Protein 6Z0W (pdb70)

Solvent-accessible surface area: 25646 Å² total; per-residue (Å²): 85,116,113,84,9,26,18,41,0,28,69,9,18,0,0,0,0,68,142,76,11,0,0,0,0,51,15,29,8,131,121,6,13,4,0,8,0,10,0,40,4,47,58,113,40,0,90,90,0,44,108,22,0,104,65,16,81,20,18,25,0,20,2,52,49,0,0,92,3,0,50,49,42,2,154,69,89,85,82,6,34,139,38,0,12,71,12,0,14,88,5,0,19,65,19,15,111,71,167,224,200,180,28,58,106,34,108,53,110,95,110,8,49,98,126,27,74,109,112,132,94,142,131,214,90,70,85,84,86,18,16,21,72,0,33,70,8,7,0,0,0,0,38,115,100,33,0,0,0,0,45,9,30,7,131,121,4,13,4,0,6,0,10,0,30,5,53,61,114,58,2,92,114,0,33,102,39,0,95,56,31,35,6,0,15,0,15,1,54,60,0,0,112,4,0,47,107,34,0,132,75,81,88,73,4,36,135,38,2,15,60,21,0,14,80,6,0,27,71,5,21,126,48,220,101,78,24,159,178,32,46,106,31,109,53,112,94,112,15,42,131,125,33,174,93,97,195,175,20,16,51,70,0,20,66,7,54,0,0,2,1,56,120,101,34,0,0,0,0,43,92,50,125,186,192,16,92,8,13,30,0,7,0,30,4,59,70,126,41,0,100,90,0,28,77,12,0,135,86,25,62,23,12,17,1,4,6,38,32,0,0,34,0,0,52,103,43,2,126,54,108,91,84,7,38,138,33,0,79,73,0,3,54,53,1,35,62,19,12,128,57,40,43,23,89,93,28,44,90,28,131,74,10,75,8,11,52,41,114,13,69,11,58,109,116,21,50,46,61,144,85,157,238,157,137,147,220,17,7,55,66,0,20,47,9,62,0,0,0,0,54,145,88,24,0,0,0,0,26,62,141,189,148,30,100,13,34,14,0,4,0,32,5,43,57,107,31,0,121,104,0,56,68,22,0,132,73,42,76,23,28,20,1,1,7,31,57,0,0,105,9,0,46,111,46,0,126,79,97,88,77,5,53,141,37,4,80,76,0,1,53,55,0,48,46,16,16,125,81,38,104,34,98,102,12,65,100,28,52,56,7,102,9,9,55,40,126,25,68,28,62,130,140,133

B-factor: mean 48.29, std 16.1, range [24.78, 178.38]

Foldseek 3Di:
DDPQLLVCLLQAQEWEWDCTWTWGWHDDVVVPPAIATSHIDHDPSRVSSVVVCVVNVHAYAYDHQLRQLQVQQHDHPGGGDPLCRVQVVVVSVVSVPDPPPDHHYDYGPDDRDPVSDCPPPDDD/DVLVVLLVCLLQAQEWEDDVWWTWGWHDDVVVPRAIATSHIGTDPSRVSSVVSCQVNLRAYEYDHVLRVLQRQQHDHPGGGDPQCRVQVVVVSVVCVPDPRSAPDHHYDYGPDDRDPVRD/DLVVLLVCLLQAQEWEDPVFKTWGWHDDVVPDVAIATSHIGTDPSRVSSVVVCVVNVRYYHYQLQLRQLQVVQHDHPGGGDPLCRQVVVLVSVQSVQCVCVVVVNHPHDDDRDNDTSRPPVSGDSVDDD/DDDPLLVCLLQFQEWEWDCTKTWGWHDVPPDPAIATSAIDHDPRRVSSVVSCVVNVHHYHYQPVLRVQQRVQHDHRGGGDPLCRQLVVLVSVQSVQVVCVVVVRHDNDDDRDNDTNRPVVD

InterPro domains:
  IPR006135 Type III secretion system substrate exporter [PF01312] (8-347)
  IPR006135 Type III secretion system substrate exporter [PR00950] (10-32)
  IPR006135 Type III secretion system substrate exporter [PR00950] (208-226)
  IPR006135 Type III secretion system substrate exporter [PR00950] (228-245)
  IPR006135 Type III secretion system substrate exporter [PR00950] (272-287)
  IPR006135 Type III secretion system substrate exporter [PR00950] (302-323)
  IPR006135 Type III secretion system substrate exporter [PTHR30531] (1-354)
  IPR006136 Flagellar biosynthetic protein FlhB [TIGR00328] (8-353)
  IPR029025 Type III secretion system substrate exporter, C-terminal [G3DSA:3.40.1690.10] (270-359)
  IPR029025 Type III secretion system substrate exporter, C-terminal [SSF160544] (245-351)

CATH classification: 3.40.1690.10

Secondary structure (DSSP, 8-state):
--HHHHTTGGG-SEEEE---EEEEEE--TTT-SS-EEEEEEEHHHHHHHHHHHHHTT--EEE-HHHHHHHHHH--TT-BPPGGGHHHHHHHHHHHHT----PPEE---SSPPPGGG--TT----/-HHHHHHTTGGG-SEEEE---EEEEEE--TTT-SS-EEEEEEEHHHHHHHHHHHHHTT--EEE-HHHHHHHHHH--TT-BPPGGGHHHHHHHHHHHHT-SS---PPEE---SSPPPGGG-/-HHHHHHHGGG-SEEEE---EEEEEE--TTT-SS-EEEEEEEHHHHHHHHHHHHHTT--EEE-HHHHHHHHHH--TTPBPPGGGHHHHHHHHHHHHHHHHHHTTSSPPPPPPPSS-S--GGG--TT---/---GGGGGGGG-SEEEE---EEEEE--TTT-SS-BEEEEEETHHHHHHHHHHHHTT--EEE-HHHHHHHHHH--TTPBPPGGGHHHHHHHHHHHHHHHHHHTTSSPPPPPPPSS----TT-

Structure (mmCIF, N/CA/C/O backbone):
data_6Z0W
#
_entry.id   6Z0W
#
_cell.length_a   152.436
_cell.length_b   152.436
_cell.length_c   126.886
_cell.angle_alpha   90.000
_cell.angle_beta   90.000
_cell.angle_gamma   120.000
#
_symmetry.space_group_name_H-M   'H 3 2'
#
loop_
_entity.id
_entity.type
_entity.pdbx_description
1 polymer 'Flagellar biosynthetic protein FlhB'
2 water water
#
loop_
_atom_site.group_PDB
_atom_site.id
_atom_site.type_symbol
_atom_site.label_atom_id
_atom_site.label_alt_id
_atom_site.label_comp_id
_atom_site.label_asym_id
_atom_site.label_entity_id
_atom_site.label_seq_id
_atom_site.pdbx_PDB_ins_code
_atom_site.Cartn_x
_atom_site.Cartn_y
_atom_site.Cartn_z
_atom_site.occupancy
_atom_site.B_iso_or_equiv
_atom_site.auth_seq_id
_atom_site.auth_comp_id
_atom_site.auth_asym_id
_atom_site.auth_atom_id
_atom_site.pdbx_PDB_model_num
ATOM 1 N N . ALA A 1 4 ? -16.80753 -24.28233 8.86173 1.000 65.00835 252 ALA A N 1
ATOM 2 C CA . ALA A 1 4 ? -16.92164 -22.90309 8.40184 1.000 64.77898 252 ALA A CA 1
ATOM 3 C C . ALA A 1 4 ? -18.35765 -22.40088 8.56458 1.000 65.75019 252 ALA A C 1
ATOM 4 O O . ALA A 1 4 ? -19.06575 -22.16150 7.59579 1.000 69.62634 252 ALA A O 1
ATOM 6 N N . GLN A 1 5 ? -18.76108 -22.22993 9.81377 1.000 62.22313 253 GLN A N 1
ATOM 7 C CA . GLN A 1 5 ? -20.12785 -21.93773 10.20421 1.000 59.30546 253 GLN A CA 1
ATOM 8 C C . GLN A 1 5 ? -20.16829 -20.67133 11.05104 1.000 51.07435 253 GLN A C 1
ATOM 9 O O . GLN A 1 5 ? -19.17053 -20.27950 11.67203 1.000 46.57391 253 GLN A O 1
ATOM 15 N N . ARG A 1 6 ? -21.34133 -20.03241 11.07636 1.000 47.90241 254 ARG A N 1
ATOM 16 C CA . ARG A 1 6 ? -21.55093 -18.96344 12.04099 1.000 48.18189 254 ARG A CA 1
ATOM 17 C C . ARG A 1 6 ? -21.36164 -19.49002 13.45375 1.000 46.66806 254 ARG A C 1
ATOM 18 O O . ARG A 1 6 ? -20.81945 -18.79288 14.31666 1.000 47.63628 254 ARG A O 1
ATOM 26 N N . ARG A 1 7 ? -21.78313 -20.73548 13.69365 1.000 47.26624 255 ARG A N 1
ATOM 27 C CA . ARG A 1 7 ? -21.64467 -21.34611 15.01422 1.000 45.57329 255 ARG A CA 1
ATOM 28 C C . ARG A 1 7 ? -20.17780 -21.53068 15.38413 1.000 40.97103 255 ARG A C 1
ATOM 29 O O . ARG A 1 7 ? -19.77347 -21.26658 16.52259 1.000 38.96857 255 ARG A O 1
ATOM 37 N N . MET A 1 8 ? -19.35839 -21.95886 14.42825 1.000 42.72286 256 MET A N 1
ATOM 38 C CA . MET A 1 8 ? -17.92194 -21.97826 14.65826 1.000 40.96000 256 MET A CA 1
ATOM 39 C C . MET A 1 8 ? -17.36863 -20.56495 14.85827 1.000 40.52815 256 MET A C 1
ATOM 40 O O . MET A 1 8 ? -16.55225 -20.33573 15.75024 1.000 40.84468 256 MET A O 1
ATOM 45 N N . MET A 1 9 ? -17.81076 -19.59828 14.05566 1.000 43.97023 257 MET A N 1
ATOM 46 C CA . MET A 1 9 ? -17.25494 -18.24883 14.14806 1.000 42.91596 257 MET A CA 1
ATOM 47 C C . MET A 1 9 ? -17.56201 -17.59869 15.48414 1.000 37.61643 257 MET A C 1
ATOM 48 O O . MET A 1 9 ? -16.75549 -16.81058 15.98702 1.000 34.36750 257 MET A O 1
ATOM 53 N N . ALA A 1 10 ? -18.71889 -17.90936 16.06399 1.000 40.83197 258 ALA A N 1
ATOM 54 C CA . ALA A 1 10 ? -19.08736 -17.42865 17.39523 1.000 39.80073 258 ALA A CA 1
ATOM 55 C C . ALA A 1 10 ? -18.15552 -17.91115 18.49562 1.000 39.78993 258 ALA A C 1
ATOM 56 O O . ALA A 1 10 ? -18.24018 -17.38943 19.61266 1.000 37.92904 258 ALA A O 1
ATOM 58 N N . GLU A 1 11 ? -17.28559 -18.89681 18.22831 1.000 42.06287 259 GLU A N 1
ATOM 59 C CA . GLU A 1 11 ? -16.41066 -19.45860 19.26008 1.000 39.17392 259 GLU A CA 1
ATOM 60 C C . GLU A 1 11 ? -15.03284 -18.81847 19.30746 1.000 34.11721 259 GLU A C 1
ATOM 61 O O . GLU A 1 11 ? -14.35099 -18.93120 20.33510 1.000 34.05363 259 GLU A O 1
ATOM 67 N N . VAL A 1 12 ? -14.60698 -18.17508 18.22434 1.000 33.54509 260 VAL A N 1
ATOM 68 C CA . VAL A 1 12 ? -13.28288 -17.56591 18.08328 1.000 36.87608 260 VAL A CA 1
ATOM 69 C C . VAL A 1 12 ? -12.94982 -16.62197 19.24292 1.000 37.40174 260 VAL A C 1
ATOM 70 O O . VAL A 1 12 ? -11.78256 -16.60172 19.67399 1.000 35.67499 260 VAL A O 1
ATOM 74 N N . PRO A 1 13 ? -13.90099 -15.83693 19.78756 1.000 36.42352 261 PRO A N 1
ATOM 75 C CA . PRO A 1 13 ? -13.58095 -15.03558 20.98450 1.000 37.19912 261 PRO A CA 1
ATOM 76 C C . PRO A 1 13 ? -13.04969 -15.84284 22.16796 1.000 37.99387 261 PRO A C 1
ATOM 77 O O . PRO A 1 13 ? -12.41447 -15.25578 23.05746 1.000 39.23789 261 PRO A O 1
ATOM 81 N N . ASN A 1 14 ? -13.29223 -17.15142 22.23385 1.000 33.88651 262 ASN A N 1
ATOM 82 C CA . ASN A 1 14 ? -12.81197 -17.92350 23.37690 1.000 34.03686 262 ASN A CA 1
ATOM 83 C C . ASN A 1 14 ? -11.42765 -18.53155 23.13774 1.000 32.28973 262 ASN A C 1
ATOM 84 O O . ASN A 1 14 ? -10.90183 -19.19592 24.02246 1.000 36.52578 262 ASN A O 1
ATOM 89 N N . ALA A 1 15 ? -10.81769 -18.28185 21.98816 1.000 30.42094 263 ALA A N 1
ATOM 90 C CA . ALA A 1 15 ? -9.54163 -18.88421 21.65039 1.000 31.88616 263 ALA A CA 1
ATOM 91 C C . ALA A 1 15 ? -8.42654 -18.29861 22.51383 1.000 34.80383 263 ALA A C 1
ATOM 92 O O . ALA A 1 15 ? -8.45261 -17.12623 22.88069 1.000 33.72949 263 ALA A O 1
ATOM 94 N N . ASP A 1 16 ? -7.39237 -19.10055 22.76055 1.000 33.79355 264 ASP A N 1
ATOM 95 C CA . ASP A 1 16 ? -6.17922 -18.54117 23.34607 1.000 34.58987 264 ASP A CA 1
ATOM 96 C C . ASP A 1 16 ? -5.20005 -18.02612 22.29785 1.000 37.74221 264 ASP A C 1
ATOM 97 O O . ASP A 1 16 ? -4.41949 -17.11447 22.58959 1.000 39.67749 264 ASP A O 1
ATOM 102 N N . VAL A 1 17 ? -5.22617 -18.58020 21.08526 1.000 35.62477 265 VAL A N 1
ATOM 103 C CA . VAL A 1 17 ? -4.27807 -18.20598 20.04083 1.000 32.42628 265 VAL A CA 1
ATOM 104 C C . VAL A 1 17 ? -4.87470 -18.64484 18.71667 1.000 31.96498 265 VAL A C 1
ATOM 105 O O . VAL A 1 17 ? -5.68337 -19.57715 18.66893 1.000 30.77689 265 VAL A O 1
ATOM 109 N N . ILE A 1 18 ? -4.51738 -17.93359 17.64488 1.000 32.99595 266 ILE A N 1
ATOM 110 C CA . ILE A 1 18 ? -4.72647 -18.37625 16.26356 1.000 33.40203 266 ILE A CA 1
ATOM 111 C C . ILE A 1 18 ? -3.35830 -18.65440 15.66869 1.000 33.56929 266 ILE A C 1
ATOM 112 O O . ILE A 1 18 ? -2.51128 -17.75577 15.60875 1.000 34.37032 266 ILE A O 1
ATOM 117 N N . VAL A 1 19 ? -3.13425 -19.88890 15.24056 1.000 32.35550 267 VAL A N 1
ATOM 118 C CA . VAL A 1 19 ? -1.93994 -20.26394 14.49592 1.000 31.14341 267 VAL A CA 1
ATOM 119 C C . VAL A 1 19 ? -2.27943 -20.18667 13.02529 1.000 35.60669 267 VAL A C 1
ATOM 120 O O . VAL A 1 19 ? -3.27469 -20.78128 12.57321 1.000 37.26095 267 VAL A O 1
ATOM 124 N N . VAL A 1 20 ? -1.47700 -19.44467 12.27387 1.000 35.95477 268 VAL A N 1
ATOM 125 C CA . VAL A 1 20 ? -1.80532 -19.20897 10.87704 1.000 36.12631 268 VAL A CA 1
ATOM 126 C C . VAL A 1 20 ? -0.64020 -19.56774 9.98222 1.000 41.14180 268 VAL A C 1
ATOM 127 O O . VAL A 1 20 ? 0.50772 -19.67959 10.42662 1.000 39.45880 268 VAL A O 1
ATOM 131 N N . ASN A 1 21 ? -1.02573 -19.87184 8.73449 1.000 46.89373 269 ASN A N 1
ATOM 132 C CA . ASN A 1 21 ? -0.36979 -19.68826 7.43088 1.000 57.53691 269 ASN A CA 1
ATOM 133 C C . ASN A 1 21 ? -0.60820 -20.82858 6.44440 1.000 59.98379 269 ASN A C 1
ATOM 134 O O . ASN A 1 21 ? -1.20277 -20.56109 5.38466 1.000 61.48746 269 ASN A O 1
ATOM 139 N N . GLU A 1 23 ? -3.40341 -19.51875 -0.64218 1.000 51.06264 271 GLU A N 1
ATOM 140 C CA . GLU A 1 23 ? -3.83734 -20.63873 0.17592 1.000 50.74538 271 GLU A CA 1
ATOM 141 C C . GLU A 1 23 ? -3.44328 -20.27847 1.61317 1.000 49.99256 271 GLU A C 1
ATOM 142 O O . GLU A 1 23 ? -2.25985 -20.14616 1.94061 1.000 51.53546 271 GLU A O 1
ATOM 148 N N . HIS A 1 24 ? -4.47034 -20.05121 2.43074 1.000 46.26057 272 HIS A N 1
ATOM 149 C CA . HIS A 1 24 ? -4.35142 -19.52021 3.78284 1.000 43.84951 272 HIS A CA 1
ATOM 150 C C . HIS A 1 24 ? -4.93003 -20.51968 4.77070 1.000 44.14680 272 HIS A C 1
ATOM 151 O O . HIS A 1 24 ? -5.91705 -21.19483 4.47743 1.000 48.44801 272 HIS A O 1
ATOM 158 N N . TYR A 1 25 ? -4.32135 -20.58732 5.95182 1.000 38.34399 273 TYR A N 1
ATOM 159 C CA . TYR A 1 25 ? -4.74524 -21.46940 7.02965 1.000 37.42989 273 TYR A CA 1
ATOM 160 C C . TYR A 1 25 ? -4.87719 -20.66272 8.31541 1.000 39.66866 273 TYR A C 1
ATOM 161 O O . TYR A 1 25 ? -4.04140 -19.79666 8.58407 1.000 44.38129 273 TYR A O 1
ATOM 170 N N . ALA A 1 26 ? -5.90741 -20.95326 9.11227 1.000 37.16031 274 ALA A N 1
ATOM 171 C CA . ALA A 1 26 ? -6.02641 -20.40852 10.46572 1.000 36.38706 274 ALA A CA 1
ATOM 172 C C . ALA A 1 26 ? -6.67806 -21.46151 11.34123 1.000 36.48267 274 ALA A C 1
ATOM 173 O O . ALA A 1 26 ? -7.71808 -22.00832 10.96144 1.000 41.78546 274 ALA A O 1
ATOM 175 N N . VAL A 1 27 ? -6.09727 -21.73166 12.51021 1.000 31.99207 275 VAL A N 1
ATOM 176 C CA . VAL A 1 27 ? -6.73008 -22.61159 13.48598 1.000 32.86363 275 VAL A CA 1
ATOM 177 C C . VAL A 1 27 ? -6.78941 -21.87960 14.82146 1.000 33.07872 275 VAL A C 1
ATOM 178 O O . VAL A 1 27 ? -5.76358 -21.38620 15.31775 1.000 30.44401 275 VAL A O 1
ATOM 182 N N . ALA A 1 28 ? -8.00087 -21.75050 15.36902 1.000 32.97410 276 ALA A N 1
ATOM 183 C CA . ALA A 1 28 ? -8.19841 -21.11931 16.66790 1.000 30.96737 276 ALA A CA 1
ATOM 184 C C . ALA A 1 28 ? -8.08107 -22.19844 17.74557 1.000 30.14564 276 ALA A C 1
ATOM 185 O O . ALA A 1 28 ? -8.90414 -23.13444 17.80436 1.000 30.21984 276 ALA A O 1
ATOM 187 N N . VAL A 1 29 ? -7.06724 -22.06351 18.60114 1.000 30.49311 277 VAL A N 1
ATOM 188 C CA . VAL A 1 29 ? -6.71508 -23.08089 19.58815 1.000 29.02747 277 VAL A CA 1
ATOM 189 C C . VAL A 1 29 ? -7.10520 -22.60229 20.98668 1.000 29.57731 277 VAL A C 1
ATOM 190 O O . VAL A 1 29 ? -6.88661 -21.43599 21.34154 1.000 27.35617 277 VAL A O 1
ATOM 194 N N . LYS A 1 30 ? -7.65509 -23.51562 21.79415 1.000 32.52016 278 LYS A N 1
ATOM 195 C CA . LYS A 1 30 ? -7.97814 -23.22789 23.18874 1.000 32.66705 278 LYS A CA 1
ATOM 196 C C . LYS A 1 30 ? -7.36436 -24.28103 24.10478 1.000 33.62709 278 LYS A C 1
ATOM 197 O O . LYS A 1 30 ? -7.33233 -25.46521 23.76277 1.000 33.43886 278 LYS A O 1
ATOM 203 N N . TYR A 1 31 ? -6.87014 -23.83672 25.25836 1.000 35.21980 279 TYR A N 1
ATOM 204 C CA . TYR A 1 31 ? -6.41047 -24.71453 26.33161 1.000 38.09314 279 TYR A CA 1
ATOM 205 C C . TYR A 1 31 ? -7.30563 -24.49114 27.53898 1.000 37.78752 279 TYR A C 1
ATOM 206 O O . TYR A 1 31 ? -7.32160 -23.39477 28.10753 1.000 39.46164 279 TYR A O 1
ATOM 215 N N . ASP A 1 32 ? -8.03702 -25.52404 27.93762 1.000 35.08961 280 ASP A N 1
ATOM 216 C CA . ASP A 1 32 ? -8.96516 -25.40192 29.06472 1.000 36.49818 280 ASP A CA 1
ATOM 217 C C . ASP A 1 32 ? -8.88461 -26.74166 29.78320 1.000 32.05749 280 ASP A C 1
ATOM 218 O O . ASP A 1 32 ? -9.59161 -27.68766 29.42949 1.000 34.19543 280 ASP A O 1
ATOM 223 N N . VAL A 1 33 ? -7.98608 -26.82303 30.76850 1.000 32.30764 281 VAL A N 1
ATOM 224 C CA . VAL A 1 33 ? -7.64767 -28.10894 31.35569 1.000 31.98577 281 VAL A CA 1
ATOM 225 C C . VAL A 1 33 ? -8.82130 -28.70155 32.13467 1.000 35.80336 281 VAL A C 1
ATOM 226 O O . VAL A 1 33 ? -8.87452 -29.92623 32.33359 1.000 38.10027 281 VAL A O 1
ATOM 230 N N . LYS A 1 34 ? -9.80538 -27.89596 32.54107 1.000 37.80544 282 LYS A N 1
ATOM 231 C CA . LYS A 1 34 ? -10.93364 -28.55330 33.19437 1.000 39.36582 282 LYS A CA 1
ATOM 232 C C . LYS A 1 34 ? -11.72208 -29.42795 32.23309 1.000 38.43987 282 LYS A C 1
ATOM 233 O O . LYS A 1 34 ? -12.52047 -30.24643 32.68401 1.000 38.76802 282 LYS A O 1
ATOM 239 N N . ARG A 1 35 ? -11.44779 -29.33281 30.94032 1.000 38.68463 283 ARG A N 1
ATOM 240 C CA . ARG A 1 35 ? -12.10164 -30.09793 29.89267 1.000 44.25880 283 ARG A CA 1
ATOM 241 C C . ARG A 1 35 ? -11.16507 -31.11734 29.25296 1.000 41.60172 283 ARG A C 1
ATOM 242 O O . ARG A 1 35 ? -11.57476 -32.25511 29.00846 1.000 40.70873 283 ARG A O 1
ATOM 250 N N . SER A 1 36 ? -9.91217 -30.74558 28.98197 1.000 37.70792 284 SER A N 1
ATOM 251 C CA . SER A 1 36 ? -9.00882 -31.65365 28.27670 1.000 41.56654 284 SER A CA 1
ATOM 252 C C . SER A 1 36 ? -7.56466 -31.35640 28.64290 1.000 37.75476 284 SER A C 1
ATOM 253 O O . SER A 1 36 ? -7.16657 -30.19334 28.77728 1.000 37.76956 284 SER A O 1
ATOM 256 N N . ALA A 1 37 ? -6.78177 -32.42895 28.76851 1.000 35.83131 285 ALA A N 1
ATOM 257 C CA . ALA A 1 37 ? -5.35128 -32.27561 28.97300 1.000 34.06841 285 ALA A CA 1
ATOM 258 C C . ALA A 1 37 ? -4.69286 -31.59880 27.77396 1.000 34.65799 285 ALA A C 1
ATOM 259 O O . ALA A 1 37 ? -3.72650 -30.83911 27.93825 1.000 31.11917 285 ALA A O 1
ATOM 261 N N . ALA A 1 38 ? -5.19630 -31.86263 26.53586 1.000 36.04785 286 ALA A N 1
ATOM 262 C CA . ALA A 1 38 ? -4.51151 -31.24767 25.39309 1.000 36.12301 286 ALA A CA 1
ATOM 263 C C . ALA A 1 38 ? -5.30146 -30.05529 24.83511 1.000 36.37246 286 ALA A C 1
ATOM 264 O O . ALA A 1 38 ? -6.53310 -30.03035 24.91570 1.000 33.03346 286 ALA A O 1
ATOM 266 N N . PRO A 1 39 ? -4.62934 -29.05905 24.24772 1.000 34.37237 287 PRO A N 1
ATOM 267 C CA . PRO A 1 39 ? -5.37321 -27.97745 23.59831 1.000 34.00832 287 PRO A CA 1
ATOM 268 C C . PRO A 1 39 ? -6.30383 -28.55252 22.54294 1.000 34.78226 287 PRO A C 1
ATOM 269 O O . PRO A 1 39 ? -6.06406 -29.63147 21.98899 1.000 33.18649 287 PRO A O 1
ATOM 273 N N . PHE A 1 40 ? -7.38448 -27.83556 22.28312 1.000 30.23911 288 PHE A N 1
ATOM 274 C CA . PHE A 1 40 ? -8.34413 -28.26151 21.28390 1.000 32.17807 288 PHE A CA 1
ATOM 275 C C . PHE A 1 40 ? -8.63824 -27.13003 20.30475 1.000 33.12966 288 PHE A C 1
ATOM 276 O O . PHE A 1 40 ? -8.45623 -25.94537 20.59993 1.000 31.57239 288 PHE A O 1
ATOM 284 N N . VAL A 1 41 ? -9.13089 -27.51351 19.12890 1.000 34.87612 289 VAL A N 1
ATOM 285 C CA . VAL A 1 41 ? -9.43966 -26.54961 18.07696 1.000 31.43031 289 VAL A CA 1
ATOM 286 C C . VAL A 1 41 ? -10.90934 -26.17308 18.20683 1.000 31.42821 289 VAL A C 1
ATOM 287 O O . VAL A 1 41 ? -11.77318 -27.05050 18.21292 1.000 35.48304 289 VAL A O 1
ATOM 291 N N . ILE A 1 42 ? -11.20469 -24.87543 18.31312 1.000 30.96412 290 ILE A N 1
ATOM 292 C CA . ILE A 1 42 ? -12.59452 -24.42239 18.41536 1.000 30.49527 290 ILE A CA 1
ATOM 293 C C . ILE A 1 42 ? -13.06169 -23.69013 17.16909 1.000 32.78699 290 ILE A C 1
ATOM 294 O O . ILE A 1 42 ? -14.27618 -23.45042 17.02606 1.000 33.46223 290 ILE A O 1
ATOM 299 N N . ALA A 1 43 ? -12.15371 -23.35686 16.25269 1.000 33.29439 291 ALA A N 1
ATOM 300 C CA . ALA A 1 43 ? -12.51864 -22.86109 14.93142 1.000 33.34787 291 ALA A CA 1
ATOM 301 C C . ALA A 1 43 ? -11.35900 -23.13945 13.97629 1.000 33.52721 291 ALA A C 1
ATOM 302 O O . ALA A 1 43 ? -10.19647 -23.14833 14.39157 1.000 36.10742 291 ALA A O 1
ATOM 304 N N . LYS A 1 44 ? -11.68206 -23.37765 12.70655 1.000 33.73741 292 LYS A N 1
ATOM 305 C CA . LYS A 1 44 ? -10.65488 -23.53755 11.69841 1.000 32.65997 292 LYS A CA 1
ATOM 306 C C . LYS A 1 44 ? -11.24387 -23.21932 10.33130 1.000 35.20216 292 LYS A C 1
ATOM 307 O O . LYS A 1 44 ? -12.44462 -23.35914 10.11068 1.000 36.13698 292 LYS A O 1
ATOM 313 N N . GLY A 1 45 ? -10.37999 -22.79003 9.41842 1.000 34.02704 293 GLY A N 1
ATOM 314 C CA . GLY A 1 45 ? -10.80740 -22.49773 8.06165 1.000 35.15084 293 GLY A CA 1
ATOM 315 C C . GLY A 1 45 ? -9.60673 -22.23338 7.18900 1.000 35.88326 293 GLY A C 1
ATOM 316 O O . GLY A 1 45 ? -8.49416 -21.98724 7.67392 1.000 36.03696 293 GLY A O 1
ATOM 317 N N . VAL A 1 46 ? -9.83618 -22.30511 5.88822 1.000 40.04226 294 VAL A N 1
ATOM 318 C CA . VAL A 1 46 ? -8.78928 -21.91959 4.97026 1.000 41.87076 294 VAL A CA 1
ATOM 319 C C . VAL A 1 46 ? -9.24326 -20.68524 4.22215 1.000 46.71375 294 VAL A C 1
ATOM 320 O O . VAL A 1 46 ? -10.42534 -20.30691 4.22536 1.000 45.96434 294 VAL A O 1
ATOM 324 N N . ASP A 1 47 ? -8.26067 -20.04543 3.59070 1.000 51.29828 295 ASP A N 1
ATOM 325 C CA . ASP A 1 47 ? -8.48972 -18.94994 2.65983 1.000 51.49851 295 ASP A CA 1
ATOM 326 C C . ASP A 1 47 ? -9.35445 -17.86202 3.28981 1.000 51.39321 295 ASP A C 1
ATOM 327 O O . ASP A 1 47 ? -8.93367 -17.24819 4.27559 1.000 48.47720 295 ASP A O 1
ATOM 332 N N . ASP A 1 48 ? -10.54692 -17.60194 2.74726 1.000 54.18884 296 ASP A N 1
ATOM 333 C CA . ASP A 1 48 ? -11.31717 -16.46241 3.23811 1.000 57.79098 296 ASP A CA 1
ATOM 334 C C . ASP A 1 48 ? -11.83800 -16.70970 4.64400 1.000 55.35000 296 ASP A C 1
ATOM 335 O O . ASP A 1 48 ? -11.91083 -15.77796 5.45504 1.000 52.54733 296 ASP A O 1
ATOM 340 N N . VAL A 1 49 ? -12.23832 -17.94846 4.93531 1.000 53.17839 297 VAL A N 1
ATOM 341 C CA . VAL A 1 49 ? -12.67338 -18.27772 6.28533 1.000 48.98195 297 VAL A CA 1
ATOM 342 C C . VAL A 1 49 ? -11.52031 -18.09186 7.26150 1.000 45.31752 297 VAL A C 1
ATOM 343 O O . VAL A 1 49 ? -11.72390 -17.69992 8.41596 1.000 43.81202 297 VAL A O 1
ATOM 347 N N . ALA A 1 50 ? -10.29476 -18.37664 6.81426 1.000 45.15838 298 ALA A N 1
ATOM 348 C CA . ALA A 1 50 ? -9.12591 -18.11621 7.64127 1.000 42.14279 298 ALA A CA 1
ATOM 349 C C . ALA A 1 50 ? -9.01219 -16.62677 7.96465 1.000 42.80443 298 ALA A C 1
ATOM 350 O O . ALA A 1 50 ? -8.76443 -16.25643 9.12221 1.000 40.96478 298 ALA A O 1
ATOM 352 N N . PHE A 1 51 ? -9.24576 -15.74716 6.97246 1.000 42.74595 299 PHE A N 1
ATOM 353 C CA . PHE A 1 51 ? -9.17850 -14.31801 7.27698 1.000 45.91363 299 PHE A CA 1
ATOM 354 C C . PHE A 1 51 ? -10.34298 -13.83660 8.14458 1.000 42.93961 299 PHE A C 1
ATOM 355 O O . PHE A 1 51 ? -10.16420 -12.88786 8.92237 1.000 41.56682 299 PHE A O 1
ATOM 363 N N . LYS A 1 52 ? -11.53127 -14.45786 8.05141 1.000 42.05782 300 LYS A N 1
ATOM 364 C CA . LYS A 1 52 ? -12.59613 -14.06205 8.97231 1.000 44.35063 300 LYS A CA 1
ATOM 365 C C . LYS A 1 52 ? -12.26007 -14.47999 10.40590 1.000 39.22810 300 LYS A C 1
ATOM 366 O O . LYS A 1 52 ? -12.53188 -13.73239 11.34846 1.000 37.51086 300 LYS A O 1
ATOM 372 N N . ILE A 1 53 ? -11.64574 -15.64789 10.58573 1.000 37.90822 301 ILE A N 1
ATOM 373 C CA . ILE A 1 53 ? -11.18749 -16.02378 11.92253 1.000 37.10766 301 ILE A CA 1
ATOM 374 C C . ILE A 1 53 ? -10.16678 -15.01127 12.42653 1.000 39.84441 301 ILE A C 1
ATOM 375 O O . ILE A 1 53 ? -10.25163 -14.52319 13.56234 1.000 40.56329 301 ILE A O 1
ATOM 380 N N . ARG A 1 54 ? -9.19752 -14.66432 11.58070 1.000 40.05474 302 ARG A N 1
ATOM 381 C CA . ARG A 1 54 ? -8.17116 -13.71320 11.99598 1.000 40.79657 302 ARG A CA 1
ATOM 382 C C . ARG A 1 54 ? -8.77207 -12.35158 12.35161 1.000 40.07128 302 ARG A C 1
ATOM 383 O O . ARG A 1 54 ? -8.42073 -11.76105 13.38692 1.000 38.86210 302 ARG A O 1
ATOM 391 N N . GLU A 1 55 ? -9.71776 -11.85527 11.54723 1.000 39.50293 303 GLU A N 1
ATOM 392 C CA . GLU A 1 55 ? -10.27525 -10.54001 11.84764 1.000 41.52729 303 GLU A CA 1
ATOM 393 C C . GLU A 1 55 ? -11.02631 -10.54603 13.18305 1.000 40.37287 303 GLU A C 1
ATOM 394 O O . GLU A 1 55 ? -10.91160 -9.58588 13.96073 1.000 36.91784 303 GLU A O 1
ATOM 400 N N . VAL A 1 56 ? -11.74520 -11.63808 13.50325 1.000 39.69844 304 VAL A N 1
ATOM 401 C CA . VAL A 1 56 ? -12.42976 -11.71667 14.79816 1.000 39.72777 304 VAL A CA 1
ATOM 402 C C . VAL A 1 56 ? -11.41355 -11.79632 15.92042 1.000 37.19665 304 VAL A C 1
ATOM 403 O O . VAL A 1 56 ? -11.53094 -11.10435 16.93308 1.000 39.38949 304 VAL A O 1
ATOM 407 N N . ALA A 1 57 ? -10.37855 -12.61617 15.74453 1.000 36.35980 305 ALA A N 1
ATOM 408 C CA . ALA A 1 57 ? -9.33981 -12.71673 16.76045 1.000 37.53274 305 ALA A CA 1
ATOM 409 C C . ALA A 1 57 ? -8.69570 -11.36133 17.04755 1.000 38.45321 305 ALA A C 1
ATOM 410 O O . ALA A 1 57 ? -8.44398 -11.02148 18.21188 1.000 37.63928 305 ALA A O 1
ATOM 412 N N . ARG A 1 58 ? -8.41245 -10.57785 16.00182 1.000 38.34486 306 ARG A N 1
ATOM 413 C CA . ARG A 1 58 ? -7.79530 -9.27432 16.21589 1.000 43.00319 306 ARG A CA 1
ATOM 414 C C . ARG A 1 58 ? -8.75919 -8.30974 16.89501 1.000 41.32197 306 ARG A C 1
ATOM 415 O O . ARG A 1 58 ? -8.35010 -7.50146 17.73664 1.000 41.27883 306 ARG A O 1
ATOM 423 N N . GLU A 1 59 ? -10.03066 -8.35168 16.50544 1.000 39.50194 307 GLU A N 1
ATOM 424 C CA . GLU A 1 59 ? -11.04079 -7.58670 17.21961 1.000 41.87176 307 GLU A CA 1
ATOM 425 C C . GLU A 1 59 ? -11.00779 -7.88212 18.72446 1.000 39.12481 307 GLU A C 1
ATOM 426 O O . GLU A 1 59 ? -11.09926 -6.95583 19.54108 1.000 39.42796 307 GLU A O 1
ATOM 432 N N . TYR A 1 60 ? -10.83205 -9.15665 19.11351 1.000 38.39966 308 TYR A N 1
ATOM 433 C CA . TYR A 1 60 ? -10.85603 -9.55775 20.51992 1.000 38.67931 308 TYR A CA 1
ATOM 434 C C . TYR A 1 60 ? -9.46801 -9.59393 21.16064 1.000 40.91793 308 TYR A C 1
ATOM 435 O O . TYR A 1 60 ? -9.32556 -10.10499 22.28181 1.000 40.73303 308 TYR A O 1
ATOM 444 N N . ASN A 1 61 ? -8.45807 -9.02669 20.49820 1.000 39.39624 309 ASN A N 1
ATOM 445 C CA . ASN A 1 61 ? -7.08572 -8.99880 21.01048 1.000 39.75400 309 ASN A CA 1
ATOM 446 C C . ASN A 1 61 ? -6.58064 -10.40465 21.32175 1.000 38.16995 309 ASN A C 1
ATOM 447 O O . ASN A 1 61 ? -5.94217 -10.64985 22.35502 1.000 37.89179 309 ASN A O 1
ATOM 452 N N . ILE A 1 62 ? -6.87760 -11.34735 20.43651 1.000 34.46275 310 ILE A N 1
ATOM 453 C CA . ILE A 1 62 ? -6.36889 -12.70399 20.57824 1.000 33.70768 310 ILE A CA 1
ATOM 454 C C . ILE A 1 62 ? -5.11162 -12.83885 19.73050 1.000 36.04856 310 ILE A C 1
ATOM 455 O O . ILE A 1 62 ? -5.12426 -12.52733 18.52799 1.000 40.92499 310 ILE A O 1
ATOM 460 N N . ALA A 1 63 ? -4.01930 -13.29161 20.35949 1.000 30.15050 311 ALA A N 1
ATOM 461 C CA . ALA A 1 63 ? -2.73958 -13.40405 19.66416 1.000 29.04355 311 ALA A CA 1
ATOM 462 C C . ALA A 1 63 ? -2.85653 -14.26534 18.40047 1.000 29.01162 311 ALA A C 1
ATOM 463 O O . ALA A 1 63 ? -3.44929 -15.34608 18.40436 1.000 30.07129 311 ALA A O 1
ATOM 465 N N . ILE A 1 64 ? -2.31751 -13.75893 17.31024 1.000 29.53194 312 ILE A N 1
ATOM 466 C CA . ILE A 1 64 ? -2.24297 -14.47456 16.05010 1.000 30.08518 312 ILE A CA 1
ATOM 467 C C . ILE A 1 64 ? -0.76403 -14.69811 15.77144 1.000 33.91654 312 ILE A C 1
ATOM 468 O O . ILE A 1 64 ? 0.01028 -13.73430 15.72328 1.000 36.31013 312 ILE A O 1
ATOM 473 N N . VAL A 1 65 ? -0.34201 -15.94723 15.61456 1.000 32.10730 313 VAL A N 1
ATOM 474 C CA . VAL A 1 65 ? 1.07863 -16.19661 15.39611 1.000 35.73771 313 VAL A CA 1
ATOM 475 C C . VAL A 1 65 ? 1.24050 -17.04356 14.14690 1.000 39.08194 313 VAL A C 1
ATOM 476 O O . VAL A 1 65 ? 0.42844 -17.93723 13.87978 1.000 40.47379 313 VAL A O 1
ATOM 480 N N . SER A 1 66 ? 2.26916 -16.72798 13.35906 1.000 37.13125 314 SER A N 1
ATOM 481 C CA . SER A 1 66 ? 2.54336 -17.44183 12.12370 1.000 39.29908 314 SER A CA 1
ATOM 482 C C . SER A 1 66 ? 3.58741 -18.51758 12.39429 1.000 39.62821 314 SER A C 1
ATOM 483 O O . SER A 1 66 ? 4.75360 -18.20827 12.67831 1.000 36.10901 314 SER A O 1
ATOM 486 N N . ALA A 1 67 ? 3.16586 -19.77638 12.26332 1.000 39.38713 315 ALA A N 1
ATOM 487 C CA . ALA A 1 67 ? 4.07436 -20.92171 12.22924 1.000 38.98560 315 ALA A CA 1
ATOM 488 C C . ALA A 1 67 ? 3.50512 -21.88586 11.19647 1.000 33.77755 315 ALA A C 1
ATOM 489 O O . ALA A 1 67 ? 2.74003 -22.78855 11.54019 1.000 34.15262 315 ALA A O 1
ATOM 491 N N . PRO A 1 68 ? 3.84249 -21.70356 9.91533 1.000 36.05525 316 PRO A N 1
ATOM 492 C CA . PRO A 1 68 ? 3.07145 -22.33709 8.79701 1.000 36.54483 316 PRO A CA 1
ATOM 493 C C . PRO A 1 68 ? 2.93823 -23.85056 8.91808 1.000 40.06442 316 PRO A C 1
ATOM 494 O O . PRO A 1 68 ? 1.83687 -24.37950 8.70441 1.000 44.70723 316 PRO A O 1
ATOM 498 N N . PRO A 1 69 ? 4.01711 -24.59333 9.21566 1.000 38.44047 317 PRO A N 1
ATOM 499 C CA . PRO A 1 69 ? 3.86861 -26.05317 9.30265 1.000 40.33155 317 PRO A CA 1
ATOM 500 C C . PRO A 1 69 ? 3.00209 -26.49968 10.45775 1.000 38.43364 317 PRO A C 1
ATOM 501 O O . PRO A 1 69 ? 2.39042 -27.57359 10.37482 1.000 36.76681 317 PRO A O 1
ATOM 505 N N . LEU A 1 70 ? 2.97824 -25.73277 11.55361 1.000 36.62716 318 LEU A N 1
ATOM 506 C CA . LEU A 1 70 ? 2.13118 -26.07886 12.69758 1.000 33.74238 318 LEU A CA 1
ATOM 507 C C . LEU A 1 70 ? 0.66822 -25.79354 12.39311 1.000 33.81260 318 LEU A C 1
ATOM 508 O O . LEU A 1 70 ? -0.20773 -26.63239 12.66215 1.000 32.95749 318 LEU A O 1
ATOM 513 N N . ALA A 1 71 ? 0.39136 -24.59743 11.85703 1.000 34.58047 319 ALA A N 1
ATOM 514 C CA . ALA A 1 71 ? -0.96008 -24.26101 11.40529 1.000 35.66144 319 ALA A CA 1
ATOM 515 C C . ALA A 1 71 ? -1.51965 -25.34091 10.48961 1.000 34.43185 319 ALA A C 1
ATOM 516 O O . ALA A 1 71 ? -2.64927 -25.80171 10.68452 1.000 34.40828 319 ALA A O 1
ATOM 518 N N . ARG A 1 72 ? -0.73601 -25.76145 9.48427 1.000 35.65083 320 ARG A N 1
ATOM 519 C CA . ARG A 1 72 ? -1.21286 -26.76917 8.52737 1.000 35.84743 320 ARG A CA 1
ATOM 520 C C . ARG A 1 72 ? -1.37691 -28.13999 9.19038 1.000 36.45563 320 ARG A C 1
ATOM 521 O O . ARG A 1 72 ? -2.38327 -28.83709 8.96710 1.000 35.38098 320 ARG A O 1
ATOM 529 N N . ALA A 1 73 ? -0.39866 -28.54354 10.00165 1.000 36.36142 321 ALA A N 1
ATOM 530 C CA . ALA A 1 73 ? -0.48956 -29.84044 10.66862 1.000 36.32679 321 ALA A CA 1
ATOM 531 C C . ALA A 1 73 ? -1.69261 -29.90254 11.61091 1.000 35.75213 321 ALA A C 1
ATOM 532 O O . ALA A 1 73 ? -2.39801 -30.91842 11.66380 1.000 35.20291 321 ALA A O 1
ATOM 534 N N . ILE A 1 74 ? -1.95852 -28.82354 12.34936 1.000 35.39415 322 ILE A N 1
ATOM 535 C CA . ILE A 1 74 ? -3.14682 -28.79846 13.19978 1.000 35.57891 322 ILE A CA 1
ATOM 536 C C . ILE A 1 74 ? -4.40338 -28.94132 12.35060 1.000 36.22650 322 ILE A C 1
ATOM 537 O O . ILE A 1 74 ? -5.26527 -29.78314 12.61995 1.000 34.78237 322 ILE A O 1
ATOM 542 N N . TYR A 1 75 ? -4.53095 -28.09838 11.32075 1.000 38.89988 323 TYR A N 1
ATOM 543 C CA . TYR A 1 75 ? -5.73133 -28.10550 10.48739 1.000 37.94691 323 TYR A CA 1
ATOM 544 C C . TYR A 1 75 ? -6.01969 -29.50471 9.94487 1.000 38.72215 323 TYR A C 1
ATOM 545 O O . TYR A 1 75 ? -7.16390 -29.98169 10.00693 1.000 37.24292 323 TYR A O 1
ATOM 554 N N . HIS A 1 76 ? -4.97870 -30.18879 9.45001 1.000 38.56637 324 HIS A N 1
ATOM 555 C CA . HIS A 1 76 ? -5.14262 -31.47172 8.76814 1.000 42.49165 324 HIS A CA 1
ATOM 556 C C . HIS A 1 76 ? -5.46305 -32.61833 9.70345 1.000 40.48377 324 HIS A C 1
ATOM 557 O O . HIS A 1 76 ? -5.98261 -33.63599 9.23026 1.000 41.93846 324 HIS A O 1
ATOM 564 N N . THR A 1 77 ? -5.16998 -32.47477 11.00484 1.000 39.13142 325 THR A N 1
ATOM 565 C CA . THR A 1 77 ? -5.17856 -33.57888 11.95635 1.000 38.41115 325 THR A CA 1
ATOM 566 C C . THR A 1 77 ? -6.18321 -33.41490 13.09653 1.000 38.28180 325 THR A C 1
ATOM 567 O O . THR A 1 77 ? -6.28350 -34.31368 13.94326 1.000 39.15095 325 THR A O 1
ATOM 571 N N . THR A 1 78 ? -6.91186 -32.29971 13.15224 1.000 34.88931 326 THR A N 1
ATOM 572 C CA . THR A 1 78 ? -7.75810 -31.95599 14.28995 1.000 33.66875 326 THR A CA 1
ATOM 573 C C . THR A 1 78 ? -9.07618 -31.39897 13.77665 1.000 35.98643 326 THR A C 1
ATOM 574 O O . THR A 1 78 ? -9.08897 -30.28232 13.23921 1.000 39.28532 326 THR A O 1
ATOM 578 N N . LYS A 1 79 ? -10.17820 -32.14355 13.96051 1.000 35.42715 327 LYS A N 1
ATOM 579 C CA . LYS A 1 79 ? -11.49878 -31.58884 13.67812 1.000 40.76721 327 LYS A CA 1
ATOM 580 C C . LYS A 1 79 ? -11.92256 -30.56101 14.73018 1.000 39.21674 327 LYS A C 1
ATOM 581 O O . LYS A 1 79 ? -11.35166 -30.47133 15.81827 1.000 41.60895 327 LYS A O 1
ATOM 587 N N . LEU A 1 80 ? -12.99446 -29.83231 14.41946 1.000 37.51872 328 LEU A N 1
ATOM 588 C CA . LEU A 1 80 ? -13.56390 -28.87889 15.35484 1.000 41.01078 328 LEU A CA 1
ATOM 589 C C . LEU A 1 80 ? -13.89158 -29.55911 16.67521 1.000 41.50807 328 LEU A C 1
ATOM 590 O O . LEU A 1 80 ? -14.43884 -30.66479 16.69402 1.000 42.46198 328 LEU A O 1
ATOM 595 N N . ASP A 1 81 ? -13.53101 -28.89962 17.77325 1.000 42.34518 329 ASP A N 1
ATOM 596 C CA . ASP A 1 81 ? -13.82364 -29.33510 19.13212 1.000 47.49608 329 ASP A CA 1
ATOM 597 C C . ASP A 1 81 ? -13.04148 -30.58451 19.52513 1.000 46.08346 329 ASP A C 1
ATOM 598 O O . ASP A 1 81 ? -13.36016 -31.22646 20.52168 1.000 49.52589 329 ASP A O 1
ATOM 603 N N . GLN A 1 82 ? -11.97965 -30.90768 18.79727 1.000 40.62938 330 GLN A N 1
ATOM 604 C CA . GLN A 1 82 ? -11.15905 -32.08161 19.04651 1.000 41.20859 330 GLN A CA 1
ATOM 605 C C . GLN A 1 82 ? -9.78386 -31.65426 19.56467 1.000 39.02642 330 GLN A C 1
ATOM 606 O O . GLN A 1 82 ? -9.27835 -30.58255 19.21615 1.000 36.19747 330 GLN A O 1
ATOM 612 N N . GLN A 1 83 ? -9.19159 -32.47715 20.44189 1.000 38.75480 331 GLN A N 1
ATOM 613 C CA . GLN A 1 83 ? -7.81904 -32.22310 20.86687 1.000 40.24912 331 GLN A CA 1
ATOM 614 C C . GLN A 1 83 ? -6.83340 -32.46588 19.73289 1.000 34.56133 331 GLN A C 1
ATOM 615 O O . GLN A 1 83 ? -6.99005 -33.38778 18.92488 1.000 33.86823 331 GLN A O 1
ATOM 621 N N . ILE A 1 84 ? -5.81510 -31.61521 19.66954 1.000 34.17124 332 ILE A N 1
ATOM 622 C CA . ILE A 1 84 ? -4.68884 -31.81836 18.75669 1.000 35.50292 332 ILE A CA 1
ATOM 623 C C . ILE A 1 84 ? -4.05421 -33.17733 19.03143 1.000 38.25130 332 ILE A C 1
ATOM 624 O O . ILE A 1 84 ? -4.11192 -33.67487 20.16851 1.000 38.03150 332 ILE A O 1
ATOM 629 N N . PRO A 1 85 ? -3.42024 -33.79108 18.03169 1.000 39.81162 333 PRO A N 1
ATOM 630 C CA . PRO A 1 85 ? -2.67983 -35.03525 18.27209 1.000 40.14622 333 PRO A CA 1
ATOM 631 C C . PRO A 1 85 ? -1.54341 -34.82674 19.25920 1.000 37.95158 333 PRO A C 1
ATOM 632 O O . PRO A 1 85 ? -0.93535 -33.75039 19.34297 1.000 37.53287 333 PRO A O 1
ATOM 636 N N . GLU A 1 86 ? -1.21802 -35.90331 19.95519 1.000 37.44605 334 GLU A N 1
ATOM 637 C CA . GLU A 1 86 ? -0.14488 -35.85974 20.93656 1.000 42.93875 334 GLU A CA 1
ATOM 638 C C . GLU A 1 86 ? 1.17781 -35.40608 20.31111 1.000 41.37760 334 GLU A C 1
ATOM 639 O O . GLU A 1 86 ? 1.95544 -34.69538 20.95911 1.000 42.54850 334 GLU A O 1
ATOM 645 N N . GLY A 1 87 ? 1.42543 -35.73869 19.04254 1.000 37.63432 335 GLY A N 1
ATOM 646 C CA . GLY A 1 87 ? 2.67846 -35.34063 18.42995 1.000 37.26376 335 GLY A CA 1
ATOM 647 C C . GLY A 1 87 ? 2.85705 -33.83492 18.29898 1.000 37.92733 335 GLY A C 1
ATOM 648 O O . GLY A 1 87 ? 3.98081 -33.37692 18.04762 1.000 38.79312 335 GLY A O 1
ATOM 649 N N . LEU A 1 88 ? 1.77127 -33.05194 18.45000 1.000 33.61013 336 LEU A N 1
ATOM 650 C CA . LEU A 1 88 ? 1.83306 -31.60039 18.35067 1.000 31.03835 336 LEU A CA 1
ATOM 651 C C . LEU A 1 88 ? 1.71869 -30.90737 19.69813 1.000 30.41041 336 LEU A C 1
ATOM 652 O O . LEU A 1 88 ? 1.69296 -29.67074 19.74565 1.000 32.19891 336 LEU A O 1
ATOM 657 N N . PHE A 1 89 ? 1.63513 -31.65768 20.79177 1.000 33.80550 337 PHE A N 1
ATOM 658 C CA . PHE A 1 89 ? 1.37898 -31.02046 22.08038 1.000 33.05149 337 PHE A CA 1
ATOM 659 C C . PHE A 1 89 ? 2.48638 -30.03891 22.44499 1.000 29.65286 337 PHE A C 1
ATOM 660 O O . PHE A 1 89 ? 2.22282 -28.87495 22.75884 1.000 29.13824 337 PHE A O 1
ATOM 668 N N . THR A 1 90 ? 3.73643 -30.51373 22.47062 1.000 30.27686 338 THR A N 1
ATOM 669 C CA . THR A 1 90 ? 4.82747 -29.65831 22.92479 1.000 32.82857 338 THR A CA 1
ATOM 670 C C . THR A 1 90 ? 4.92957 -28.39875 22.07402 1.000 34.68935 338 THR A C 1
ATOM 671 O O . THR A 1 90 ? 5.16073 -27.30766 22.60748 1.000 35.55626 338 THR A O 1
ATOM 675 N N . ALA A 1 91 ? 4.75218 -28.52141 20.74675 1.000 32.96837 339 ALA A N 1
ATOM 676 C CA . ALA A 1 91 ? 4.86820 -27.33349 19.91142 1.000 30.70046 339 ALA A CA 1
ATOM 677 C C . ALA A 1 91 ? 3.75322 -26.33827 20.21685 1.000 31.44371 339 ALA A C 1
ATOM 678 O O . ALA A 1 91 ? 4.00642 -25.13183 20.32275 1.000 33.99610 339 ALA A O 1
ATOM 680 N N . VAL A 1 92 ? 2.51706 -26.82096 20.39725 1.000 28.41274 340 VAL A N 1
ATOM 681 C CA . VAL A 1 92 ? 1.41633 -25.91746 20.74256 1.000 29.54049 340 VAL A CA 1
ATOM 682 C C . VAL A 1 92 ? 1.57993 -25.39039 22.17286 1.000 32.84944 340 VAL A C 1
ATOM 683 O O . VAL A 1 92 ? 1.27814 -24.22264 22.46031 1.000 33.45852 340 VAL A O 1
ATOM 687 N N . ALA A 1 93 ? 2.05417 -26.23189 23.09194 1.000 30.66666 341 ALA A N 1
ATOM 688 C CA . ALA A 1 93 ? 2.27044 -25.75225 24.45349 1.000 32.54942 341 ALA A CA 1
ATOM 689 C C . ALA A 1 93 ? 3.32569 -24.65306 24.49408 1.000 34.82210 341 ALA A C 1
ATOM 690 O O . ALA A 1 93 ? 3.24096 -23.73583 25.31377 1.000 36.51627 341 ALA A O 1
ATOM 692 N N . GLN A 1 94 ? 4.30902 -24.70483 23.61096 1.000 35.27730 342 GLN A N 1
ATOM 693 C CA . GLN A 1 94 ? 5.31260 -23.64254 23.62415 1.000 35.27814 342 GLN A CA 1
ATOM 694 C C . GLN A 1 94 ? 4.77707 -22.37468 22.96939 1.000 34.35165 342 GLN A C 1
ATOM 695 O O . GLN A 1 94 ? 5.10467 -21.27399 23.40917 1.000 37.09718 342 GLN A O 1
ATOM 701 N N . VAL A 1 95 ? 3.94926 -22.50080 21.93187 1.000 34.54054 343 VAL A N 1
ATOM 702 C CA . VAL A 1 95 ? 3.24219 -21.32141 21.43213 1.000 32.99580 343 VAL A CA 1
ATOM 703 C C . VAL A 1 95 ? 2.35916 -20.72584 22.53521 1.000 30.28482 343 VAL A C 1
ATOM 704 O O . VAL A 1 95 ? 2.35057 -19.50799 22.75539 1.000 34.40495 343 VAL A O 1
ATOM 708 N N . LEU A 1 96 ? 1.65211 -21.57257 23.28316 1.000 28.04851 344 LEU A N 1
ATOM 709 C CA . LEU A 1 96 ? 0.77412 -21.05594 24.33373 1.000 30.78832 344 LEU A CA 1
ATOM 710 C C . LEU A 1 96 ? 1.57289 -20.35850 25.42028 1.000 31.59834 344 LEU A C 1
ATOM 711 O O . LEU A 1 96 ? 1.15474 -19.30268 25.90482 1.000 31.17132 344 LEU A O 1
ATOM 716 N N . ALA A 1 97 ? 2.73607 -20.91838 25.79972 1.000 29.92404 345 ALA A N 1
ATOM 717 C CA . ALA A 1 97 ? 3.58228 -20.25599 26.79204 1.000 32.37477 345 ALA A CA 1
ATOM 718 C C . ALA A 1 97 ? 3.95237 -18.85093 26.34029 1.000 33.51995 345 ALA A C 1
ATOM 719 O O . ALA A 1 97 ? 3.83466 -17.88903 27.10791 1.000 32.04058 345 ALA A O 1
ATOM 721 N N . TYR A 1 98 ? 4.39863 -18.71405 25.08506 1.000 35.22580 346 TYR A N 1
ATOM 722 C CA . TYR A 1 98 ? 4.72994 -17.39390 24.55753 1.000 37.52173 346 TYR A CA 1
ATOM 723 C C . TYR A 1 98 ? 3.53065 -16.45761 24.62869 1.000 34.42939 346 TYR A C 1
ATOM 724 O O . TYR A 1 98 ? 3.65047 -15.29798 25.04734 1.000 35.02238 346 TYR A O 1
ATOM 733 N N . VAL A 1 99 ? 2.35750 -16.94563 24.21786 1.000 31.00182 347 VAL A N 1
ATOM 734 C CA . VAL A 1 99 ? 1.16416 -16.10462 24.26240 1.000 31.41042 347 VAL A CA 1
ATOM 735 C C . VAL A 1 99 ? 0.86957 -15.67200 25.69346 1.000 33.52772 347 VAL A C 1
ATOM 736 O O . VAL A 1 99 ? 0.64012 -14.48339 25.96357 1.000 36.01519 347 VAL A O 1
ATOM 740 N N . PHE A 1 100 ? 0.89905 -16.61558 26.63771 1.000 32.17687 348 PHE A N 1
ATOM 741 C CA . PHE A 1 100 ? 0.58224 -16.27622 28.03269 1.000 31.85235 348 PHE A CA 1
ATOM 742 C C . PHE A 1 100 ? 1.61031 -15.33253 28.65427 1.000 33.43071 348 PHE A C 1
ATOM 743 O O . PHE A 1 100 ? 1.28731 -14.61653 29.61035 1.000 35.79509 348 PHE A O 1
ATOM 751 N N . GLN A 1 101 ? 2.84460 -15.32871 28.15414 1.000 50.51867 349 GLN A N 1
ATOM 752 C CA . GLN A 1 101 ? 3.89771 -14.49267 28.70453 1.000 51.04615 349 GLN A CA 1
ATOM 753 C C . GLN A 1 101 ? 3.99529 -13.11726 28.02869 1.000 51.03528 349 GLN A C 1
ATOM 754 O O . GLN A 1 101 ? 4.88924 -12.33915 28.37497 1.000 53.42072 349 GLN A O 1
ATOM 760 N N . LEU A 1 102 ? 3.09534 -12.79583 27.09926 1.000 50.53615 350 LEU A N 1
ATOM 761 C CA . LEU A 1 102 ? 3.11106 -11.49605 26.44290 1.000 55.11809 350 LEU A CA 1
ATOM 762 C C . LEU A 1 102 ? 2.81381 -10.39212 27.44609 1.000 61.96131 350 LEU A C 1
ATOM 763 O O . LEU A 1 102 ? 2.03814 -10.59345 28.38041 1.000 61.61437 350 LEU A O 1
ATOM 768 N N . ARG A 1 103 ? 3.43190 -9.22158 27.27155 1.000 64.68165 351 ARG A N 1
ATOM 769 C CA . ARG A 1 103 ? 2.99169 -8.08031 28.06287 1.000 70.94293 351 ARG A CA 1
ATOM 770 C C . ARG A 1 103 ? 1.73768 -7.50248 27.50657 1.000 73.97781 351 ARG A C 1
ATOM 771 O O . ARG A 1 103 ? 1.53278 -7.48984 26.29196 1.000 71.79328 351 ARG A O 1
ATOM 779 N N . GLN A 1 104 ? 1.02403 -6.83576 28.39404 1.000 79.75303 352 GLN A N 1
ATOM 780 C CA . GLN A 1 104 ? -0.22734 -6.19814 28.09372 1.000 81.74917 352 GLN A CA 1
ATOM 781 C C . GLN A 1 104 ? -0.20278 -5.42358 26.77541 1.000 83.44397 352 GLN A C 1
ATOM 782 O O . GLN A 1 104 ? -0.53206 -5.98112 25.71809 1.000 80.84530 352 GLN A O 1
ATOM 788 N N . ARG A 1 111 ? -1.71511 -4.97144 11.91193 1.000 84.11459 359 ARG A N 1
ATOM 789 C CA . ARG A 1 111 ? -0.68254 -5.78695 12.52616 1.000 82.03068 359 ARG A CA 1
ATOM 790 C C . ARG A 1 111 ? -0.58421 -7.13488 11.83301 1.000 79.14933 359 ARG A C 1
ATOM 791 O O . ARG A 1 111 ? -1.59217 -7.80434 11.60241 1.000 80.15108 359 ARG A O 1
ATOM 799 N N . LYS A 1 112 ? 0.62934 -7.52526 11.50128 1.000 75.33579 360 LYS A N 1
ATOM 800 C CA . LYS A 1 112 ? 0.85944 -8.84005 10.93380 1.000 69.76895 360 LYS A CA 1
ATOM 801 C C . LYS A 1 112 ? 1.04490 -9.87129 12.04201 1.000 65.16888 360 LYS A C 1
ATOM 802 O O . LYS A 1 112 ? 1.42908 -9.53433 13.16990 1.000 65.47240 360 LYS A O 1
ATOM 808 N N . PRO A 1 113 ? 0.75153 -11.13986 11.75477 1.000 60.76940 361 PRO A N 1
ATOM 809 C CA . PRO A 1 113 ? 0.96847 -12.19302 12.75074 1.000 55.85809 361 PRO A CA 1
ATOM 810 C C . PRO A 1 113 ? 2.40470 -12.20575 13.24240 1.000 56.19656 361 PRO A C 1
ATOM 811 O O . PRO A 1 113 ? 3.33321 -11.82945 12.52638 1.000 59.01511 361 PRO A O 1
ATOM 815 N N . ILE A 1 114 ? 2.57585 -12.64807 14.48254 1.000 54.05574 362 ILE A N 1
ATOM 816 C CA . ILE A 1 114 ? 3.89577 -12.80987 15.08171 1.000 52.93883 362 ILE A CA 1
ATOM 817 C C . ILE A 1 114 ? 4.54535 -14.06432 14.50655 1.000 49.71638 362 ILE A C 1
ATOM 818 O O . ILE A 1 114 ? 4.00226 -15.17141 14.63688 1.000 45.49728 362 ILE A O 1
ATOM 823 N N . PRO A 1 115 ? 5.70542 -13.94697 13.86434 1.000 50.34960 363 PRO A N 1
ATOM 824 C CA . PRO A 1 115 ? 6.40748 -15.14409 13.38557 1.000 49.21995 363 PRO A CA 1
ATOM 825 C C . PRO A 1 115 ? 7.09710 -15.82882 14.55483 1.000 49.63347 363 PRO A C 1
ATOM 826 O O . PRO A 1 115 ? 7.89908 -15.21335 15.25838 1.000 53.58523 363 PRO A O 1
ATOM 830 N N . ILE A 1 116 ? 6.76374 -17.09075 14.78854 1.000 47.38155 364 ILE A N 1
ATOM 831 C CA . ILE A 1 116 ? 7.38236 -17.86333 15.85491 1.000 52.87367 364 ILE A CA 1
ATOM 832 C C . ILE A 1 116 ? 8.10208 -19.04082 15.21743 1.000 57.48994 364 ILE A C 1
ATOM 833 O O . ILE A 1 116 ? 7.46687 -19.85997 14.53990 1.000 65.60249 364 ILE A O 1
ATOM 838 N N . PRO A 1 117 ? 9.40887 -19.16788 15.39701 1.000 53.79159 365 PRO A N 1
ATOM 839 C CA . PRO A 1 117 ? 10.09241 -20.36133 14.90969 1.000 49.65476 365 PRO A CA 1
ATOM 840 C C . PRO A 1 117 ? 9.65438 -21.56963 15.71324 1.000 47.81547 365 PRO A C 1
ATOM 841 O O . PRO A 1 117 ? 9.46253 -21.49122 16.93164 1.000 48.84361 365 PRO A O 1
ATOM 845 N N . LEU A 1 118 ? 9.46293 -22.68243 15.01031 1.000 43.77028 366 LEU A N 1
ATOM 846 C CA . LEU A 1 118 ? 9.27049 -23.95797 15.67419 1.000 42.85992 366 LEU A CA 1
ATOM 847 C C . LEU A 1 118 ? 10.59001 -24.42123 16.27871 1.000 40.88198 366 LEU A C 1
ATOM 848 O O . LEU A 1 118 ? 11.67453 -24.03220 15.84255 1.000 38.59659 366 LEU A O 1
ATOM 853 N N . ASN A 1 119 ? 10.49770 -25.25170 17.30201 1.000 37.05005 367 ASN A N 1
ATOM 854 C CA . ASN A 1 119 ? 11.68546 -25.62385 18.04549 1.000 38.59123 367 ASN A CA 1
ATOM 855 C C . ASN A 1 119 ? 12.11370 -27.04296 17.74849 1.000 41.12647 367 ASN A C 1
ATOM 856 O O . ASN A 1 119 ? 13.16207 -27.48384 18.23044 1.000 40.99600 367 ASN A O 1
ATOM 861 N N . GLN A 1 120 ? 11.36010 -27.72491 16.89989 1.000 39.47121 368 GLN A N 1
ATOM 862 C CA . GLN A 1 120 ? 11.62461 -29.09254 16.49097 1.000 39.21624 368 GLN A CA 1
ATOM 863 C C . GLN A 1 120 ? 10.79425 -29.34686 15.24643 1.000 37.62919 368 GLN A C 1
ATOM 864 O O . GLN A 1 120 ? 9.92605 -28.53793 14.90173 1.000 38.45503 368 GLN A O 1
ATOM 870 N N . PRO A 1 121 ? 11.02299 -30.45232 14.55572 1.000 37.63984 369 PRO A N 1
ATOM 871 C CA . PRO A 1 121 ? 10.22723 -30.73220 13.36215 1.000 38.81738 369 PRO A CA 1
ATOM 872 C C . PRO A 1 121 ? 8.80754 -31.13233 13.72251 1.000 40.74516 369 PRO A C 1
ATOM 873 O O . PRO A 1 121 ? 8.50962 -31.61872 14.81533 1.000 41.16545 369 PRO A O 1
ATOM 877 N N . ILE A 1 122 ? 7.90587 -30.88955 12.79733 1.000 39.52571 370 ILE A N 1
ATOM 878 C CA . ILE A 1 122 ? 6.59874 -31.52441 12.91078 1.000 41.15672 370 ILE A CA 1
ATOM 879 C C . ILE A 1 122 ? 6.71469 -32.96216 12.40459 1.000 38.81972 370 ILE A C 1
ATOM 880 O O . ILE A 1 122 ? 7.36097 -33.19089 11.37252 1.000 38.70035 370 ILE A O 1
ATOM 885 N N . PRO A 1 123 ? 6.19037 -33.93893 13.15218 1.000 37.57359 371 PRO A N 1
ATOM 886 C CA . PRO A 1 123 ? 6.42229 -35.34735 12.80955 1.000 37.57532 371 PRO A CA 1
ATOM 887 C C . PRO A 1 123 ? 5.97429 -35.66207 11.38594 1.000 39.66236 371 PRO A C 1
ATOM 888 O O . PRO A 1 123 ? 4.99853 -35.10793 10.87551 1.000 39.01531 371 PRO A O 1
ATOM 892 N N . ASP A 1 124 ? 6.72216 -36.56048 10.74081 1.000 40.15285 372 ASP A N 1
ATOM 893 C CA . ASP A 1 124 ? 6.41998 -36.91911 9.35954 1.000 41.26520 372 ASP A CA 1
ATOM 894 C C . ASP A 1 124 ? 4.98971 -37.40994 9.20913 1.000 39.41100 372 ASP A C 1
ATOM 895 O O . ASP A 1 124 ? 4.32970 -37.10754 8.20451 1.000 40.18508 372 ASP A O 1
ATOM 900 N N . ASP A 1 125 ? 4.48514 -38.15843 10.20097 1.000 38.82062 373 ASP A N 1
ATOM 901 C CA . ASP A 1 125 ? 3.16140 -38.73217 10.02994 1.000 39.79544 373 ASP A CA 1
ATOM 902 C C . ASP A 1 125 ? 2.05924 -37.67962 10.07281 1.000 39.57261 373 ASP A C 1
ATOM 903 O O . ASP A 1 125 ? 0.93287 -37.97209 9.65220 1.000 40.23956 373 ASP A O 1
ATOM 908 N N . LEU A 1 126 ? 2.36066 -36.46063 10.51315 1.000 39.51921 374 LEU A N 1
ATOM 909 C CA . LEU A 1 126 ? 1.37934 -35.38773 10.54481 1.000 40.05168 374 LEU A CA 1
ATOM 910 C C . LEU A 1 126 ? 1.58285 -34.39561 9.39044 1.000 43.58328 374 LEU A C 1
ATOM 911 O O . LEU A 1 126 ? 0.86418 -33.39664 9.30374 1.000 41.54632 374 LEU A O 1
ATOM 916 N N . LYS A 1 127 ? 2.51308 -34.69124 8.47749 1.000 44.97056 375 LYS A N 1
ATOM 917 C CA . LYS A 1 127 ? 2.94632 -33.83368 7.37905 1.000 46.36437 375 LYS A CA 1
ATOM 918 C C . LYS A 1 127 ? 2.55756 -34.42685 6.01414 1.000 45.71476 375 LYS A C 1
ATOM 919 O O . LYS A 1 127 ? 1.85393 -35.44125 5.91716 1.000 42.43636 375 LYS A O 1
ATOM 925 N N . TYR A 1 128 ? 3.04712 -33.77110 4.95116 1.000 44.59071 376 TYR A N 1
ATOM 926 C CA . TYR A 1 128 ? 2.95048 -34.26544 3.57658 1.000 47.68082 376 TYR A CA 1
ATOM 927 C C . TYR A 1 128 ? 1.50367 -34.48867 3.15266 1.000 45.01012 376 TYR A C 1
ATOM 928 O O . TYR A 1 128 ? 1.19478 -35.43253 2.42341 1.000 45.40198 376 TYR A O 1
ATOM 937 N N . HIS A 1 129 ? 0.60693 -33.62170 3.62434 1.000 46.49617 377 HIS A N 1
ATOM 938 C CA . HIS A 1 129 ? -0.80401 -33.80477 3.31102 1.000 46.78571 377 HIS A CA 1
ATOM 939 C C . HIS A 1 129 ? -1.07045 -33.66073 1.81107 1.000 46.93688 377 HIS A C 1
ATOM 940 O O . HIS A 1 129 ? -1.92144 -34.37414 1.26626 1.000 46.71233 377 HIS A O 1
ATOM 947 N N . HIS A 1 130 ? -0.33571 -32.78392 1.12451 1.000 45.82698 378 HIS A N 1
ATOM 948 C CA . HIS A 1 130 ? -0.55378 -32.53104 -0.29896 1.000 50.13913 378 HIS A CA 1
ATOM 949 C C . HIS A 1 130 ? 0.52512 -33.14089 -1.18678 1.000 51.83502 378 HIS A C 1
ATOM 950 O O . HIS A 1 130 ? 0.54261 -32.89378 -2.39697 1.000 56.95334 378 HIS A O 1
ATOM 957 N N . HIS A 1 131 ? 1.39953 -33.95678 -0.62717 1.000 47.58404 379 HIS A N 1
ATOM 958 C CA . HIS A 1 131 ? 2.57863 -34.42513 -1.33579 1.000 46.05274 379 HIS A CA 1
ATOM 959 C C . HIS A 1 131 ? 2.23427 -35.61423 -2.23393 1.000 47.46292 379 HIS A C 1
ATOM 960 O O . HIS A 1 131 ? 1.45339 -36.49199 -1.85018 1.000 45.78765 379 HIS A O 1
ATOM 967 N N . HIS A 1 132 ? 2.80555 -35.63725 -3.44488 1.000 46.78297 380 HIS A N 1
ATOM 968 C CA . HIS A 1 132 ? 2.62408 -36.76615 -4.36314 1.000 47.18460 380 HIS A CA 1
ATOM 969 C C . HIS A 1 132 ? 3.74324 -37.77604 -4.11838 1.000 49.38915 380 HIS A C 1
ATOM 970 O O . HIS A 1 132 ? 4.89208 -37.55264 -4.50873 1.000 51.57925 380 HIS A O 1
ATOM 977 N N . HIS A 1 133 ? 3.41765 -38.88356 -3.46835 1.000 46.58845 381 HIS A N 1
ATOM 978 C CA . HIS A 1 133 ? 4.39688 -39.94814 -3.28384 1.000 46.74437 381 HIS A CA 1
ATOM 979 C C . HIS A 1 133 ? 4.54075 -40.74795 -4.56585 1.000 46.10436 381 HIS A C 1
ATOM 980 O O . HIS A 1 133 ? 3.55894 -40.99968 -5.25598 1.000 46.48148 381 HIS A O 1
ATOM 987 N N . HIS A 1 134 ? 5.75659 -41.18842 -4.85614 1.000 46.16450 382 HIS A N 1
ATOM 988 C CA . HIS A 1 134 ? 5.98985 -41.95418 -6.08039 1.000 50.57691 382 HIS A CA 1
ATOM 989 C C . HIS A 1 134 ? 5.64487 -43.43360 -5.90629 1.000 46.38193 382 HIS A C 1
ATOM 990 O O . HIS A 1 134 ? 5.36188 -44.10510 -6.90255 1.000 47.17271 382 HIS A O 1
ATOM 997 N N . LEU B 1 3 ? -21.37918 -25.13959 55.42334 1.000 65.60226 251 LEU B N 1
ATOM 998 C CA . LEU B 1 3 ? -20.91451 -25.16902 54.03765 1.000 60.10668 251 LEU B CA 1
ATOM 999 C C . LEU B 1 3 ? -21.90417 -24.45966 53.16845 1.000 59.32006 251 LEU B C 1
ATOM 1000 O O . LEU B 1 3 ? -21.64118 -24.21993 52.01277 1.000 58.12427 251 LEU B O 1
ATOM 1005 N N . ALA B 1 4 ? -23.06469 -24.11874 53.72838 1.000 64.21643 252 ALA B N 1
ATOM 1006 C CA . ALA B 1 4 ? -23.92315 -23.12709 53.08064 1.000 64.54487 252 ALA B CA 1
ATOM 1007 C C . ALA B 1 4 ? -23.20317 -21.77905 52.94734 1.000 60.85829 252 ALA B C 1
ATOM 1008 O O . ALA B 1 4 ? -23.25969 -21.12587 51.88707 1.000 49.71125 252 ALA B O 1
ATOM 1010 N N . GLN B 1 5 ? -22.52678 -21.34286 54.02775 1.000 64.14453 253 GLN B N 1
ATOM 1011 C CA . GLN B 1 5 ? -21.69785 -20.14000 53.97028 1.000 60.19868 253 GLN B CA 1
ATOM 1012 C C . GLN B 1 5 ? -20.40659 -20.38595 53.20266 1.000 54.01676 253 GLN B C 1
ATOM 1013 O O . GLN B 1 5 ? -19.85385 -19.45014 52.61292 1.000 47.65134 253 GLN B O 1
ATOM 1019 N N . ARG B 1 6 ? -19.89220 -21.62243 53.22386 1.000 53.89784 254 ARG B N 1
ATOM 1020 C CA . ARG B 1 6 ? -18.77491 -21.94269 52.34603 1.000 54.15569 254 ARG B CA 1
ATOM 1021 C C . ARG B 1 6 ? -19.18247 -21.84109 50.88098 1.000 48.34561 254 ARG B C 1
ATOM 1022 O O . ARG B 1 6 ? -18.39172 -21.38436 50.04729 1.000 47.67701 254 ARG B O 1
ATOM 1030 N N . ARG B 1 7 ? -20.40914 -22.25195 50.55331 1.000 45.41120 255 ARG B N 1
ATOM 1031 C CA . ARG B 1 7 ? -20.89333 -22.11731 49.18448 1.000 43.69402 255 ARG B CA 1
ATOM 1032 C C . ARG B 1 7 ? -21.08029 -20.65760 48.82163 1.000 40.25693 255 ARG B C 1
ATOM 1033 O O . ARG B 1 7 ? -20.79416 -20.25262 47.68756 1.000 36.26978 255 ARG B O 1
ATOM 1041 N N . MET B 1 8 ? -21.54817 -19.85694 49.78315 1.000 37.47359 256 MET B N 1
ATOM 1042 C CA . MET B 1 8 ? -21.72875 -18.43314 49.54095 1.000 37.37783 256 MET B CA 1
ATOM 1043 C 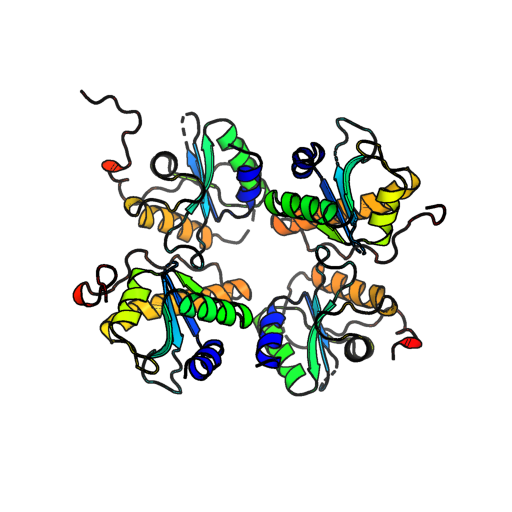C . MET B 1 8 ? -20.38912 -17.73383 49.38715 1.000 37.16037 256 MET B C 1
ATOM 1044 O O . MET B 1 8 ? -20.23036 -16.87651 48.51537 1.000 38.97162 256 MET B O 1
ATOM 1049 N N . MET B 1 9 ? -19.40010 -18.10691 50.20434 1.000 37.89751 257 MET B N 1
ATOM 1050 C CA . MET B 1 9 ? -18.06764 -17.51700 50.08050 1.000 39.16255 257 MET B CA 1
ATOM 1051 C C . MET B 1 9 ? -17.45909 -17.78592 48.71014 1.000 39.27435 257 MET B C 1
ATOM 1052 O O . MET B 1 9 ? -16.72515 -16.94812 48.17931 1.000 37.95410 257 MET B O 1
ATOM 1057 N N . ALA B 1 10 ? -17.72162 -18.96909 48.14293 1.000 39.68140 258 ALA B N 1
ATOM 1058 C CA . ALA B 1 10 ? -17.19655 -19.33013 46.83464 1.000 36.84730 258 ALA B CA 1
ATOM 1059 C C . ALA B 1 10 ? -17.77711 -18.47013 45.72024 1.000 36.66873 258 ALA B C 1
ATOM 1060 O O . ALA B 1 10 ? -17.26581 -18.50111 44.59484 1.000 35.30438 258 ALA B O 1
ATOM 1062 N N . GLU B 1 11 ? -18.82172 -17.70713 46.00839 1.000 37.59788 259 GLU B N 1
ATOM 1063 C CA . GLU B 1 11 ? -19.41486 -16.81010 45.03989 1.000 37.70507 259 GLU B CA 1
ATOM 1064 C C . GLU B 1 11 ? -18.81128 -15.41261 45.08876 1.000 37.04858 259 GLU B C 1
ATOM 1065 O O . GLU B 1 11 ? -18.91687 -14.67733 44.09997 1.000 38.03528 259 GLU B O 1
ATOM 1071 N N . VAL B 1 12 ? -18.15819 -15.03888 46.18973 1.000 35.48383 260 VAL B N 1
ATOM 1072 C CA . VAL B 1 12 ? -17.61617 -13.68651 46.34126 1.000 34.18229 260 VAL B CA 1
ATOM 1073 C C . VAL B 1 12 ? -16.70821 -13.29534 45.16166 1.000 36.08406 260 VAL B C 1
ATOM 1074 O O . VAL B 1 12 ? -16.83732 -12.16268 44.66651 1.000 36.30968 260 VAL B O 1
ATOM 1078 N N . PRO B 1 13 ? -15.85304 -14.17513 44.60353 1.000 36.81469 261 PRO B N 1
ATOM 1079 C CA . PRO B 1 13 ? -15.01922 -13.74063 43.46328 1.000 35.87632 261 PRO B CA 1
ATOM 1080 C C . PRO B 1 13 ? -15.80689 -13.29510 42.24077 1.000 35.39525 261 PRO B C 1
ATOM 1081 O O . PRO B 1 13 ? -15.22467 -12.67639 41.34078 1.000 35.92392 261 PRO B O 1
ATOM 1085 N N . ASN B 1 14 ? -17.10051 -13.59026 42.16610 1.000 34.58719 262 ASN B N 1
ATOM 1086 C CA . ASN B 1 14 ? -17.92889 -13.16603 41.04670 1.000 34.67357 262 ASN B CA 1
ATOM 1087 C C . ASN B 1 14 ? -18.52155 -11.77346 41.23945 1.000 31.18693 262 ASN B C 1
ATOM 1088 O O . ASN B 1 14 ? -19.16410 -11.26015 40.31614 1.000 32.74239 262 ASN B O 1
ATOM 1093 N N . ALA B 1 15 ? -18.29290 -11.13834 42.39313 1.000 29.59421 263 ALA B N 1
ATOM 1094 C CA . ALA B 1 15 ? -18.91951 -9.85341 42.70535 1.000 29.78232 263 ALA B CA 1
ATOM 1095 C C . ALA B 1 15 ? -18.28979 -8.71989 41.90397 1.000 32.39663 263 ALA B C 1
ATOM 1096 O O . ALA B 1 15 ? -17.09852 -8.73882 41.58349 1.000 34.24297 263 ALA B O 1
ATOM 1098 N N . ASP B 1 16 ? -19.11357 -7.73392 41.57281 1.000 31.77710 264 ASP B N 1
ATOM 1099 C CA . ASP B 1 16 ? -18.64295 -6.46293 41.06020 1.000 33.05237 264 ASP B CA 1
ATOM 1100 C C . ASP B 1 16 ? -18.22921 -5.47627 42.15255 1.000 34.76127 264 ASP B C 1
ATOM 1101 O O . ASP B 1 16 ? -17.34812 -4.64454 41.91028 1.000 33.83876 264 ASP B O 1
ATOM 1106 N N . VAL B 1 17 ? -18.83062 -5.52748 43.34418 1.000 35.19649 265 VAL B N 1
ATOM 1107 C CA . VAL B 1 17 ? -18.43712 -4.61255 44.41082 1.000 32.45644 265 VAL B CA 1
ATOM 1108 C C . VAL B 1 17 ? -18.83471 -5.22105 45.74015 1.000 33.31020 265 VAL B C 1
ATOM 1109 O O . VAL B 1 17 ? -19.82274 -5.95650 45.83412 1.000 34.75705 265 VAL B O 1
ATOM 1113 N N . ILE B 1 18 ? -18.05679 -4.92020 46.77385 1.000 34.43286 266 ILE B N 1
ATOM 1114 C CA . ILE B 1 18 ? -18.47894 -5.15290 48.15436 1.000 32.99264 266 ILE B CA 1
ATOM 1115 C C . ILE B 1 18 ? -18.87771 -3.81408 48.73860 1.000 32.30188 266 ILE B C 1
ATOM 1116 O O . ILE B 1 18 ? -18.06651 -2.88294 48.76870 1.000 35.14259 266 ILE B O 1
ATOM 1121 N N . VAL B 1 19 ? -20.12399 -3.69238 49.16034 1.000 28.15238 267 VAL B N 1
ATOM 1122 C CA . VAL B 1 19 ? -20.56631 -2.48581 49.83926 1.000 29.25893 267 VAL B CA 1
ATOM 1123 C C . VAL B 1 19 ? -20.49614 -2.77691 51.33766 1.000 35.80164 267 VAL B C 1
ATOM 1124 O O . VAL B 1 19 ? -21.11204 -3.73929 51.81818 1.000 38.01593 267 VAL B O 1
ATOM 1128 N N . VAL B 1 20 ? -19.71712 -1.98969 52.06787 1.000 36.99557 268 VAL B N 1
ATOM 1129 C CA . VAL B 1 20 ? -19.51241 -2.26846 53.48461 1.000 38.80721 268 VAL B CA 1
ATOM 1130 C C . VAL B 1 20 ? -19.95943 -1.08222 54.31580 1.000 46.15170 268 VAL B C 1
ATOM 1131 O O . VAL B 1 20 ? -20.15401 0.03133 53.81197 1.000 43.30502 268 VAL B O 1
ATOM 1135 N N . ASN B 1 21 ? -20.18859 -1.39192 55.60289 1.000 56.73703 269 ASN B N 1
ATOM 1136 C CA . ASN B 1 21 ? -20.07240 -0.55186 56.80189 1.000 62.97537 269 ASN B CA 1
ATOM 1137 C C . ASN B 1 21 ? -21.37435 -0.40344 57.57454 1.000 64.09074 269 ASN B C 1
ATOM 1138 O O . ASN B 1 21 ? -21.56840 -1.13493 58.56508 1.000 67.10370 269 ASN B O 1
ATOM 1143 N N . GLU B 1 23 ? -17.24686 -1.94292 62.46208 1.000 85.61317 271 GLU B N 1
ATOM 1144 C CA . GLU B 1 23 ? -16.91446 -2.98548 61.49850 1.000 84.08408 271 GLU B CA 1
ATOM 1145 C C . GLU B 1 23 ? -17.88370 -4.16490 61.62463 1.000 80.57949 271 GLU B C 1
ATOM 1146 O O . GLU B 1 23 ? -17.73338 -5.00666 62.51165 1.000 81.97142 271 GLU B O 1
ATOM 1152 N N . HIS B 1 24 ? -18.86069 -4.21992 60.70824 1.000 74.88574 272 HIS B N 1
ATOM 1153 C CA . HIS B 1 24 ? -20.11888 -4.91660 60.95553 1.000 69.22265 272 HIS B CA 1
ATOM 1154 C C . HIS B 1 24 ? -20.74338 -5.57551 59.72160 1.000 61.89453 272 HIS B C 1
ATOM 1155 O O . HIS B 1 24 ? -21.20756 -6.71436 59.82381 1.000 59.15300 272 HIS B O 1
ATOM 1162 N N . TYR B 1 25 ? -20.79959 -4.88097 58.56664 1.000 58.26806 273 TYR B N 1
ATOM 1163 C CA . TYR B 1 25 ? -21.64379 -5.29196 57.44151 1.000 53.65467 273 TYR B CA 1
ATOM 1164 C C . TYR B 1 25 ? -20.88804 -5.36675 56.11760 1.000 49.70385 273 TYR B C 1
ATOM 1165 O O . TYR B 1 25 ? -20.03952 -4.52115 55.82143 1.000 51.43153 273 TYR B O 1
ATOM 1174 N N . ALA B 1 26 ? -21.25668 -6.35305 55.29071 1.000 44.15586 274 ALA B N 1
ATOM 1175 C CA . ALA B 1 26 ? -20.73306 -6.44919 53.92643 1.000 44.09001 274 ALA B CA 1
ATOM 1176 C C . ALA B 1 26 ? -21.73220 -7.17551 53.02942 1.000 44.07739 274 ALA B C 1
ATOM 1177 O O . ALA B 1 26 ? -22.19557 -8.26647 53.38471 1.000 44.99591 274 ALA B O 1
ATOM 1179 N N . VAL B 1 27 ? -22.04104 -6.58834 51.86845 1.000 42.30434 275 VAL B N 1
ATOM 1180 C CA . VAL B 1 27 ? -22.83254 -7.24253 50.82809 1.000 39.61155 275 VAL B CA 1
ATOM 1181 C C . VAL B 1 27 ? -22.02054 -7.26795 49.52955 1.000 36.12411 275 VAL B C 1
ATOM 1182 O O . VAL B 1 27 ? -21.53402 -6.22438 49.07517 1.000 35.52009 275 VAL B O 1
ATOM 1186 N N . ALA B 1 28 ? -21.82910 -8.47639 48.96669 1.000 32.55080 276 ALA B N 1
ATOM 1187 C CA . ALA B 1 28 ? -21.23653 -8.65291 47.64440 1.000 35.38472 276 ALA B CA 1
ATOM 1188 C C . ALA B 1 28 ? -22.31986 -8.45680 46.58382 1.000 37.10473 276 ALA B C 1
ATOM 1189 O O . ALA B 1 28 ? -23.29876 -9.21345 46.53309 1.000 38.19502 276 ALA B O 1
ATOM 1191 N N . VAL B 1 29 ? -22.14787 -7.46054 45.73281 1.000 38.14340 277 VAL B N 1
ATOM 1192 C CA . VAL B 1 29 ? -23.16875 -7.10946 44.75292 1.000 33.46718 277 VAL B CA 1
ATOM 1193 C C . VAL B 1 29 ? -22.64606 -7.39325 43.34989 1.000 33.51293 277 VAL B C 1
ATOM 1194 O O . VAL B 1 29 ? -21.49038 -7.09689 43.02805 1.000 35.22490 277 VAL B O 1
ATOM 1198 N N . LYS B 1 30 ? -23.50213 -7.97749 42.51641 1.000 33.05750 278 LYS B N 1
ATOM 1199 C CA . LYS B 1 30 ? -23.16625 -8.30909 41.14686 1.000 36.04030 278 LYS B CA 1
ATOM 1200 C C . LYS B 1 30 ? -24.22172 -7.73260 40.21491 1.000 36.58074 278 LYS B C 1
ATOM 1201 O O . LYS B 1 30 ? -25.42212 -7.79537 40.50870 1.000 33.71071 278 LYS B O 1
ATOM 1207 N N . TYR B 1 31 ? -23.76963 -7.15755 39.10397 1.000 35.74258 279 TYR B N 1
ATOM 1208 C CA . TYR B 1 31 ? -24.65926 -6.65336 38.06165 1.000 36.48922 279 TYR B CA 1
ATOM 1209 C C . TYR B 1 31 ? -24.42861 -7.54922 36.85402 1.000 37.97428 279 TYR B C 1
ATOM 1210 O O . TYR B 1 31 ? -23.31942 -7.58108 36.30464 1.000 39.49817 279 TYR B O 1
ATOM 1219 N N . ASP B 1 32 ? -25.44618 -8.34150 36.50163 1.000 36.88427 280 ASP B N 1
ATOM 1220 C CA . ASP B 1 32 ? -25.34143 -9.28722 35.37761 1.000 43.02044 280 ASP B CA 1
ATOM 1221 C C . ASP B 1 32 ? -26.64870 -9.17801 34.59787 1.000 42.91139 280 ASP B C 1
ATOM 1222 O O . ASP B 1 32 ? -27.62874 -9.85783 34.89638 1.000 37.50793 280 ASP B O 1
ATOM 1227 N N . VAL B 1 33 ? -26.65151 -8.32480 33.57700 1.000 36.47921 281 VAL B N 1
ATOM 1228 C CA . VAL B 1 33 ? -27.91784 -7.99208 32.94108 1.000 36.42444 281 VAL B CA 1
ATOM 1229 C C . VAL B 1 33 ? -28.52035 -9.16714 32.16821 1.000 37.23120 281 VAL B C 1
ATOM 1230 O O . VAL B 1 33 ? -29.73341 -9.18923 31.94876 1.000 39.07232 281 VAL B O 1
ATOM 1234 N N . LYS B 1 34 ? -27.72923 -10.16796 31.77439 1.000 40.52884 282 LYS B N 1
ATOM 1235 C CA . LYS B 1 34 ? -28.34505 -11.33847 31.15119 1.000 44.45694 282 LYS B CA 1
ATOM 1236 C C . LYS B 1 34 ? -29.24073 -12.09694 32.12245 1.000 47.23610 282 LYS B C 1
ATOM 1237 O O . LYS B 1 34 ? -30.08934 -12.87261 31.67786 1.000 49.05129 282 LYS B O 1
ATOM 1243 N N . ARG B 1 35 ? -29.07873 -11.88789 33.43015 1.000 46.56299 283 ARG B N 1
ATOM 1244 C CA . ARG B 1 35 ? -29.91404 -12.54877 34.42576 1.000 49.90128 283 ARG B CA 1
ATOM 1245 C C . ARG B 1 35 ? -31.02122 -11.64233 34.95908 1.000 49.52889 283 ARG B C 1
ATOM 1246 O O . ARG B 1 35 ? -32.18052 -12.05917 34.99995 1.000 49.76733 283 ARG B O 1
ATOM 1254 N N . SER B 1 36 ? -30.70208 -10.40566 35.35304 1.000 46.71304 284 SER B N 1
ATOM 1255 C CA . SER B 1 36 ? -31.74583 -9.50835 35.83993 1.000 45.57130 284 SER B CA 1
ATOM 1256 C C . SER B 1 36 ? -31.34433 -8.05142 35.61931 1.000 39.90089 284 SER B C 1
ATOM 1257 O O . SER B 1 36 ? -30.15948 -7.71328 35.51009 1.000 37.39371 284 SER B O 1
ATOM 1260 N N . ALA B 1 37 ? -32.35829 -7.19734 35.52421 1.000 38.53811 285 ALA B N 1
ATOM 1261 C CA . ALA B 1 37 ? -32.12607 -5.78595 35.26525 1.000 43.28171 285 ALA B CA 1
ATOM 1262 C C . ALA B 1 37 ? -31.59869 -5.05474 36.48596 1.000 43.39525 285 ALA B C 1
ATOM 1263 O O . ALA B 1 37 ? -30.95958 -4.01019 36.33184 1.000 43.35474 285 ALA B O 1
ATOM 1265 N N . ALA B 1 38 ? -31.84674 -5.55833 37.66168 1.000 43.00284 286 ALA B N 1
ATOM 1266 C CA . ALA B 1 38 ? -31.29860 -4.92789 38.85173 1.000 41.77193 286 ALA B CA 1
ATOM 1267 C C . ALA B 1 38 ? -30.08577 -5.70426 39.37312 1.000 39.05397 286 ALA B C 1
ATOM 1268 O O . ALA B 1 38 ? -30.01858 -6.92508 39.22809 1.000 38.29117 286 ALA B O 1
ATOM 1270 N N . PRO B 1 39 ? -29.09863 -5.02922 39.97137 1.000 37.13773 287 PRO B N 1
ATOM 1271 C CA . PRO B 1 39 ? -28.03436 -5.75512 40.67381 1.000 38.95312 287 PRO B CA 1
ATOM 1272 C C . PRO B 1 39 ? -28.63146 -6.65172 41.74780 1.000 42.10771 287 PRO B C 1
ATOM 1273 O O . PRO B 1 39 ? -29.68712 -6.36743 42.31037 1.000 42.04200 287 PRO B O 1
ATOM 1277 N N . PHE B 1 40 ? -27.94692 -7.74045 42.03712 1.000 37.62733 288 PHE B N 1
ATOM 1278 C CA . PHE B 1 40 ? -28.41561 -8.69534 43.02908 1.000 40.67721 288 PHE B CA 1
ATOM 1279 C C . PHE B 1 40 ? -27.27463 -9.05497 43.97401 1.000 41.36152 288 PHE B C 1
ATOM 1280 O O . PHE B 1 40 ? -26.09870 -8.80308 43.69374 1.000 42.12691 288 PHE B O 1
ATOM 1288 N N . VAL B 1 41 ? -27.63936 -9.61525 45.11819 1.000 38.61591 289 VAL B N 1
ATOM 1289 C CA . VAL B 1 41 ? -26.69290 -9.91916 46.18289 1.000 33.86996 289 VAL B CA 1
ATOM 1290 C C . VAL B 1 41 ? -26.26817 -11.37757 46.02237 1.000 33.82305 289 VAL B C 1
ATOM 1291 O O . VAL B 1 41 ? -27.11472 -12.26676 45.89791 1.000 35.66642 289 VAL B O 1
ATOM 1295 N N . ILE B 1 42 ? -24.95710 -11.62879 45.98615 1.000 32.44044 290 ILE B N 1
ATOM 1296 C CA . ILE B 1 42 ? -24.43988 -12.99198 45.86022 1.000 29.95087 290 ILE B CA 1
ATOM 1297 C C . ILE B 1 42 ? -23.74247 -13.46860 47.11786 1.000 31.41208 290 ILE B C 1
ATOM 1298 O O . ILE B 1 42 ? -23.41377 -14.66365 47.20790 1.000 32.62619 290 ILE B O 1
ATOM 1303 N N . ALA B 1 43 ? -23.45968 -12.56764 48.06066 1.000 35.43393 291 ALA B N 1
ATOM 1304 C CA . ALA B 1 43 ? -22.98252 -12.89198 49.39831 1.000 36.99015 291 ALA B CA 1
ATOM 1305 C C . ALA B 1 43 ? -23.36628 -11.74341 50.31436 1.000 36.21687 291 ALA B C 1
ATOM 1306 O O . ALA B 1 43 ? -23.38346 -10.59057 49.88997 1.000 35.26902 291 ALA B O 1
ATOM 1308 N N . LYS B 1 44 ? -23.66091 -12.06859 51.57591 1.000 42.89941 292 LYS B N 1
ATOM 1309 C CA . LYS B 1 44 ? -23.89628 -11.05724 52.59414 1.000 43.80385 292 LYS B CA 1
ATOM 1310 C C . LYS B 1 44 ? -23.48551 -11.65270 53.93296 1.000 42.76387 292 LYS B C 1
ATOM 1311 O O . LYS B 1 44 ? -23.52888 -12.86860 54.11886 1.000 42.18349 292 LYS B O 1
ATOM 1317 N N . GLY B 1 45 ? -23.04737 -10.80421 54.84377 1.000 46.02919 293 GLY B N 1
ATOM 1318 C CA . GLY B 1 45 ? -22.68948 -11.28394 56.16769 1.000 49.14971 293 GLY B CA 1
ATOM 1319 C C . GLY B 1 45 ? -22.40154 -10.14148 57.11066 1.000 49.54320 293 GLY B C 1
ATOM 1320 O O . GLY B 1 45 ? -22.18541 -8.99898 56.69115 1.000 50.23333 293 GLY B O 1
ATOM 1321 N N . VAL B 1 46 ? -22.40821 -10.46737 58.40304 1.000 51.23982 294 VAL B N 1
ATOM 1322 C CA . VAL B 1 46 ? -22.13076 -9.49575 59.44727 1.000 52.59264 294 VAL B CA 1
ATOM 1323 C C . VAL B 1 46 ? -20.92779 -9.94783 60.26191 1.000 52.08924 294 VAL B C 1
ATOM 1324 O O . VAL B 1 46 ? -20.61601 -11.13919 60.35303 1.000 50.35938 294 VAL B O 1
ATOM 1328 N N . ASP B 1 47 ? -20.24362 -8.96936 60.84979 1.000 55.40846 295 ASP B N 1
ATOM 1329 C CA . ASP B 1 47 ? -19.15132 -9.22935 61.78137 1.000 59.63798 295 ASP B CA 1
ATOM 1330 C C . ASP B 1 47 ? -18.12712 -10.19687 61.18162 1.000 59.82313 295 ASP B C 1
ATOM 1331 O O . ASP B 1 47 ? -17.43697 -9.82572 60.22913 1.000 63.68405 295 ASP B O 1
ATOM 1336 N N . ASP B 1 48 ? -18.02344 -11.43338 61.67675 1.000 57.80564 296 ASP B N 1
ATOM 1337 C CA . ASP B 1 48 ? -16.96101 -12.30821 61.18109 1.000 60.22734 296 ASP B CA 1
ATOM 1338 C C . ASP B 1 48 ? -17.20116 -12.76789 59.73452 1.000 59.05517 296 ASP B C 1
ATOM 1339 O O . ASP B 1 48 ? -16.23930 -12.92318 58.97033 1.000 58.88778 296 ASP B O 1
ATOM 1344 N N . VAL B 1 49 ? -18.45712 -12.98472 59.33614 1.000 57.20518 297 VAL B N 1
ATOM 1345 C CA . VAL B 1 49 ? -18.73912 -13.31442 57.93525 1.000 53.15784 297 VAL B CA 1
ATOM 1346 C C . VAL B 1 49 ? -18.44705 -12.11112 57.04301 1.000 52.76516 297 VAL B C 1
ATOM 1347 O O . VAL B 1 49 ? -17.85060 -12.23899 55.96125 1.000 50.50165 297 VAL B O 1
ATOM 1351 N N . ALA B 1 50 ? -18.84857 -10.91942 57.49013 1.000 53.73756 298 ALA B N 1
ATOM 1352 C CA . ALA B 1 50 ? -18.51607 -9.70938 56.75515 1.000 52.54622 298 ALA B CA 1
ATOM 1353 C C . ALA B 1 50 ? -17.01328 -9.58032 56.54054 1.000 52.75263 298 ALA B C 1
ATOM 1354 O O . ALA B 1 50 ? -16.57372 -9.15383 55.46266 1.000 52.20870 298 ALA B O 1
ATOM 1356 N N . PHE B 1 51 ? -16.21040 -9.96816 57.52725 1.000 54.11725 299 PHE B N 1
ATOM 1357 C CA . PHE B 1 51 ? -14.76505 -9.86280 57.36989 1.000 56.06485 299 PHE B CA 1
ATOM 1358 C C . PHE B 1 51 ? -14.19067 -10.92556 56.44900 1.000 52.37351 299 PHE B C 1
ATOM 1359 O O . PHE B 1 51 ? -13.22376 -10.64464 55.72558 1.000 51.76646 299 PHE B O 1
ATOM 1367 N N . LYS B 1 52 ? -14.75227 -12.13995 56.45555 1.000 49.96354 300 LYS B N 1
ATOM 1368 C CA . LYS B 1 52 ? -14.32823 -13.12475 55.46163 1.000 52.39846 300 LYS B CA 1
ATOM 1369 C C . LYS B 1 52 ? -14.69783 -12.66646 54.05574 1.000 47.19479 300 LYS B C 1
ATOM 1370 O O . LYS B 1 52 ? -13.90411 -12.81679 53.11745 1.000 46.37106 300 LYS B O 1
ATOM 1376 N N . ILE B 1 53 ? -15.88341 -12.07872 53.88865 1.000 45.71385 301 ILE B N 1
ATOM 1377 C CA . ILE B 1 53 ? -16.26229 -11.57418 52.56792 1.000 42.49086 301 ILE B CA 1
ATOM 1378 C C . ILE B 1 53 ? -15.25213 -10.54825 52.07351 1.000 41.86056 301 ILE B C 1
ATOM 1379 O O . ILE B 1 53 ? -14.86417 -10.55629 50.89316 1.000 40.55324 301 ILE B O 1
ATOM 1384 N N . ARG B 1 54 ? -14.80160 -9.65580 52.97127 1.000 39.87707 302 ARG B N 1
ATOM 1385 C CA . ARG B 1 54 ? -13.87243 -8.59629 52.57919 1.000 40.91373 302 ARG B CA 1
ATOM 1386 C C . ARG B 1 54 ? -12.49727 -9.15227 52.21788 1.000 44.05125 302 ARG B C 1
ATOM 1387 O O . ARG B 1 54 ? -11.89746 -8.72660 51.21885 1.000 43.79969 302 ARG B O 1
ATOM 1395 N N . GLU B 1 55 ? -11.97369 -10.10582 52.99939 1.000 46.30423 303 GLU B N 1
ATOM 1396 C CA . GLU B 1 55 ? -10.65141 -10.62059 52.64923 1.000 51.40598 303 GLU B CA 1
ATOM 1397 C C . GLU B 1 55 ? -10.67387 -11.37066 51.31262 1.000 45.79957 303 GLU B C 1
ATOM 1398 O O . GLU B 1 55 ? -9.74311 -11.22463 50.51446 1.000 41.69306 303 GLU B O 1
ATOM 1404 N N . VAL B 1 56 ? -11.73484 -12.13223 51.01440 1.000 46.83379 304 VAL B N 1
ATOM 1405 C CA . VAL B 1 56 ? -11.80901 -12.76984 49.69002 1.000 44.76726 304 VAL B CA 1
ATOM 1406 C C . VAL B 1 56 ? -11.84522 -11.71507 48.58479 1.000 41.60420 304 VAL B C 1
ATOM 1407 O O . VAL B 1 56 ? -11.11832 -11.80862 47.58969 1.000 41.00009 304 VAL B O 1
ATOM 1411 N N . ALA B 1 57 ? -12.67789 -10.68447 48.74834 1.000 41.17036 305 ALA B N 1
ATOM 1412 C CA . ALA B 1 57 ? -12.73224 -9.61198 47.76330 1.000 38.44357 305 ALA B CA 1
ATOM 1413 C C . ALA B 1 57 ? -11.36153 -8.97735 47.55358 1.000 40.88588 305 ALA B C 1
ATOM 1414 O O . ALA B 1 57 ? -10.97370 -8.67135 46.41662 1.000 39.99815 305 ALA B O 1
ATOM 1416 N N . ARG B 1 58 ? -10.64573 -8.70515 48.64145 1.000 42.72720 306 ARG B N 1
ATOM 1417 C CA . ARG B 1 58 ? -9.30598 -8.14361 48.51608 1.000 47.44072 306 ARG B CA 1
ATOM 1418 C C . ARG B 1 58 ? -8.41478 -9.08064 47.71885 1.000 45.97397 306 ARG B C 1
ATOM 1419 O O . ARG B 1 58 ? -7.69233 -8.65454 46.80860 1.000 41.59154 306 ARG B O 1
ATOM 1427 N N . GLU B 1 59 ? -8.44172 -10.36538 48.07225 1.000 46.54696 307 GLU B N 1
ATOM 1428 C CA . GLU B 1 59 ? -7.63753 -11.34537 47.36732 1.000 47.70515 307 GLU B CA 1
ATOM 1429 C C . GLU B 1 59 ? -7.96362 -11.34604 45.88136 1.000 46.95875 307 GLU B C 1
ATOM 1430 O O . GLU B 1 59 ? -7.06152 -11.50024 45.04745 1.000 46.20851 307 GLU B O 1
ATOM 1436 N N . TYR B 1 60 ? -9.23138 -11.10952 45.52851 1.000 37.48454 308 TYR B N 1
ATOM 1437 C CA . TYR B 1 60 ? -9.65329 -11.10541 44.13505 1.000 39.08980 308 TYR B CA 1
ATOM 1438 C C . TYR B 1 60 ? -9.69421 -9.70830 43.51207 1.000 38.66640 308 TYR B C 1
ATOM 1439 O O . TYR B 1 60 ? -10.17540 -9.56673 42.39286 1.000 39.28262 308 TYR B O 1
ATOM 1448 N N . ASN B 1 61 ? -9.16566 -8.68761 44.18674 1.000 40.11010 309 ASN B N 1
ATOM 1449 C CA . ASN B 1 61 ? -9.13128 -7.33633 43.63142 1.000 42.62378 309 ASN B CA 1
ATOM 1450 C C . ASN B 1 61 ? -10.52947 -6.85009 43.25536 1.000 40.63276 309 ASN B C 1
ATOM 1451 O O . ASN B 1 61 ? -10.70414 -6.14280 42.27276 1.000 41.78973 309 ASN B O 1
ATOM 1456 N N . ILE B 1 62 ? -11.53766 -7.26112 44.00704 1.000 36.28036 310 ILE B N 1
ATOM 1457 C CA . ILE B 1 62 ? -12.87558 -6.69694 43.87791 1.000 34.11937 310 ILE B CA 1
ATOM 1458 C C . ILE B 1 62 ? -12.95648 -5.43954 44.73839 1.000 37.37923 310 ILE B C 1
ATOM 1459 O O . ILE B 1 62 ? -12.57145 -5.46701 45.91214 1.000 37.34847 310 ILE B O 1
ATOM 1464 N N . ALA B 1 63 ? -13.49025 -4.34956 44.17035 1.000 35.55365 311 ALA B N 1
ATOM 1465 C CA . ALA B 1 63 ? -13.56790 -3.08615 44.89739 1.000 38.29425 311 ALA B CA 1
ATOM 1466 C C . ALA B 1 63 ? -14.42149 -3.20304 46.15502 1.000 36.23929 311 ALA B C 1
ATOM 1467 O O . ALA B 1 63 ? -15.49333 -3.81759 46.16128 1.000 36.44299 311 ALA B O 1
ATOM 1469 N N . ILE B 1 64 ? -13.94134 -2.59430 47.22615 1.000 35.19457 312 ILE B N 1
ATOM 1470 C CA . ILE B 1 64 ? -14.65104 -2.55332 48.49550 1.000 36.25991 312 ILE B CA 1
ATOM 1471 C C . ILE B 1 64 ? -14.99030 -1.10332 48.79480 1.000 36.49017 312 ILE B C 1
ATOM 1472 O O . ILE B 1 64 ? -14.09908 -0.24734 48.89670 1.000 37.15270 312 ILE B O 1
ATOM 1477 N N . VAL B 1 65 ? -16.27296 -0.83454 48.98368 1.000 38.03542 313 VAL B N 1
ATOM 1478 C CA . VAL B 1 65 ? -16.79394 0.52620 49.02703 1.000 39.64647 313 VAL B CA 1
ATOM 1479 C C . VAL B 1 65 ? -17.53006 0.73245 50.34383 1.000 43.00257 313 VAL B C 1
ATOM 1480 O O . VAL B 1 65 ? -18.41544 -0.05477 50.69591 1.000 42.74077 313 VAL B O 1
ATOM 1484 N N . SER B 1 66 ? -17.16423 1.79496 51.07476 1.000 43.00711 314 SER B N 1
ATOM 1485 C CA . SER B 1 66 ? -17.82744 2.15867 52.32224 1.000 45.81183 314 SER B CA 1
ATOM 1486 C C . SER B 1 66 ? -18.96058 3.14030 52.02912 1.000 46.94924 314 SER B C 1
ATOM 1487 O O . SER B 1 66 ? -18.71564 4.31177 51.72210 1.000 47.44618 314 SER B O 1
ATOM 1490 N N . ALA B 1 67 ? -20.19721 2.66741 52.14016 1.000 44.55209 315 ALA B N 1
ATOM 1491 C CA . ALA B 1 67 ? -21.37663 3.52134 52.04482 1.000 42.60109 315 ALA B CA 1
ATOM 1492 C C . ALA B 1 67 ? -22.32699 3.02944 53.11422 1.000 44.50149 315 ALA B C 1
ATOM 1493 O O . ALA B 1 67 ? -23.28237 2.29749 52.83033 1.000 44.46467 315 ALA B O 1
ATOM 1495 N N . PRO B 1 68 ? -22.08613 3.40862 54.36889 1.000 48.98511 316 PRO B N 1
ATOM 1496 C CA . PRO B 1 68 ? -22.69727 2.69498 55.51514 1.000 48.76246 316 PRO B CA 1
ATOM 1497 C C . PRO B 1 68 ? -24.20801 2.58980 55.40649 1.000 47.04770 316 PRO B C 1
ATOM 1498 O O . PRO B 1 68 ? -24.75112 1.49123 55.57679 1.000 44.08853 316 PRO B O 1
ATOM 1502 N N . PRO B 1 69 ? -24.93424 3.68271 55.12735 1.000 50.65379 317 PRO B N 1
ATOM 1503 C CA . PRO B 1 69 ? -26.39230 3.54320 55.04711 1.000 52.65764 317 PRO B CA 1
ATOM 1504 C C . PRO B 1 69 ? -26.83359 2.71184 53.85432 1.000 51.70366 317 PRO B C 1
ATOM 1505 O O . PRO B 1 69 ? -27.89395 2.07658 53.92057 1.000 53.47009 317 PRO B O 1
ATOM 1509 N N . LEU B 1 70 ? -26.05665 2.70049 52.76385 1.000 44.96846 318 LEU B N 1
ATOM 1510 C CA . LEU B 1 70 ? -26.41309 1.87063 51.61431 1.000 42.54995 318 LEU B CA 1
ATOM 1511 C C . LEU B 1 70 ? -26.17352 0.39152 51.91758 1.000 42.34330 318 LEU B C 1
ATOM 1512 O O . LEU B 1 70 ? -27.04095 -0.44949 51.65151 1.000 42.72710 318 LEU B O 1
ATOM 1517 N N . ALA B 1 71 ? -25.01916 0.06261 52.50645 1.000 42.26941 319 ALA B N 1
ATOM 1518 C CA . ALA B 1 71 ? -24.73113 -1.32564 52.86449 1.000 43.51392 319 ALA B CA 1
ATOM 1519 C C . ALA B 1 71 ? -25.80045 -1.89065 53.79436 1.000 45.80934 319 ALA B C 1
ATOM 1520 O O . ALA B 1 71 ? -26.28806 -3.00955 53.59078 1.000 41.19106 319 ALA B O 1
ATOM 1522 N N . ARG B 1 72 ? -26.19253 -1.12134 54.81865 1.000 49.85514 320 ARG B N 1
ATOM 1523 C CA . ARG B 1 72 ? -27.21822 -1.60191 55.74942 1.000 54.57165 320 ARG B CA 1
ATOM 1524 C C . ARG B 1 72 ? -28.56931 -1.79566 55.04838 1.000 54.26193 320 ARG B C 1
ATOM 1525 O O . ARG B 1 72 ? -29.20615 -2.84828 55.19461 1.000 54.58046 320 ARG B O 1
ATOM 1533 N N . ALA B 1 73 ? -29.01667 -0.79564 54.27950 1.000 51.64390 321 ALA B N 1
ATOM 1534 C CA . ALA B 1 73 ? -30.27085 -0.90921 53.52779 1.000 52.37454 321 ALA B CA 1
ATOM 1535 C C . ALA B 1 73 ? -30.30099 -2.14138 52.61963 1.000 49.99569 321 ALA B C 1
ATOM 1536 O O . ALA B 1 73 ? -31.31363 -2.84539 52.56028 1.000 52.31232 321 ALA B O 1
ATOM 1538 N N . ILE B 1 74 ? -29.22232 -2.39403 51.87312 1.000 45.80755 322 ILE B N 1
ATOM 1539 C CA . ILE B 1 74 ? -29.16097 -3.58836 51.01875 1.000 43.61376 322 ILE B CA 1
ATOM 1540 C C . ILE B 1 74 ? -29.25458 -4.86010 51.86008 1.000 46.02301 322 ILE B C 1
ATOM 1541 O O . ILE B 1 74 ? -30.01220 -5.78607 51.54291 1.000 45.77086 322 ILE B O 1
ATOM 1546 N N . TYR B 1 75 ? -28.45591 -4.93538 52.92706 1.000 46.65471 323 TYR B N 1
ATOM 1547 C CA . TYR B 1 75 ? -28.43071 -6.14061 53.75524 1.000 48.23876 323 TYR B CA 1
ATOM 1548 C C . TYR B 1 75 ? -29.82418 -6.50949 54.23627 1.000 50.58399 323 TYR B C 1
ATOM 1549 O O . TYR B 1 75 ? -30.19630 -7.68728 54.24667 1.000 52.74473 323 TYR B O 1
ATOM 1558 N N . HIS B 1 76 ? -30.62032 -5.51197 54.60299 1.000 51.35684 324 HIS B N 1
ATOM 1559 C CA . HIS B 1 76 ? -31.90459 -5.74231 55.24268 1.000 53.71930 324 HIS B CA 1
ATOM 1560 C C . HIS B 1 76 ? -33.06324 -5.84543 54.26452 1.000 53.68363 324 HIS B C 1
ATOM 1561 O O . HIS B 1 76 ? -34.16725 -6.20380 54.67554 1.000 59.69559 324 HIS B O 1
ATOM 1568 N N . THR B 1 77 ? -32.85717 -5.54230 52.99103 1.000 51.66954 325 THR B N 1
ATOM 1569 C CA . THR B 1 77 ? -33.92220 -5.69127 52.01368 1.000 52.51390 325 THR B CA 1
ATOM 1570 C C . THR B 1 77 ? -33.74305 -6.87599 51.07319 1.000 51.82082 325 THR B C 1
ATOM 1571 O O . THR B 1 77 ? -34.72624 -7.31226 50.46855 1.000 55.05278 325 THR B O 1
ATOM 1575 N N . THR B 1 78 ? -32.54068 -7.42830 50.95096 1.000 48.27146 326 THR B N 1
ATOM 1576 C CA . THR B 1 78 ? -32.23560 -8.32814 49.84366 1.000 49.65765 326 THR B CA 1
ATOM 1577 C C . THR B 1 78 ? -31.64199 -9.62499 50.37554 1.000 51.66530 326 THR B C 1
ATOM 1578 O O . THR B 1 78 ? -30.58391 -9.61089 51.01209 1.000 51.37622 326 THR B O 1
ATOM 1582 N N . LYS B 1 79 ? -32.32532 -10.73837 50.11867 1.000 51.90440 327 LYS B N 1
ATOM 1583 C CA . LYS B 1 79 ? -31.78922 -12.05073 50.44506 1.000 52.93773 327 LYS B CA 1
ATOM 1584 C C . LYS B 1 79 ? -30.77706 -12.49322 49.39099 1.000 50.13253 327 LYS B C 1
ATOM 1585 O O . LYS B 1 79 ? -30.62147 -11.88205 48.32889 1.000 47.63254 327 LYS B O 1
ATOM 1591 N N . LEU B 1 80 ? -30.07027 -13.57133 49.70430 1.000 50.19418 328 LEU B N 1
ATOM 1592 C CA . LEU B 1 80 ? -29.07025 -14.07213 48.78683 1.000 50.66340 328 LEU B CA 1
ATOM 1593 C C . LEU B 1 80 ? -29.69611 -14.35860 47.43137 1.000 50.22818 328 LEU B C 1
ATOM 1594 O O . LEU B 1 80 ? -30.83400 -14.82911 47.34184 1.000 44.80666 328 LEU B O 1
ATOM 1599 N N . ASP B 1 81 ? -28.94698 -14.02948 46.38192 1.000 52.28745 329 ASP B N 1
ATOM 1600 C CA . ASP B 1 81 ? -29.32951 -14.25060 44.99780 1.000 53.73411 329 ASP B CA 1
ATOM 1601 C C . ASP B 1 81 ? -30.65248 -13.58420 44.63305 1.000 51.38109 329 ASP B C 1
ATOM 1602 O O . ASP B 1 81 ? -31.26621 -13.92816 43.61764 1.000 53.92072 329 ASP B O 1
ATOM 1607 N N . GLN B 1 82 ? -31.09682 -12.60978 45.41587 1.000 48.07137 330 GLN B N 1
ATOM 1608 C CA . GLN B 1 82 ? -32.26239 -11.81532 45.05496 1.000 48.62509 330 GLN B CA 1
ATOM 1609 C C . GLN B 1 82 ? -31.82634 -10.42986 44.57978 1.000 45.27559 330 GLN B C 1
ATOM 1610 O O . GLN B 1 82 ? -30.74283 -9.95392 44.90987 1.000 41.75478 330 GLN B O 1
ATOM 1616 N N . GLN B 1 83 ? -32.67004 -9.79488 43.77020 1.000 47.53858 331 GLN B N 1
ATOM 1617 C CA . GLN B 1 83 ? -32.38760 -8.44266 43.30362 1.000 45.85364 331 GLN B CA 1
ATOM 1618 C C . GLN B 1 83 ? -32.63442 -7.41881 44.40464 1.000 39.42409 331 GLN B C 1
ATOM 1619 O O . GLN B 1 83 ? -33.54914 -7.56272 45.22419 1.000 37.97537 331 GLN B O 1
ATOM 1625 N N . ILE B 1 84 ? -31.80623 -6.37500 44.41949 1.000 35.43136 332 ILE B N 1
ATOM 1626 C CA . ILE B 1 84 ? -32.01908 -5.23792 45.32162 1.000 39.07200 332 ILE B CA 1
ATOM 1627 C C . ILE B 1 84 ? -33.32304 -4.55043 44.92278 1.000 39.71743 332 ILE B C 1
ATOM 1628 O O . ILE B 1 84 ? -33.69462 -4.54281 43.74008 1.000 38.57223 332 ILE B O 1
ATOM 1633 N N . PRO B 1 85 ? -34.04256 -3.96656 45.86843 1.000 42.31233 333 PRO B N 1
ATOM 1634 C CA . PRO B 1 85 ? -35.31044 -3.31294 45.52739 1.000 44.69850 333 PRO B CA 1
ATOM 1635 C C . PRO B 1 85 ? -35.08775 -2.12888 44.59436 1.000 44.77320 333 PRO B C 1
ATOM 1636 O O . PRO B 1 85 ? -34.01006 -1.52829 44.56186 1.000 42.75369 333 PRO B O 1
ATOM 1640 N N . GLU B 1 86 ? -36.13348 -1.79691 43.82753 1.000 42.21692 334 GLU B N 1
ATOM 1641 C CA . GLU B 1 86 ? -36.02989 -0.73519 42.83331 1.000 42.80762 334 GLU B CA 1
ATOM 1642 C C . GLU B 1 86 ? -35.60421 0.58463 43.46169 1.000 41.44364 334 GLU B C 1
ATOM 1643 O O . GLU B 1 86 ? -34.97378 1.42050 42.79543 1.000 39.93395 334 GLU B O 1
ATOM 1649 N N . GLY B 1 87 ? -35.92527 0.78069 44.74556 1.000 41.04508 335 GLY B N 1
ATOM 1650 C CA . GLY B 1 87 ? -35.64675 2.03059 45.42617 1.000 40.28179 335 GLY B CA 1
ATOM 1651 C C . GLY B 1 87 ? -34.17422 2.27375 45.67873 1.000 42.24582 335 GLY B C 1
ATOM 1652 O O . GLY B 1 87 ? -33.76984 3.43420 45.84458 1.000 44.87193 335 GLY B O 1
ATOM 1653 N N . LEU B 1 88 ? -33.36629 1.20779 45.70089 1.000 37.92142 336 LEU B N 1
ATOM 1654 C CA . LEU B 1 88 ? -31.92037 1.29870 45.82586 1.000 35.05763 336 LEU B CA 1
ATOM 1655 C C . LEU B 1 88 ? -31.19001 1.26336 44.48372 1.000 33.71495 336 LEU B C 1
ATOM 1656 O O . LEU B 1 88 ? -29.95275 1.23809 44.46969 1.000 33.95582 336 LEU B O 1
ATOM 1661 N N . PHE B 1 89 ? -31.90152 1.20726 43.36176 1.000 33.36525 337 PHE B N 1
ATOM 1662 C CA . PHE B 1 89 ? -31.20683 0.97160 42.09142 1.000 33.92009 337 PHE B CA 1
ATOM 1663 C C . PHE B 1 89 ? -30.23581 2.10669 41.76165 1.000 33.26565 337 PHE B C 1
ATOM 1664 O O . PHE B 1 89 ? -29.04851 1.87908 41.51061 1.000 34.94882 337 PHE B O 1
ATOM 1672 N N . THR B 1 90 ? -30.72557 3.34240 41.76083 1.000 32.86925 338 THR B N 1
ATOM 1673 C CA . THR B 1 90 ? -29.87978 4.45726 41.34901 1.000 38.73374 338 THR B CA 1
ATOM 1674 C C . THR B 1 90 ? -28.61849 4.54826 42.19437 1.000 39.66804 338 THR B C 1
ATOM 1675 O O . THR B 1 90 ? -27.51595 4.76884 41.66854 1.000 38.88461 338 THR B O 1
ATOM 1679 N N . ALA B 1 91 ? -28.76495 4.37838 43.51082 1.000 36.49243 339 ALA B N 1
ATOM 1680 C CA . ALA B 1 91 ? -27.62700 4.48503 44.40308 1.000 34.01616 339 ALA B CA 1
ATOM 1681 C C . ALA B 1 91 ? -26.59095 3.40687 44.09979 1.000 34.11463 339 ALA B C 1
ATOM 1682 O O . ALA B 1 91 ? -25.39252 3.69221 44.00272 1.000 38.11166 339 ALA B O 1
ATOM 1684 N N . VAL B 1 92 ? -27.03255 2.16210 43.94374 1.000 33.40884 340 VAL B N 1
ATOM 1685 C CA . VAL B 1 92 ? -26.10414 1.07685 43.61883 1.000 32.14038 340 VAL B CA 1
ATOM 1686 C C . VAL B 1 92 ? -25.51502 1.26416 42.22548 1.000 32.87633 340 VAL B C 1
ATOM 1687 O O . VAL B 1 92 ? -24.32438 1.00145 42.00100 1.000 34.49961 340 VAL B O 1
ATOM 1691 N N . ALA B 1 93 ? -26.32515 1.71740 41.26502 1.000 30.06065 341 ALA B N 1
ATOM 1692 C CA . ALA B 1 93 ? -25.80047 1.88198 39.90616 1.000 32.08441 341 ALA B CA 1
ATOM 1693 C C . ALA B 1 93 ? -24.68007 2.90955 39.87732 1.000 34.66902 341 ALA B C 1
ATOM 1694 O O . ALA B 1 93 ? -23.69655 2.75370 39.14084 1.000 38.11970 341 ALA B O 1
ATOM 1696 N N . GLN B 1 94 ? -24.80480 3.95921 40.68528 1.000 33.15485 342 GLN B N 1
ATOM 1697 C CA . GLN B 1 94 ? -23.77308 4.98422 40.73341 1.000 33.40596 342 GLN B CA 1
ATOM 1698 C C . GLN B 1 94 ? -22.51816 4.48266 41.44279 1.000 35.71749 342 GLN B C 1
ATOM 1699 O O . GLN B 1 94 ? -21.40405 4.87877 41.07548 1.000 36.90440 342 GLN B O 1
ATOM 1705 N N . VAL B 1 95 ? -22.66709 3.61752 42.45549 1.000 35.48383 343 VAL B N 1
ATOM 1706 C CA . VAL B 1 95 ? -21.49690 2.94208 43.02413 1.000 36.79668 343 VAL B CA 1
ATOM 1707 C C . VAL B 1 95 ? -20.83320 2.05360 41.97218 1.000 35.59274 343 VAL B C 1
ATOM 1708 O O . VAL B 1 95 ? -19.60143 2.01293 41.86096 1.000 39.24880 343 VAL B O 1
ATOM 1712 N N . LEU B 1 96 ? -21.63909 1.32929 41.19732 1.000 30.84345 344 LEU B N 1
ATOM 1713 C CA . LEU B 1 96 ? -21.11688 0.47898 40.13215 1.000 33.71669 344 LEU B CA 1
ATOM 1714 C C . LEU B 1 96 ? -20.43632 1.31200 39.03997 1.000 32.90652 344 LEU B C 1
ATOM 1715 O O . LEU B 1 96 ? -19.36985 0.93268 38.54157 1.000 30.47907 344 LEU B O 1
ATOM 1720 N N . ALA B 1 97 ? -21.00966 2.47401 38.69504 1.000 30.43412 345 ALA B N 1
ATOM 1721 C CA . ALA B 1 97 ? -20.35928 3.36472 37.73706 1.000 33.44576 345 ALA B CA 1
ATOM 1722 C C . ALA B 1 97 ? -18.97018 3.74523 38.20770 1.000 35.48894 345 ALA B C 1
ATOM 1723 O O . ALA B 1 97 ? -18.02244 3.77696 37.41867 1.000 36.20054 345 ALA B O 1
ATOM 1725 N N . TYR B 1 98 ? -18.83097 4.05863 39.49629 1.000 34.82953 346 TYR B N 1
ATOM 1726 C CA . TYR B 1 98 ? -17.52361 4.41912 40.02800 1.000 35.45519 346 TYR B CA 1
ATOM 1727 C C . TYR B 1 98 ? -16.56887 3.23702 39.96245 1.000 33.22275 346 TYR B C 1
ATOM 1728 O O . TYR B 1 98 ? -15.40110 3.38922 39.60213 1.000 36.80425 346 T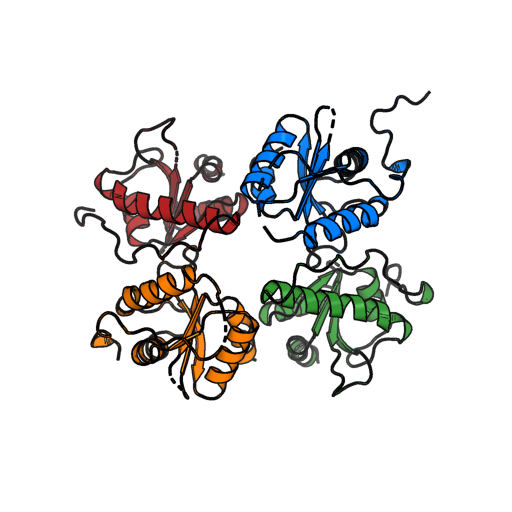YR B O 1
ATOM 1737 N N . VAL B 1 99 ? -17.02963 2.06201 40.38893 1.000 31.62536 347 VAL B N 1
ATOM 1738 C CA . VAL B 1 99 ? -16.17634 0.87039 40.35840 1.000 33.06837 347 VAL B CA 1
ATOM 1739 C C . VAL B 1 99 ? -15.68334 0.60850 38.94062 1.000 33.25822 347 VAL B C 1
ATOM 1740 O O . VAL B 1 99 ? -14.48012 0.47192 38.69222 1.000 37.38325 347 VAL B O 1
ATOM 1744 N N . PHE B 1 100 ? -16.61160 0.57701 37.98994 1.000 34.15254 348 PHE B N 1
ATOM 1745 C CA . PHE B 1 100 ? -16.28740 0.27654 36.60379 1.000 38.81802 348 PHE B CA 1
ATOM 1746 C C . PHE B 1 100 ? -15.34060 1.30872 35.99713 1.000 41.90552 348 PHE B C 1
ATOM 1747 O O . PHE B 1 100 ? -14.65737 1.00460 35.01980 1.000 43.45646 348 PHE B O 1
ATOM 1755 N N . GLN B 1 101 ? -15.28890 2.51881 36.54400 1.000 43.99638 349 GLN B N 1
ATOM 1756 C CA . GLN B 1 101 ? -14.45545 3.57500 35.99368 1.000 46.45646 349 GLN B CA 1
ATOM 1757 C C . GLN B 1 101 ? -13.13884 3.73983 36.74947 1.000 47.54166 349 GLN B C 1
ATOM 1758 O O . GLN B 1 101 ? -12.37465 4.66128 36.44255 1.000 53.99684 349 GLN B O 1
ATOM 1764 N N . LEU B 1 102 ? -12.84199 2.85824 37.69827 1.000 118.40421 350 LEU B N 1
ATOM 1765 C CA . LEU B 1 102 ? -11.57243 2.91776 38.40753 1.000 117.75215 350 LEU B CA 1
ATOM 1766 C C . LEU B 1 102 ? -10.42682 2.62878 37.44715 1.000 119.61765 350 LEU B C 1
ATOM 1767 O O . LEU B 1 102 ? -10.55402 1.78965 36.55467 1.000 119.26677 350 LEU B O 1
ATOM 1772 N N . ARG B 1 103 ? -9.28914 3.31123 37.61987 1.000 122.15284 351 ARG B N 1
ATOM 1773 C CA . ARG B 1 103 ? -8.13861 2.93528 36.78617 1.000 125.82233 351 ARG B CA 1
ATOM 1774 C C . ARG B 1 103 ? -7.43971 1.73798 37.36661 1.000 125.86073 351 ARG B C 1
ATOM 1775 O O . ARG B 1 103 ? -6.92800 0.89899 36.62570 1.000 126.75423 351 ARG B O 1
ATOM 1783 N N . GLN B 1 104 ? -7.36109 1.66787 38.68643 1.000 125.05016 352 GLN B N 1
ATOM 1784 C CA . GLN B 1 104 ? -6.67970 0.58576 39.38010 1.000 126.34462 352 GLN B CA 1
ATOM 1785 C C . GLN B 1 104 ? -7.67079 0.03625 40.39637 1.000 126.84081 352 GLN B C 1
ATOM 1786 O O . GLN B 1 104 ? -8.04652 0.74021 41.33888 1.000 127.00738 352 GLN B O 1
ATOM 1792 N N . TYR B 1 105 ? -8.08557 -1.21992 40.20257 1.000 127.24217 353 TYR B N 1
ATOM 1793 C CA . TYR B 1 105 ? -9.28288 -1.78514 40.82643 1.000 127.43501 353 TYR B CA 1
ATOM 1794 C C . TYR B 1 105 ? -9.09600 -2.16860 42.29773 1.000 129.17610 353 TYR B C 1
ATOM 1795 O O . TYR B 1 105 ? -10.09693 -2.36806 42.99555 1.000 130.11278 353 TYR B O 1
ATOM 1804 N N . GLN B 1 106 ? -7.86059 -2.27396 42.78879 1.000 128.91199 354 GLN B N 1
ATOM 1805 C CA . GLN B 1 106 ? -7.60657 -2.46874 44.22324 1.000 129.71227 354 GLN B CA 1
ATOM 1806 C C . GLN B 1 106 ? -6.29716 -1.84475 44.67285 1.000 126.78818 354 GLN B C 1
ATOM 1807 O O . GLN B 1 106 ? -5.22254 -2.40053 44.42091 1.000 127.11455 354 GLN B O 1
ATOM 1813 N N . ARG B 1 111 ? -5.11919 -0.75927 51.56334 1.000 83.25634 359 ARG B N 1
ATOM 1814 C CA . ARG B 1 111 ? -6.48262 -1.11354 51.18264 1.000 81.59687 359 ARG B CA 1
ATOM 1815 C C . ARG B 1 111 ? -7.47958 -0.89129 52.32275 1.000 79.90249 359 ARG B C 1
ATOM 1816 O O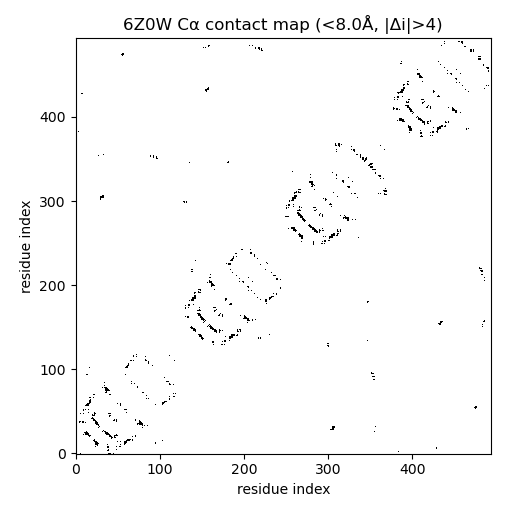 . ARG B 1 111 ? -7.91165 -1.82439 53.00521 1.000 82.91535 359 ARG B O 1
ATOM 1824 N N . LYS B 1 112 ? -7.80971 0.35476 52.51540 1.000 74.95332 360 LYS B N 1
ATOM 1825 C CA . LYS B 1 112 ? -8.92039 0.85233 53.30659 1.000 72.03627 360 LYS B CA 1
ATOM 1826 C C . LYS B 1 112 ? -10.09884 1.09051 52.37199 1.000 67.83573 360 LYS B C 1
ATOM 1827 O O . LYS B 1 112 ? -9.92593 1.74919 51.33971 1.000 68.34889 360 LYS B O 1
ATOM 1833 N N . PRO B 1 113 ? -11.28264 0.54451 52.65245 1.000 63.23584 361 PRO B N 1
ATOM 1834 C CA . PRO B 1 113 ? -12.38549 0.66811 51.69271 1.000 59.66037 361 PRO B CA 1
ATOM 1835 C C . PRO B 1 113 ? -12.64597 2.12478 51.36053 1.000 58.71763 361 PRO B C 1
ATOM 1836 O O . PRO B 1 113 ? -12.57579 3.00041 52.22473 1.000 57.05311 361 PRO B O 1
ATOM 1840 N N . ILE B 1 114 ? -12.91572 2.38132 50.08518 1.000 59.98285 362 ILE B N 1
ATOM 1841 C CA . ILE B 1 114 ? -13.12046 3.74176 49.59884 1.000 58.26534 362 ILE B CA 1
ATOM 1842 C C . ILE B 1 114 ? -14.45285 4.28970 50.10724 1.000 55.04572 362 ILE B C 1
ATOM 1843 O O . ILE B 1 114 ? -15.50513 3.68214 49.86863 1.000 51.44154 362 ILE B O 1
ATOM 1848 N N . PRO B 1 115 ? -14.46164 5.42294 50.81626 1.000 54.82693 363 PRO B N 1
ATOM 1849 C CA . PRO B 1 115 ? -15.73452 6.04118 51.18906 1.000 54.59926 363 PRO B CA 1
ATOM 1850 C C . PRO B 1 115 ? -16.31579 6.75591 49.97903 1.000 54.79048 363 PRO B C 1
ATOM 1851 O O . PRO B 1 115 ? -15.62094 7.50941 49.28917 1.000 57.79111 363 PRO B O 1
ATOM 1855 N N . ILE B 1 116 ? -17.57921 6.47367 49.69348 1.000 49.74245 364 ILE B N 1
ATOM 1856 C CA . ILE B 1 116 ? -18.29971 7.12685 48.61529 1.000 48.18233 364 ILE B CA 1
ATOM 1857 C C . ILE B 1 116 ? -19.53538 7.76483 49.22489 1.000 46.42736 364 ILE B C 1
ATOM 1858 O O . ILE B 1 116 ? -20.38782 7.06036 49.77049 1.000 41.90987 364 ILE B O 1
ATOM 1863 N N . PRO B 1 117 ? -19.68940 9.07773 49.12541 1.000 51.17284 365 PRO B N 1
ATOM 1864 C CA . PRO B 1 117 ? -20.88411 9.71803 49.67421 1.000 52.44476 365 PRO B CA 1
ATOM 1865 C C . PRO B 1 117 ? -22.10775 9.30297 48.88149 1.000 50.10431 365 PRO B C 1
ATOM 1866 O O . PRO B 1 117 ? -22.04802 9.10797 47.66563 1.000 48.52454 365 PRO B O 1
ATOM 1870 N N . LEU B 1 118 ? -23.21919 9.14359 49.58097 1.000 47.51346 366 LEU B N 1
ATOM 1871 C CA . LEU B 1 118 ? -24.47094 8.92521 48.87886 1.000 47.08871 366 LEU B CA 1
ATOM 1872 C C . LEU B 1 118 ? -24.85759 10.19022 48.12758 1.000 44.09147 366 LEU B C 1
ATOM 1873 O O . LEU B 1 118 ? -24.48742 11.29474 48.51344 1.000 41.20962 366 LEU B O 1
ATOM 1878 N N . ASN B 1 119 ? -25.58853 10.03068 47.02745 1.000 44.42678 367 ASN B N 1
ATOM 1879 C CA . ASN B 1 119 ? -26.00367 11.19994 46.25680 1.000 45.09070 367 ASN B CA 1
ATOM 1880 C C . ASN B 1 119 ? -27.45884 11.59724 46.51046 1.000 47.03558 367 ASN B C 1
ATOM 1881 O O . ASN B 1 119 ? -27.88229 12.66650 46.06427 1.000 46.13283 367 ASN B O 1
ATOM 1886 N N . GLN B 1 120 ? -28.20624 10.78041 47.24711 1.000 49.29545 368 GLN B N 1
ATOM 1887 C CA . GLN B 1 120 ? -29.58517 11.04693 47.63118 1.000 49.01260 368 GLN B CA 1
ATOM 1888 C C . GLN B 1 120 ? -29.90052 10.18640 48.84681 1.000 47.75099 368 GLN B C 1
ATOM 1889 O O . GLN B 1 120 ? -29.16460 9.23932 49.13678 1.000 47.90984 368 GLN B O 1
ATOM 1895 N N . PRO B 1 121 ? -30.98781 10.46568 49.56393 1.000 48.25780 369 PRO B N 1
ATOM 1896 C CA . PRO B 1 121 ? -31.29842 9.65035 50.74487 1.000 49.01963 369 PRO B CA 1
ATOM 1897 C C . PRO B 1 121 ? -31.74664 8.25108 50.36517 1.000 49.02289 369 PRO B C 1
ATOM 1898 O O . PRO B 1 121 ? -32.21389 7.99343 49.25203 1.000 48.85126 369 PRO B O 1
ATOM 1902 N N . ILE B 1 122 ? -31.58159 7.33640 51.31053 1.000 49.03572 370 ILE B N 1
ATOM 1903 C CA . ILE B 1 122 ? -32.24515 6.02906 51.20834 1.000 49.87209 370 ILE B CA 1
ATOM 1904 C C . ILE B 1 122 ? -33.73973 6.22269 51.41776 1.000 53.68413 370 ILE B C 1
ATOM 1905 O O . ILE B 1 122 ? -34.14377 6.79189 52.44956 1.000 54.51396 370 ILE B O 1
ATOM 1910 N N . PRO B 1 123 ? -34.58650 5.77228 50.49390 1.000 53.51957 371 PRO B N 1
ATOM 1911 C CA . PRO B 1 123 ? -36.03070 5.97534 50.64934 1.000 57.07413 371 PRO B CA 1
ATOM 1912 C C . PRO B 1 123 ? -36.53513 5.50122 52.00549 1.000 60.21103 371 PRO B C 1
ATOM 1913 O O . PRO B 1 123 ? -35.95188 4.61634 52.63700 1.000 56.72345 371 PRO B O 1
ATOM 1917 N N . ASP B 1 124 ? -37.63436 6.11916 52.44805 1.000 64.74127 372 ASP B N 1
ATOM 1918 C CA . ASP B 1 124 ? -38.18260 5.83304 53.77087 1.000 70.93175 372 ASP B CA 1
ATOM 1919 C C . ASP B 1 124 ? -38.47809 4.35041 53.93509 1.000 73.55484 372 ASP B C 1
ATOM 1920 O O . ASP B 1 124 ? -38.10374 3.74284 54.94538 1.000 75.40888 372 ASP B O 1
ATOM 1925 N N . ASP B 1 125 ? -39.12565 3.75080 52.92929 1.000 75.31240 373 ASP B N 1
ATOM 1926 C CA . ASP B 1 125 ? -39.49762 2.33589 52.96973 1.000 80.07616 373 ASP B CA 1
ATOM 1927 C C . ASP B 1 125 ? -38.37796 1.44725 53.51299 1.000 79.43532 373 ASP B C 1
ATOM 1928 O O . ASP B 1 125 ? -38.62140 0.56729 54.34601 1.000 82.85596 373 ASP B O 1
ATOM 1933 N N . LEU B 1 126 ? -37.13815 1.68301 53.08368 1.000 74.90064 374 LEU B N 1
ATOM 1934 C CA . LEU B 1 126 ? -36.11442 0.64064 53.10096 1.000 74.91555 374 LEU B CA 1
ATOM 1935 C C . LEU B 1 126 ? -35.04924 0.78144 54.18911 1.000 76.96010 374 LEU B C 1
ATOM 1936 O O . LEU B 1 126 ? -34.12623 -0.03914 54.22505 1.000 77.06888 374 LEU B O 1
ATOM 1941 N N . LYS B 1 127 ? -35.14694 1.75569 55.09003 1.000 78.56260 375 LYS B N 1
ATOM 1942 C CA . LYS B 1 127 ? -34.22238 1.74536 56.22618 1.000 78.85407 375 LYS B CA 1
ATOM 1943 C C . LYS B 1 127 ? -34.93294 1.30237 57.50266 1.000 81.98939 375 LYS B C 1
ATOM 1944 O O . LYS B 1 127 ? -36.06216 1.70828 57.77366 1.000 85.13350 375 LYS B O 1
ATOM 1950 N N . ALA C 1 4 ? -21.25117 -43.42565 54.47024 1.000 67.44664 252 ALA C N 1
ATOM 1951 C CA . ALA C 1 4 ? -19.88172 -43.57112 53.96855 1.000 68.90694 252 ALA C CA 1
ATOM 1952 C C . ALA C 1 4 ? -19.62900 -42.67697 52.75607 1.000 66.93243 252 ALA C C 1
ATOM 1953 O O . ALA C 1 4 ? -18.72031 -41.84002 52.77402 1.000 63.25926 252 ALA C O 1
ATOM 1955 N N . GLN C 1 5 ? -20.42945 -42.86109 51.70006 1.000 68.55529 253 GLN C N 1
ATOM 1956 C CA . GLN C 1 5 ? -20.29995 -42.00219 50.52771 1.000 67.40757 253 GLN C CA 1
ATOM 1957 C C . GLN C 1 5 ? -20.64029 -40.55878 50.87767 1.000 66.33919 253 GLN C C 1
ATOM 1958 O O . GLN C 1 5 ? -19.90066 -39.62978 50.52157 1.000 62.90610 253 GLN C O 1
ATOM 1964 N N . ARG C 1 6 ? -21.74593 -40.35995 51.60534 1.000 69.57674 254 ARG C N 1
ATOM 1965 C CA . ARG C 1 6 ? -22.15135 -39.01713 52.01284 1.000 70.02350 254 ARG C CA 1
ATOM 1966 C C . ARG C 1 6 ? -21.07306 -38.35343 52.85708 1.000 65.60539 254 ARG C C 1
ATOM 1967 O O . ARG C 1 6 ? -20.80256 -37.15576 52.70894 1.000 62.94240 254 ARG C O 1
ATOM 1975 N N . ARG C 1 7 ? -20.45477 -39.11743 53.75536 1.000 64.49387 255 ARG C N 1
ATOM 1976 C CA . ARG C 1 7 ? -19.33071 -38.59417 54.51396 1.000 60.47038 255 ARG C CA 1
ATOM 1977 C C . ARG C 1 7 ? -18.18142 -38.24785 53.57813 1.000 57.68671 255 ARG C C 1
ATOM 1978 O O . ARG C 1 7 ? -17.51169 -37.22046 53.74873 1.000 56.11442 255 ARG C O 1
ATOM 1986 N N . MET C 1 8 ? -17.95419 -39.08195 52.56317 1.000 55.74080 256 MET C N 1
ATOM 1987 C CA . MET C 1 8 ? -16.90903 -38.76899 51.59913 1.000 49.90341 256 MET C CA 1
ATOM 1988 C C . MET C 1 8 ? -17.24813 -37.51345 50.81173 1.000 48.51527 256 MET C C 1
ATOM 1989 O O . MET C 1 8 ? -16.41257 -36.61275 50.68747 1.000 47.39574 256 MET C O 1
ATOM 1994 N N . MET C 1 9 ? -18.47066 -37.43689 50.26979 1.000 49.20515 257 MET C N 1
ATOM 1995 C CA . MET C 1 9 ? -18.87350 -36.25992 49.50058 1.000 50.18017 257 MET C CA 1
ATOM 1996 C C . MET C 1 9 ? -18.77424 -34.97829 50.32086 1.000 51.42495 257 MET C C 1
ATOM 1997 O O . MET C 1 9 ? -18.47252 -33.91185 49.76976 1.000 51.13635 257 MET C O 1
ATOM 2002 N N . ALA C 1 10 ? -19.03019 -35.05601 51.62930 1.000 52.07121 258 ALA C N 1
ATOM 2003 C CA . ALA C 1 10 ? -18.93134 -33.87772 52.48691 1.000 51.25782 258 ALA C CA 1
ATOM 2004 C C . ALA C 1 10 ? -17.49609 -33.40137 52.65169 1.000 51.17872 258 ALA C C 1
ATOM 2005 O O . ALA C 1 10 ? -17.28025 -32.27406 53.09486 1.000 50.86554 258 ALA C O 1
ATOM 2007 N N . GLU C 1 11 ? -16.51432 -34.23374 52.30974 1.000 50.53276 259 GLU C N 1
ATOM 2008 C CA . GLU C 1 11 ? -15.11768 -33.83388 52.39606 1.000 47.49763 259 GLU C CA 1
ATOM 2009 C C . GLU C 1 11 ? -14.62953 -33.09154 51.15426 1.000 44.77203 259 GLU C C 1
ATOM 2010 O O . GLU C 1 11 ? -13.63284 -32.36386 51.24548 1.000 47.51250 259 GLU C O 1
ATOM 2016 N N . VAL C 1 12 ? -15.32171 -33.22336 50.02288 1.000 38.79123 260 VAL C N 1
ATOM 2017 C CA . VAL C 1 12 ? -14.90344 -32.63151 48.74583 1.000 38.84273 260 VAL C CA 1
ATOM 2018 C C . VAL C 1 12 ? -14.65818 -31.12324 48.83937 1.000 39.67578 260 VAL C C 1
ATOM 2019 O O . VAL C 1 12 ? -13.67021 -30.64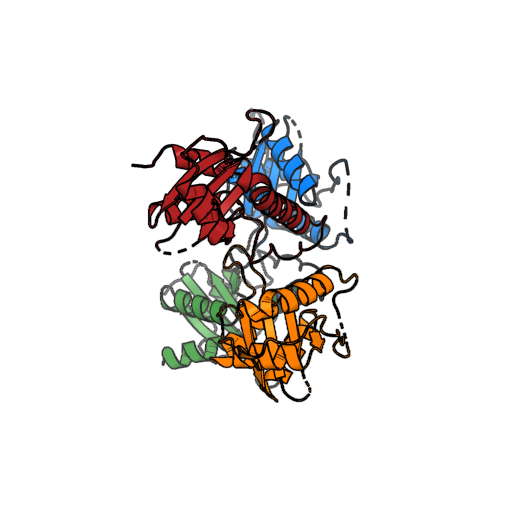219 48.27086 1.000 37.73434 260 VAL C O 1
ATOM 2023 N N . PRO C 1 13 ? -15.48827 -30.33033 49.53000 1.000 42.04239 261 PRO C N 1
ATOM 2024 C CA . PRO C 1 13 ? -15.18516 -28.88892 49.64146 1.000 43.94681 261 PRO C CA 1
ATOM 2025 C C . PRO C 1 13 ? -13.82325 -28.58371 50.24641 1.000 45.85703 261 PRO C C 1
ATOM 2026 O O . PRO C 1 13 ? -13.35612 -27.44889 50.11049 1.000 48.36810 261 PRO C O 1
ATOM 2030 N N . ASN C 1 14 ? -13.17677 -29.53718 50.92110 1.000 44.99227 262 ASN C N 1
ATOM 2031 C CA . ASN C 1 14 ? -11.85672 -29.30832 51.48874 1.000 43.76878 262 ASN C CA 1
ATOM 2032 C C . ASN C 1 14 ? -10.72228 -29.60386 50.50678 1.000 41.77853 262 ASN C C 1
ATOM 2033 O O . ASN C 1 14 ? -9.55261 -29.38551 50.85497 1.000 41.39354 262 ASN C O 1
ATOM 2038 N N . ALA C 1 15 ? -11.02502 -30.11169 49.30905 1.000 37.55761 263 ALA C N 1
ATOM 2039 C CA . ALA C 1 15 ? -9.96182 -30.48512 48.38134 1.000 33.13220 263 ALA C CA 1
ATOM 2040 C C . ALA C 1 15 ? -9.30352 -29.24736 47.80309 1.000 33.61301 263 ALA C C 1
ATOM 2041 O O . ALA C 1 15 ? -9.91364 -28.18264 47.71695 1.000 36.59552 263 ALA C O 1
ATOM 2043 N N . ASP C 1 16 ? -8.03653 -29.40662 47.39742 1.000 33.44058 264 ASP C N 1
ATOM 2044 C CA . ASP C 1 16 ? -7.32480 -28.39869 46.61093 1.000 35.30952 264 ASP C CA 1
ATOM 2045 C C . ASP C 1 16 ? -7.56533 -28.51991 45.11686 1.000 34.49045 264 ASP C C 1
ATOM 2046 O O . ASP C 1 16 ? -7.48045 -27.51496 44.39146 1.000 34.48488 264 ASP C O 1
ATOM 2051 N N . VAL C 1 17 ? -7.85416 -29.72511 44.63585 1.000 30.64129 265 VAL C N 1
ATOM 2052 C CA . VAL C 1 17 ? -8.04457 -29.95862 43.20410 1.000 29.63122 265 VAL C CA 1
ATOM 2053 C C . VAL C 1 17 ? -8.77209 -31.28398 43.07132 1.000 32.63020 265 VAL C C 1
ATOM 2054 O O . VAL C 1 17 ? -8.64152 -32.16456 43.92782 1.000 34.48485 265 VAL C O 1
ATOM 2058 N N . ILE C 1 18 ? -9.55412 -31.42106 42.00536 1.000 31.29559 266 ILE C N 1
ATOM 2059 C CA . ILE C 1 18 ? -10.07291 -32.71012 41.58323 1.000 32.84778 266 ILE C CA 1
ATOM 2060 C C . ILE C 1 18 ? -9.35856 -33.08122 40.28611 1.000 33.85020 266 ILE C C 1
ATOM 2061 O O . ILE C 1 18 ? -9.46070 -32.37107 39.28175 1.000 32.82218 266 ILE C O 1
ATOM 2066 N N . VAL C 1 19 ? -8.59121 -34.16153 40.31259 1.000 32.27111 267 VAL C N 1
ATOM 2067 C CA . VAL C 1 19 ? -7.91743 -34.62844 39.11164 1.000 34.82816 267 VAL C CA 1
ATOM 2068 C C . VAL C 1 19 ? -8.84592 -35.63693 38.44166 1.000 35.64377 267 VAL C C 1
ATOM 2069 O O . VAL C 1 19 ? -9.31878 -36.58185 39.09493 1.000 32.70452 267 VAL C O 1
ATOM 2073 N N . VAL C 1 20 ? -9.12490 -35.44050 37.14474 1.000 33.55208 268 VAL C N 1
ATOM 2074 C CA . VAL C 1 20 ? -10.09351 -36.27851 36.46116 1.000 34.18700 268 VAL C CA 1
ATOM 2075 C C . VAL C 1 20 ? -9.55763 -36.83819 35.14742 1.000 41.28217 268 VAL C C 1
ATOM 2076 O O . VAL C 1 20 ? -8.49585 -36.46514 34.64374 1.000 41.12230 268 VAL C O 1
ATOM 2080 N N . ASN C 1 21 ? -10.27629 -37.86551 34.71036 1.000 48.76252 269 ASN C N 1
ATOM 2081 C CA . ASN C 1 21 ? -10.72230 -38.24918 33.35232 1.000 58.11285 269 ASN C CA 1
ATOM 2082 C C . ASN C 1 21 ? -10.57820 -39.72561 33.14896 1.000 60.97221 269 ASN C C 1
ATOM 2083 O O . ASN C 1 21 ? -11.57099 -40.47402 33.13325 1.000 60.73465 269 ASN C O 1
ATOM 2088 N N . GLU C 1 23 ? -18.00841 -39.56988 31.89209 1.000 64.45106 271 GLU C N 1
ATOM 2089 C CA . GLU C 1 23 ? -16.60874 -39.96199 31.95269 1.000 66.83625 271 GLU C CA 1
ATOM 2090 C C . GLU C 1 23 ? -16.26031 -40.51500 33.32950 1.000 66.79031 271 GLU C C 1
ATOM 2091 O O . GLU C 1 23 ? -17.04612 -40.44423 34.27340 1.000 67.93193 271 GLU C O 1
ATOM 2097 N N . HIS C 1 24 ? -15.04236 -41.03144 33.44797 1.000 64.55487 272 HIS C N 1
ATOM 2098 C CA . HIS C 1 24 ? -14.84485 -42.20567 34.27435 1.000 58.61675 272 HIS C CA 1
ATOM 2099 C C . HIS C 1 24 ? -14.30386 -41.93253 35.67531 1.000 46.15757 272 HIS C C 1
ATOM 2100 O O . HIS C 1 24 ? -14.90387 -42.43066 36.61619 1.000 42.92575 272 HIS C O 1
ATOM 2107 N N . TYR C 1 25 ? -13.23014 -41.14548 35.85556 1.000 41.13733 273 TYR C N 1
ATOM 2108 C CA . TYR C 1 25 ? -12.49158 -41.11119 37.11949 1.000 39.65178 273 TYR C CA 1
ATOM 2109 C C . TYR C 1 25 ? -12.33817 -39.70704 37.70767 1.000 40.20497 273 TYR C C 1
ATOM 2110 O O . TYR C 1 25 ? -12.10922 -38.72965 36.98638 1.000 40.42025 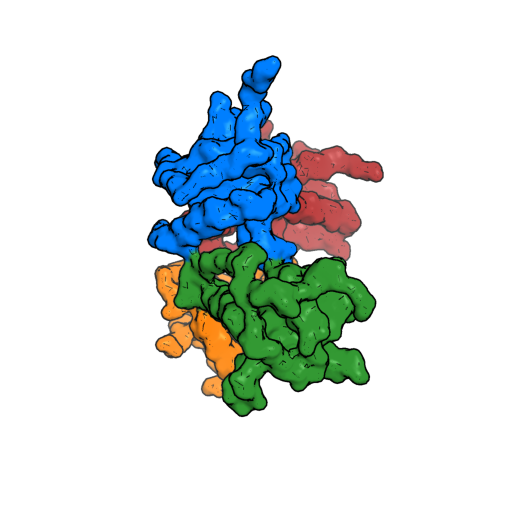273 TYR C O 1
ATOM 2119 N N . ALA C 1 26 ? -12.40745 -39.62716 39.04384 1.000 35.86178 274 ALA C N 1
ATOM 2120 C CA . ALA C 1 26 ? -12.17706 -38.37882 39.77357 1.000 35.00965 274 ALA C CA 1
ATOM 2121 C C . ALA C 1 26 ? -11.50876 -38.69887 41.09860 1.000 35.84479 274 ALA C C 1
ATOM 2122 O O . ALA C 1 26 ? -11.94355 -39.61842 41.80126 1.000 37.68869 274 ALA C O 1
ATOM 2124 N N . VAL C 1 27 ? -10.44046 -37.97258 41.42352 1.000 35.16292 275 VAL C N 1
ATOM 2125 C CA . VAL C 1 27 ? -9.81960 -38.04304 42.74459 1.000 36.28669 275 VAL C CA 1
ATOM 2126 C C . VAL C 1 27 ? -9.68960 -36.62388 43.27637 1.000 34.30379 275 VAL C C 1
ATOM 2127 O O . VAL C 1 27 ? -9.17212 -35.74702 42.58321 1.000 31.45942 275 VAL C O 1
ATOM 2131 N N . ALA C 1 28 ? -10.16096 -36.39978 44.50119 1.000 35.46373 276 ALA C N 1
ATOM 2132 C CA . ALA C 1 28 ? -9.98672 -35.12357 45.17032 1.000 35.73895 276 ALA C CA 1
ATOM 2133 C C . ALA C 1 28 ? -8.70363 -35.20887 45.98342 1.000 36.92824 276 ALA C C 1
ATOM 2134 O O . ALA C 1 28 ? -8.53861 -36.11917 46.80427 1.000 38.32184 276 ALA C O 1
ATOM 2136 N N . VAL C 1 29 ? -7.79664 -34.27546 45.72892 1.000 35.28318 277 VAL C N 1
ATOM 2137 C CA . VAL C 1 29 ? -6.46414 -34.23999 46.31903 1.000 33.73345 277 VAL C CA 1
ATOM 2138 C C . VAL C 1 29 ? -6.36738 -33.01224 47.21783 1.000 35.19497 277 VAL C C 1
ATOM 2139 O O . VAL C 1 29 ? -6.82004 -31.91551 46.85205 1.000 34.82052 277 VAL C O 1
ATOM 2143 N N . LYS C 1 30 ? -5.81714 -33.20895 48.40752 1.000 35.43784 278 LYS C N 1
ATOM 2144 C CA . LYS C 1 30 ? -5.51875 -32.12707 49.33346 1.000 37.39717 278 LYS C CA 1
ATOM 2145 C C . LYS C 1 30 ? -4.04905 -32.21510 49.73772 1.000 37.86088 278 LYS C C 1
ATOM 2146 O O . LYS C 1 30 ? -3.52134 -33.31818 49.94778 1.000 38.38753 278 LYS C O 1
ATOM 2152 N N . TYR C 1 31 ? -3.38132 -31.05586 49.82413 1.000 40.33871 279 TYR C N 1
ATOM 2153 C CA . TYR C 1 31 ? -2.04592 -30.95896 50.41036 1.000 44.08947 279 TYR C CA 1
ATOM 2154 C C . TYR C 1 31 ? -2.07460 -29.82345 51.42171 1.000 50.73030 279 TYR C C 1
ATOM 2155 O O . TYR C 1 31 ? -2.18857 -28.65527 51.04253 1.000 55.08197 279 TYR C O 1
ATOM 2164 N N . ASP C 1 32 ? -1.99133 -30.16225 52.70420 1.000 49.76403 280 ASP C N 1
ATOM 2165 C CA . ASP C 1 32 ? -2.06480 -29.18208 53.78402 1.000 52.75416 280 ASP C CA 1
ATOM 2166 C C . ASP C 1 32 ? -0.92486 -29.55861 54.71702 1.000 55.88796 280 ASP C C 1
ATOM 2167 O O . ASP C 1 32 ? -1.04326 -30.51587 55.48526 1.000 57.83705 280 ASP C O 1
ATOM 2172 N N . VAL C 1 33 ? 0.18585 -28.82582 54.59684 1.000 57.56444 281 VAL C N 1
ATOM 2173 C CA . VAL C 1 33 ? 1.40624 -29.10458 55.33894 1.000 61.79614 281 VAL C CA 1
ATOM 2174 C C . VAL C 1 33 ? 1.17085 -29.10882 56.84127 1.000 67.42401 281 VAL C C 1
ATOM 2175 O O . VAL C 1 33 ? 1.95299 -29.70391 57.58411 1.000 71.60390 281 VAL C O 1
ATOM 2179 N N . LYS C 1 34 ? 0.09944 -28.47006 57.30886 1.000 69.93662 282 LYS C N 1
ATOM 2180 C CA . LYS C 1 34 ? -0.28070 -28.50538 58.71718 1.000 74.27111 282 LYS C CA 1
ATOM 2181 C C . LYS C 1 34 ? -0.94994 -29.81771 59.10935 1.000 75.30271 282 LYS C C 1
ATOM 2182 O O . LYS C 1 34 ? -1.07192 -30.10207 60.30495 1.000 82.12699 282 LYS C O 1
ATOM 2188 N N . ARG C 1 35 ? -1.37557 -30.63289 58.14870 1.000 69.61785 283 ARG C N 1
ATOM 2189 C CA . ARG C 1 35 ? -2.11070 -31.84455 58.46933 1.000 72.08076 283 ARG C CA 1
ATOM 2190 C C . ARG C 1 35 ? -1.47715 -33.12131 57.94417 1.000 69.64259 283 ARG C C 1
ATOM 2191 O O . ARG C 1 35 ? -1.72675 -34.18677 58.51093 1.000 70.62415 283 ARG C O 1
ATOM 2199 N N . SER C 1 36 ? -0.66781 -33.05262 56.89671 1.000 67.44737 284 SER C N 1
ATOM 2200 C CA . SER C 1 36 ? -0.09550 -34.23980 56.28777 1.000 65.18914 284 SER C CA 1
ATOM 2201 C C . SER C 1 36 ? 1.28692 -33.91463 55.76004 1.000 62.13752 284 SER C C 1
ATOM 2202 O O . SER C 1 36 ? 1.54106 -32.81553 55.26034 1.000 62.13355 284 SER C O 1
ATOM 2205 N N . ALA C 1 37 ? 2.17175 -34.89620 55.84293 1.000 60.57693 285 ALA C N 1
ATOM 2206 C CA . ALA C 1 37 ? 3.48996 -34.70544 55.27191 1.000 61.15891 285 ALA C CA 1
ATOM 2207 C C . ALA C 1 37 ? 3.45101 -34.66574 53.74199 1.000 58.54493 285 ALA C C 1
ATOM 2208 O O . ALA C 1 37 ? 4.37904 -34.12907 53.13142 1.000 62.44178 285 ALA C O 1
ATOM 2210 N N . ALA C 1 38 ? 2.38500 -35.15784 53.11122 1.000 53.04477 286 ALA C N 1
ATOM 2211 C CA . ALA C 1 38 ? 2.35186 -35.29597 51.65893 1.000 44.98170 286 ALA C CA 1
ATOM 2212 C C . ALA C 1 38 ? 0.90883 -35.12412 51.18490 1.000 42.01559 286 ALA C C 1
ATOM 2213 O O . ALA C 1 38 ? -0.01673 -35.22725 51.98739 1.000 41.53952 286 ALA C O 1
ATOM 2215 N N . PRO C 1 39 ? 0.69246 -34.85807 49.88048 1.000 41.12278 287 PRO C N 1
ATOM 2216 C CA . PRO C 1 39 ? -0.69108 -34.79174 49.38081 1.000 38.28935 287 PRO C CA 1
ATOM 2217 C C . PRO C 1 39 ? -1.41802 -36.11094 49.60192 1.000 35.92583 287 PRO C C 1
ATOM 2218 O O . PRO C 1 39 ? -0.81211 -37.18402 49.59750 1.000 31.99620 287 PRO C O 1
ATOM 2222 N N . PHE C 1 40 ? -2.73976 -36.02963 49.78793 1.000 30.24445 288 PHE C N 1
ATOM 2223 C CA . PHE C 1 40 ? -3.52635 -37.22718 50.06333 1.000 34.73146 288 PHE C CA 1
ATOM 2224 C C . PHE C 1 40 ? -4.90970 -37.12038 49.41539 1.000 32.41024 288 PHE C C 1
ATOM 2225 O O . PHE C 1 40 ? -5.36874 -36.04839 49.03651 1.000 29.99871 288 PHE C O 1
ATOM 2233 N N . VAL C 1 41 ? -5.57615 -38.25256 49.28921 1.000 35.49952 289 VAL C N 1
ATOM 2234 C CA . VAL C 1 41 ? -6.86448 -38.32504 48.60422 1.000 35.28799 289 VAL C CA 1
ATOM 2235 C C . VAL C 1 41 ? -7.97868 -38.21212 49.63628 1.000 35.69502 289 VAL C C 1
ATOM 2236 O O . VAL C 1 41 ? -8.04630 -39.00979 50.57439 1.000 37.30135 289 VAL C O 1
ATOM 2240 N N . ILE C 1 42 ? -8.85514 -37.21641 49.49308 1.000 37.45986 290 ILE C N 1
ATOM 2241 C CA . ILE C 1 42 ? -9.97810 -37.13629 50.42139 1.000 41.39254 290 ILE C CA 1
ATOM 2242 C C . ILE C 1 42 ? -11.28232 -37.60113 49.82102 1.000 38.61377 290 ILE C C 1
ATOM 2243 O O . ILE C 1 42 ? -12.25924 -37.76660 50.56215 1.000 37.80473 290 ILE C O 1
ATOM 2248 N N . ALA C 1 43 ? -11.33881 -37.81826 48.51311 1.000 36.89208 291 ALA C N 1
ATOM 2249 C CA . ALA C 1 43 ? -12.51587 -38.40443 47.88105 1.000 38.67411 291 ALA C CA 1
ATOM 2250 C C . ALA C 1 43 ? -12.06067 -38.98908 46.55181 1.000 37.07573 291 ALA C C 1
ATOM 2251 O O . ALA C 1 43 ? -11.08296 -38.51426 45.96929 1.000 38.25246 291 ALA C O 1
ATOM 2253 N N . LYS C 1 44 ? -12.74922 -40.03445 46.09537 1.000 37.34345 292 LYS C N 1
ATOM 2254 C CA . LYS C 1 44 ? -12.43511 -40.65874 44.81281 1.000 38.60159 292 LYS C CA 1
ATOM 2255 C C . LYS C 1 44 ? -13.66080 -41.42939 44.34449 1.000 40.56464 292 LYS C C 1
ATOM 2256 O O . LYS C 1 44 ? -14.43036 -41.92811 45.16134 1.000 38.79034 292 LYS C O 1
ATOM 2262 N N . GLY C 1 45 ? -13.84359 -41.51786 43.02703 1.000 41.25324 293 GLY C N 1
ATOM 2263 C CA . GLY C 1 45 ? -15.03675 -42.16541 42.50434 1.000 42.97961 293 GLY C CA 1
ATOM 2264 C C . GLY C 1 45 ? -14.96040 -42.37194 41.00840 1.000 40.85523 293 GLY C C 1
ATOM 2265 O O . GLY C 1 45 ? -14.20784 -41.68703 40.30234 1.000 35.95488 293 GLY C O 1
ATOM 2266 N N . VAL C 1 46 ? -15.73569 -43.35339 40.53374 1.000 43.90245 294 VAL C N 1
ATOM 2267 C CA . VAL C 1 46 ? -15.91249 -43.56591 39.10054 1.000 45.20592 294 VAL C CA 1
ATOM 2268 C C . VAL C 1 46 ? -17.34361 -43.23401 38.72230 1.000 48.49474 294 VAL C C 1
ATOM 2269 O O . VAL C 1 46 ? -18.24858 -43.20963 39.55953 1.000 48.68980 294 VAL C O 1
ATOM 2273 N N . ASP C 1 47 ? -17.52122 -42.95629 37.42467 1.000 50.03442 295 ASP C N 1
ATOM 2274 C CA . ASP C 1 47 ? -18.80941 -42.74822 36.77564 1.000 50.39632 295 ASP C CA 1
ATOM 2275 C C . ASP C 1 47 ? -19.76595 -41.87148 37.57592 1.000 51.05427 295 ASP C C 1
ATOM 2276 O O . ASP C 1 47 ? -19.56261 -40.65480 37.65474 1.000 50.20680 295 ASP C O 1
ATOM 2281 N N . ASP C 1 48 ? -20.81881 -42.46422 38.14978 1.000 55.16709 296 ASP C N 1
ATOM 2282 C CA . ASP C 1 48 ? -21.83457 -41.67218 38.84501 1.000 57.74311 296 ASP C CA 1
ATOM 2283 C C . ASP C 1 48 ? -21.23240 -40.94001 40.03760 1.000 53.83895 296 ASP C C 1
ATOM 2284 O O . ASP C 1 48 ? -21.54422 -39.76861 40.28479 1.000 53.33775 296 ASP C O 1
ATOM 2289 N N . VAL C 1 49 ? -20.34773 -41.60996 40.77510 1.000 51.70552 297 VAL C N 1
ATOM 2290 C CA . VAL C 1 49 ? -19.71660 -40.98352 41.93221 1.000 50.39225 297 VAL C CA 1
ATOM 2291 C C . VAL C 1 49 ? -18.71439 -39.91487 41.49643 1.000 47.48877 297 VAL C C 1
ATOM 2292 O O . VAL C 1 49 ? -18.64104 -38.84016 42.10507 1.000 46.00903 297 VAL C O 1
ATOM 2296 N N . ALA C 1 50 ? -17.95445 -40.16576 40.42109 1.000 46.37552 298 ALA C N 1
ATOM 2297 C CA . ALA C 1 50 ? -17.10745 -39.10760 39.86200 1.000 42.79890 298 ALA C CA 1
ATOM 2298 C C . ALA C 1 50 ? -17.92870 -37.87481 39.48412 1.000 42.83349 298 ALA C C 1
ATOM 2299 O O . ALA C 1 50 ? -17.51558 -36.73692 39.75493 1.000 40.87034 298 ALA C O 1
ATOM 2301 N N . PHE C 1 51 ? -19.08944 -38.07645 38.84748 1.000 44.23466 299 PHE C N 1
ATOM 2302 C CA . PHE C 1 51 ? -19.92301 -36.94714 38.43460 1.000 47.26647 299 PHE C CA 1
ATOM 2303 C C . PHE C 1 51 ? -20.33399 -36.09507 39.63576 1.000 47.39421 299 PHE C C 1
ATOM 2304 O O . PHE C 1 51 ? -20.23639 -34.85874 39.60859 1.000 47.16581 299 PHE C O 1
ATOM 2312 N N . LYS C 1 52 ? -20.79884 -36.74506 40.70671 1.000 49.48894 300 LYS C N 1
ATOM 2313 C CA . LYS C 1 52 ? -21.19238 -36.01918 41.91278 1.000 48.93443 300 LYS C CA 1
ATOM 2314 C C . LYS C 1 52 ? -19.99175 -35.33035 42.56874 1.000 40.61705 300 LYS C C 1
ATOM 2315 O O . LYS C 1 52 ? -20.10541 -34.19039 43.03096 1.000 40.13857 300 LYS C O 1
ATOM 2321 N N . ILE C 1 53 ? -18.82484 -35.98146 42.59263 1.000 36.27523 301 ILE C N 1
ATOM 2322 C CA . ILE C 1 53 ? -17.63549 -35.31382 43.12249 1.000 35.56781 301 ILE C CA 1
ATOM 2323 C C . ILE C 1 53 ? -17.37349 -34.02060 42.36751 1.000 36.63354 301 ILE C C 1
ATOM 2324 O O . ILE C 1 53 ? -17.08010 -32.97916 42.96676 1.000 34.24340 301 ILE C O 1
ATOM 2329 N N . ARG C 1 54 ? -17.48147 -34.06816 41.03907 1.000 39.75280 302 ARG C N 1
ATOM 2330 C CA . ARG C 1 54 ? -17.24963 -32.88099 40.21923 1.000 42.18507 302 ARG C CA 1
ATOM 2331 C C . ARG C 1 54 ? -18.33317 -31.82924 40.43796 1.000 43.24940 302 ARG C C 1
ATOM 2332 O O . ARG C 1 54 ? -18.04986 -30.62754 40.39977 1.000 43.11439 302 ARG C O 1
ATOM 2340 N N . GLU C 1 55 ? -19.58632 -32.26084 40.63643 1.000 43.49380 303 GLU C N 1
ATOM 2341 C CA . GLU C 1 55 ? -20.66906 -31.30586 40.83005 1.000 46.20373 303 GLU C CA 1
ATOM 2342 C C . GLU C 1 55 ? -20.47466 -30.53375 42.12028 1.000 43.35846 303 GLU C C 1
ATOM 2343 O O . GLU C 1 55 ? -20.70685 -29.31773 42.16348 1.000 43.50548 303 GLU C O 1
ATOM 2349 N N . VAL C 1 56 ? -20.04667 -31.22521 43.18154 1.000 41.24894 304 VAL C N 1
ATOM 2350 C CA . VAL C 1 56 ? -19.75964 -30.54330 44.43843 1.000 41.37252 304 VAL C CA 1
ATOM 2351 C C . VAL C 1 56 ? -18.54629 -29.63194 44.27468 1.000 40.29805 304 VAL C C 1
ATOM 2352 O O . VAL C 1 56 ? -18.54214 -28.49165 44.76119 1.000 38.89666 304 VAL C O 1
ATOM 2356 N N . ALA C 1 57 ? -17.51564 -30.09862 43.55527 1.000 37.22564 305 ALA C N 1
ATOM 2357 C CA . ALA C 1 57 ? -16.33133 -29.26583 43.34098 1.000 36.06285 305 ALA C CA 1
ATOM 2358 C C . ALA C 1 57 ? -16.70920 -27.92640 42.71820 1.000 38.15612 305 ALA C C 1
ATOM 2359 O O . ALA C 1 57 ? -16.25052 -26.87336 43.16607 1.000 39.64143 305 ALA C O 1
ATOM 2361 N N . ARG C 1 58 ? -17.55458 -27.95731 41.67892 1.000 41.96787 306 ARG C N 1
ATOM 2362 C CA . ARG C 1 58 ? -18.03658 -26.72623 41.06006 1.000 43.53655 306 ARG C CA 1
ATOM 2363 C C . ARG C 1 58 ? -18.79818 -25.86919 42.06646 1.000 45.03639 306 ARG C C 1
ATOM 2364 O O . ARG C 1 58 ? -18.55997 -24.65852 42.17192 1.000 44.61819 306 ARG C O 1
ATOM 2372 N N . GLU C 1 59 ? -19.71027 -26.48956 42.82303 1.000 46.74392 307 GLU C N 1
ATOM 2373 C CA . GLU C 1 59 ? -20.44884 -25.78168 43.86532 1.000 48.73268 307 GLU C CA 1
ATOM 2374 C C . GLU C 1 59 ? -19.53187 -25.00266 44.79507 1.000 46.32617 307 GLU C C 1
ATOM 2375 O O . GLU C 1 59 ? -19.89691 -23.91492 45.25341 1.000 44.79805 307 GLU C O 1
ATOM 2381 N N . TYR C 1 60 ? -18.33420 -25.52377 45.07430 1.000 44.18560 308 TYR C N 1
ATOM 2382 C CA . TYR C 1 60 ? -17.43451 -24.88726 46.02950 1.000 43.83593 308 TYR C CA 1
ATOM 2383 C C . TYR C 1 60 ? -16.21893 -24.23891 45.37929 1.000 43.39112 308 TYR C C 1
ATOM 2384 O O . TYR C 1 60 ? -15.25769 -23.92323 46.07951 1.000 42.15548 308 TYR C O 1
ATOM 2393 N N . ASN C 1 61 ? -16.23773 -24.02768 44.06397 1.000 43.72472 309 ASN C N 1
ATOM 2394 C CA . ASN C 1 61 ? -15.09799 -23.44625 43.34729 1.000 41.97374 309 ASN C CA 1
ATOM 2395 C C . ASN C 1 61 ? -13.79632 -24.21425 43.61171 1.000 37.63281 309 ASN C C 1
ATOM 2396 O O . ASN C 1 61 ? -12.74087 -23.61956 43.84379 1.000 38.20215 309 ASN C O 1
ATOM 2401 N N . ILE C 1 62 ? -13.86431 -25.54224 43.62925 1.000 36.68973 310 ILE C N 1
ATOM 2402 C CA . ILE C 1 62 ? -12.65427 -26.36344 43.62748 1.000 36.70964 310 ILE C CA 1
ATOM 2403 C C . ILE C 1 62 ? -12.25842 -26.61191 42.18063 1.000 39.97048 310 ILE C C 1
ATOM 2404 O O . ILE C 1 62 ? -13.06556 -27.11628 41.39124 1.000 40.05898 310 ILE C O 1
ATOM 2409 N N . ALA C 1 63 ? -11.00955 -26.28513 41.83772 1.000 41.44695 311 ALA C N 1
ATOM 2410 C CA . ALA C 1 63 ? -10.52046 -26.50741 40.48185 1.000 38.66298 311 ALA C CA 1
ATOM 2411 C C . ALA C 1 63 ? -10.59191 -27.98551 40.08736 1.000 36.43467 311 ALA C C 1
ATOM 2412 O O . ALA C 1 63 ? -10.26240 -28.87969 40.87095 1.000 35.27983 311 ALA C O 1
ATOM 2414 N N . ILE C 1 64 ? -10.99737 -28.22416 38.84065 1.000 35.93585 312 ILE C N 1
ATOM 2415 C CA . ILE C 1 64 ? -11.04948 -29.54741 38.22835 1.000 35.48070 312 ILE C CA 1
ATOM 2416 C C . ILE C 1 64 ? -10.01704 -29.57901 37.10874 1.000 36.58083 312 ILE C C 1
ATOM 2417 O O . ILE C 1 64 ? -10.02165 -28.70122 36.23902 1.000 36.56476 312 ILE C O 1
ATOM 2422 N N . VAL C 1 65 ? -9.12768 -30.57165 37.12306 1.000 35.70874 313 VAL C N 1
ATOM 2423 C CA . VAL C 1 65 ? -8.03570 -30.63908 36.15114 1.000 33.36413 313 VAL C CA 1
ATOM 2424 C C . VAL C 1 65 ? -8.06212 -31.99539 35.44723 1.000 33.84081 313 VAL C C 1
ATOM 2425 O O . VAL C 1 65 ? -7.92003 -33.03611 36.09896 1.000 34.75850 313 VAL C O 1
ATOM 2429 N N . SER C 1 66 ? -8.20640 -31.98623 34.12099 1.000 30.68151 314 SER C N 1
ATOM 2430 C CA . SER C 1 66 ? -8.10892 -33.21690 33.34570 1.000 33.40928 314 SER C CA 1
ATOM 2431 C C . SER C 1 66 ? -6.63380 -33.55836 33.15181 1.000 33.45979 314 SER C C 1
ATOM 2432 O O . SER C 1 66 ? -5.89318 -32.84120 32.47465 1.000 34.22019 314 SER C O 1
ATOM 2435 N N . ALA C 1 67 ? -6.20691 -34.65431 33.75045 1.000 32.61065 315 ALA C N 1
ATOM 2436 C CA . ALA C 1 67 ? -4.84848 -35.16010 33.59062 1.000 30.05816 315 ALA C CA 1
ATOM 2437 C C . ALA C 1 67 ? -4.99727 -36.67469 33.66150 1.000 31.81030 315 ALA C C 1
ATOM 2438 O O . ALA C 1 67 ? -4.77035 -37.28783 34.71629 1.000 31.67398 315 ALA C O 1
ATOM 2440 N N . PRO C 1 68 ? -5.47036 -37.29969 32.57516 1.000 31.24897 316 PRO C N 1
ATOM 2441 C CA . PRO C 1 68 ? -5.94995 -38.69166 32.65174 1.000 33.80485 316 PRO C CA 1
ATOM 2442 C C . PRO C 1 68 ? -4.90108 -39.63575 33.22374 1.000 37.78865 316 PRO C C 1
ATOM 2443 O O . PRO C 1 68 ? -5.21802 -40.42158 34.13532 1.000 41.48658 316 PRO C O 1
ATOM 2447 N N . PRO C 1 69 ? -3.64107 -39.59095 32.75681 1.000 35.25432 317 PRO C N 1
ATOM 2448 C CA . PRO C 1 69 ? -2.64649 -40.51945 33.33985 1.000 35.54232 317 PRO C CA 1
ATOM 2449 C C . PRO C 1 69 ? -2.43724 -40.32460 34.84060 1.000 34.65798 317 PRO C C 1
ATOM 2450 O O . PRO C 1 69 ? -2.35792 -41.30577 35.59482 1.000 30.95470 317 PRO C O 1
ATOM 2454 N N . LEU C 1 70 ? -2.34731 -39.07819 35.29646 1.000 32.76453 318 LEU C N 1
ATOM 2455 C CA . LEU C 1 70 ? -2.21531 -38.83304 36.72872 1.000 33.26200 318 LEU C CA 1
ATOM 2456 C C . LEU C 1 70 ? -3.45014 -39.29821 37.47977 1.000 32.26598 318 LEU C C 1
ATOM 2457 O O . LEU C 1 70 ? -3.33686 -39.92180 38.53677 1.000 34.42384 318 LEU C O 1
ATOM 2462 N N . ALA C 1 71 ? -4.64273 -39.00473 36.94513 1.000 33.11750 319 ALA C N 1
ATOM 2463 C CA . ALA C 1 71 ? -5.87712 -39.35791 37.64112 1.000 32.31655 319 ALA C CA 1
ATOM 2464 C C . ALA C 1 71 ? -5.98533 -40.86849 37.84011 1.000 34.97360 319 ALA C C 1
ATOM 2465 O O . ALA C 1 71 ? -6.32531 -41.33298 38.93895 1.000 39.81194 319 ALA C O 1
ATOM 2467 N N . ARG C 1 72 ? -5.67740 -41.64884 36.79449 1.000 33.02288 320 ARG C N 1
ATOM 2468 C CA . ARG C 1 72 ? -5.67577 -43.11636 36.89423 1.000 32.05626 320 ARG C CA 1
ATOM 2469 C C . ARG C 1 72 ? -4.54786 -43.62194 37.78352 1.000 32.63645 320 ARG C C 1
ATOM 2470 O O . ARG C 1 72 ? -4.72017 -44.59653 38.51696 1.000 35.08752 320 ARG C O 1
ATOM 2478 N N . ALA C 1 73 ? -3.36642 -43.01356 37.68700 1.000 34.32398 321 ALA C N 1
ATOM 2479 C CA . ALA C 1 73 ? -2.26786 -43.40783 38.56389 1.000 36.48878 321 ALA C CA 1
ATOM 2480 C C . ALA C 1 73 ? -2.64725 -43.23889 40.03534 1.000 35.39159 321 ALA C C 1
ATOM 2481 O O . ALA C 1 73 ? -2.44431 -44.14700 40.84019 1.000 33.28410 321 ALA C O 1
ATOM 2483 N N . ILE C 1 74 ? -3.17824 -42.06998 40.40710 1.000 34.52387 322 ILE C N 1
ATOM 2484 C CA . ILE C 1 74 ? -3.55589 -41.83573 41.80468 1.000 32.94457 322 ILE C CA 1
ATOM 2485 C C . ILE C 1 74 ? -4.66520 -42.79119 42.21669 1.000 36.72276 322 ILE C C 1
ATOM 2486 O O . ILE C 1 74 ? -4.61332 -43.41357 43.28922 1.000 38.44299 322 ILE C O 1
ATOM 2491 N N . TYR C 1 75 ? -5.70118 -42.90847 41.37326 1.000 36.19508 323 TYR C N 1
ATOM 2492 C CA . TYR C 1 75 ? -6.83688 -43.75700 41.71514 1.000 37.82756 323 TYR C CA 1
ATOM 2493 C C . TYR C 1 75 ? -6.39111 -45.18470 41.96895 1.000 37.74965 323 TYR C C 1
ATOM 2494 O O . TYR C 1 75 ? -6.85107 -45.82840 42.92608 1.000 36.47176 323 TYR C O 1
ATOM 2503 N N . HIS C 1 76 ? -5.49623 -45.69878 41.11450 1.000 35.18258 324 HIS C N 1
ATOM 2504 C CA . HIS C 1 76 ? -5.06211 -47.08939 41.25320 1.000 36.72950 324 HIS C CA 1
ATOM 2505 C C . HIS C 1 76 ? -4.25917 -47.30586 42.53345 1.000 33.38468 324 HIS C C 1
ATOM 2506 O O . HIS C 1 76 ? -4.39278 -48.33802 43.18269 1.000 32.50897 324 HIS C O 1
ATOM 2513 N N . THR C 1 77 ? -3.43195 -46.33646 42.92369 1.000 37.26408 325 THR C N 1
ATOM 2514 C CA . THR C 1 77 ? -2.45232 -46.54201 43.98740 1.000 37.02692 325 THR C CA 1
ATOM 2515 C C . THR C 1 77 ? -2.88331 -46.00472 45.34705 1.000 33.60680 325 THR C C 1
ATOM 2516 O O . THR C 1 77 ? -2.27237 -46.36796 46.35316 1.000 32.94755 325 THR C O 1
ATOM 2520 N N . THR C 1 78 ? -3.87378 -45.12821 45.40915 1.000 34.92463 326 THR C N 1
ATOM 2521 C CA . THR C 1 78 ? -4.13482 -44.35206 46.61980 1.000 37.25788 326 THR C CA 1
ATOM 2522 C C . THR C 1 78 ? -5.58772 -44.49717 47.03843 1.000 41.09948 326 THR C C 1
ATOM 2523 O O . THR C 1 78 ? -6.49484 -44.09009 46.30078 1.000 41.14883 326 THR C O 1
ATOM 2527 N N . LYS C 1 79 ? -5.80124 -45.01131 48.24838 1.000 42.28473 327 LYS C N 1
ATOM 2528 C CA . LYS C 1 79 ? -7.15582 -45.19101 48.73988 1.000 46.49097 327 LYS C CA 1
ATOM 2529 C C . LYS C 1 79 ? -7.61378 -43.91196 49.45930 1.000 44.30952 327 LYS C C 1
ATOM 2530 O O . LYS C 1 79 ? -6.84440 -42.96348 49.63408 1.000 38.72779 327 LYS C O 1
ATOM 2536 N N . LEU C 1 80 ? -8.90572 -43.86892 49.80357 1.000 43.86400 328 LEU C N 1
ATOM 2537 C CA . LEU C 1 80 ? -9.47678 -42.75079 50.53181 1.000 44.27775 328 LEU C CA 1
ATOM 2538 C C . LEU C 1 80 ? -8.65669 -42.48781 51.78095 1.000 42.86958 328 LEU C C 1
ATOM 2539 O O . LEU C 1 80 ? -8.25972 -43.42212 52.46765 1.000 41.73703 328 LEU C O 1
ATOM 2544 N N . ASP C 1 81 ? -8.34852 -41.21565 52.03444 1.000 42.72665 329 ASP C N 1
ATOM 2545 C CA . ASP C 1 81 ? -7.58736 -40.76019 53.19765 1.000 42.21360 329 ASP C CA 1
ATOM 2546 C C . ASP C 1 81 ? -6.14578 -41.23689 53.20342 1.000 43.60677 329 ASP C C 1
ATOM 2547 O O . ASP C 1 81 ? -5.48467 -41.14776 54.23746 1.000 48.83109 329 ASP C O 1
ATOM 2552 N N . GLN C 1 82 ? -5.63957 -41.76946 52.09953 1.000 39.15132 330 GLN C N 1
ATOM 2553 C CA . GLN C 1 82 ? -4.25361 -42.20258 52.04942 1.000 38.97836 330 GLN C CA 1
ATOM 2554 C C . GLN C 1 82 ? -3.40206 -41.15001 51.34672 1.000 37.61998 330 GLN C C 1
ATOM 2555 O O . GLN C 1 82 ? -3.85719 -40.47667 50.41784 1.000 34.55336 330 GLN C O 1
ATOM 2561 N N . GLN C 1 83 ? -2.15778 -41.00392 51.80873 1.000 40.15243 331 GLN C N 1
ATOM 2562 C CA . GLN C 1 83 ? -1.20102 -40.15546 51.10662 1.000 38.09983 331 GLN C CA 1
ATOM 2563 C C . GLN C 1 83 ? -0.78943 -40.79736 49.77882 1.000 36.49671 331 GLN C C 1
ATOM 2564 O O . GLN C 1 83 ? -0.74618 -42.02024 49.65008 1.000 37.34753 331 GLN C O 1
ATOM 2570 N N . ILE C 1 84 ? -0.48422 -39.95748 48.78797 1.000 34.24573 332 ILE C N 1
ATOM 2571 C CA . ILE C 1 84 ? -0.11825 -40.41226 47.44763 1.000 35.52643 332 ILE C CA 1
ATOM 2572 C C . ILE C 1 84 ? 1.31133 -40.95346 47.41561 1.000 35.84297 332 ILE C C 1
ATOM 2573 O O . ILE C 1 84 ? 2.15250 -40.53351 48.22507 1.000 35.12972 332 ILE C O 1
ATOM 2578 N N . PRO C 1 85 ? 1.65437 -41.82202 46.46071 1.000 36.48719 333 PRO C N 1
ATOM 2579 C CA . PRO C 1 85 ? 3.03190 -42.33123 46.39652 1.000 37.99445 333 PRO C CA 1
ATOM 2580 C C . PRO C 1 85 ? 4.04397 -41.23310 46.11145 1.000 39.43860 333 PRO C C 1
ATOM 2581 O O . PRO C 1 85 ? 3.78380 -40.27517 45.37413 1.000 36.95472 333 PRO C O 1
ATOM 2585 N N . GLU C 1 86 ? 5.21016 -41.38065 46.73636 1.000 39.90904 334 GLU C N 1
ATOM 2586 C CA . GLU C 1 86 ? 6.32515 -40.47716 46.48128 1.000 39.55977 334 GLU C CA 1
ATOM 2587 C C . GLU C 1 86 ? 6.58904 -40.29556 44.98344 1.000 38.23878 334 GLU C C 1
ATOM 2588 O O . GLU C 1 86 ? 6.88067 -39.18567 44.53105 1.000 37.72662 334 GLU C O 1
ATOM 2594 N N . GLY C 1 87 ? 6.48298 -41.36583 44.19500 1.000 36.06581 335 GLY C N 1
ATOM 2595 C CA . GLY C 1 87 ? 6.71665 -41.23956 42.75953 1.000 32.11936 335 GLY C CA 1
ATOM 2596 C C . GLY C 1 87 ? 5.73345 -40.33212 42.02964 1.000 33.25193 335 GLY C C 1
ATOM 2597 O O . GLY C 1 87 ? 5.96983 -39.97831 40.87617 1.000 33.55747 335 GLY C O 1
ATOM 2598 N N . LEU C 1 88 ? 4.63461 -39.93707 42.67142 1.000 31.97689 336 LEU C N 1
ATOM 2599 C CA . LEU C 1 88 ? 3.68868 -39.02144 42.04591 1.000 29.76309 336 LEU C CA 1
ATOM 2600 C C . LEU C 1 88 ? 3.81066 -37.59830 42.57091 1.000 31.81679 336 LEU C C 1
ATOM 2601 O O . LEU C 1 88 ? 3.04589 -36.73012 42.12929 1.000 33.86290 336 LEU C O 1
ATOM 2606 N N . PHE C 1 89 ? 4.75064 -37.33686 43.50251 1.000 34.48899 337 PHE C N 1
ATOM 2607 C CA . PHE C 1 89 ? 4.88461 -35.99406 44.09228 1.000 35.50795 337 PHE C CA 1
ATOM 2608 C C . PHE C 1 89 ? 5.07547 -34.91503 43.01901 1.000 38.51588 337 PHE C C 1
ATOM 2609 O O . PHE C 1 89 ? 4.45445 -33.84708 43.08125 1.000 38.34357 337 PHE C O 1
ATOM 2617 N N . THR C 1 90 ? 5.91558 -35.18479 42.01179 1.000 38.79115 338 THR C N 1
ATOM 2618 C CA . THR C 1 90 ? 6.20939 -34.17564 40.99134 1.000 37.51426 338 THR C CA 1
ATOM 2619 C C . THR C 1 90 ? 4.98836 -33.89800 40.11827 1.000 31.85084 338 THR C C 1
ATOM 2620 O O . THR C 1 90 ? 4.59694 -32.73833 39.91494 1.000 29.39985 338 THR C O 1
ATOM 2624 N N . ALA C 1 91 ? 4.35616 -34.95178 39.61188 1.000 28.15879 339 ALA C N 1
ATOM 2625 C CA . ALA C 1 91 ? 3.15103 -34.76232 38.81367 1.000 27.24549 339 ALA C CA 1
ATOM 2626 C C . ALA C 1 91 ? 2.10285 -33.97690 39.59271 1.000 31.92770 339 ALA C C 1
ATOM 2627 O O . ALA C 1 91 ? 1.47748 -33.05311 39.06335 1.000 35.17606 339 ALA C O 1
ATOM 2629 N N . VAL C 1 92 ? 1.90133 -34.32602 40.86422 1.000 33.70408 340 VAL C N 1
ATOM 2630 C CA . VAL C 1 92 ? 0.86051 -33.65089 41.63331 1.000 30.00916 340 VAL C CA 1
ATOM 2631 C C . VAL C 1 92 ? 1.26758 -32.20838 41.90256 1.000 28.94724 340 VAL C C 1
ATOM 2632 O O . VAL C 1 92 ? 0.43409 -31.29005 41.85037 1.000 29.88479 340 VAL C O 1
ATOM 2636 N N . ALA C 1 93 ? 2.56597 -31.97400 42.13809 1.000 27.89605 341 ALA C N 1
ATOM 2637 C CA . ALA C 1 93 ? 3.05109 -30.60550 42.32942 1.000 28.42967 341 ALA C CA 1
ATOM 2638 C C . ALA C 1 93 ? 2.73492 -29.74036 41.12408 1.000 30.67528 341 ALA C C 1
ATOM 2639 O O . ALA C 1 93 ? 2.32438 -28.57674 41.26688 1.000 33.84447 341 ALA C O 1
ATOM 2641 N N . GLN C 1 94 ? 2.91758 -30.29822 39.92301 1.000 30.16627 342 GLN C N 1
ATOM 2642 C CA . GLN C 1 94 ? 2.64476 -29.54798 38.70005 1.000 29.21459 342 GLN C CA 1
ATOM 2643 C C . GLN C 1 94 ? 1.19213 -29.12628 38.65687 1.000 31.88984 342 GLN C C 1
ATOM 2644 O O . GLN C 1 94 ? 0.87771 -27.99056 38.28449 1.000 32.63805 342 GLN C O 1
ATOM 2650 N N . VAL C 1 95 ? 0.29303 -30.03714 39.04222 1.000 30.49177 343 VAL C N 1
ATOM 2651 C CA . VAL C 1 95 ? -1.13547 -29.72971 39.04851 1.000 28.52125 343 VAL C CA 1
ATOM 2652 C C . VAL C 1 95 ? -1.43652 -28.65018 40.07850 1.000 30.78944 343 VAL C C 1
ATOM 2653 O O . VAL C 1 95 ? -2.12038 -27.65959 39.78242 1.000 35.72936 343 VAL C O 1
ATOM 2657 N N . LEU C 1 96 ? -0.91081 -28.81189 41.30263 1.000 31.14650 344 LEU C N 1
ATOM 2658 C CA . LEU C 1 96 ? -1.16673 -27.82275 42.34351 1.000 28.68641 344 LEU C CA 1
ATOM 2659 C C . LEU C 1 96 ? -0.55724 -26.45713 41.98141 1.000 31.98804 344 LEU C C 1
ATOM 2660 O O . LEU C 1 96 ? -1.17441 -25.41283 42.22862 1.000 34.99048 344 LEU C O 1
ATOM 2665 N N . ALA C 1 97 ? 0.63036 -26.43873 41.35738 1.000 29.96506 345 ALA C N 1
ATOM 2666 C CA . ALA C 1 97 ? 1.19190 -25.16502 40.90230 1.000 33.12721 345 ALA C CA 1
ATOM 2667 C C . ALA C 1 97 ? 0.31610 -24.51945 39.83185 1.000 33.35547 345 ALA C C 1
ATOM 2668 O O . ALA C 1 97 ? 0.11738 -23.29181 39.83601 1.000 32.71591 345 ALA C O 1
ATOM 2670 N N . TYR C 1 98 ? -0.17910 -25.33075 38.89077 1.000 33.13357 346 TYR C N 1
ATOM 2671 C CA . TYR C 1 98 ? -1.07463 -24.82996 37.84960 1.000 34.57749 346 TYR C CA 1
ATOM 2672 C C . TYR C 1 98 ? -2.31296 -24.20737 38.46509 1.000 34.62239 346 TYR C C 1
ATOM 2673 O O . TYR C 1 98 ? -2.71461 -23.09048 38.10549 1.000 34.84436 346 TYR C O 1
ATOM 2682 N N . VAL C 1 99 ? -2.93339 -24.92848 39.40443 1.000 33.06865 347 VAL C N 1
ATOM 2683 C CA . VAL C 1 99 ? -4.13677 -24.42714 40.06062 1.000 32.92162 347 VAL C CA 1
ATOM 2684 C C . VAL C 1 99 ? -3.84380 -23.14794 40.82137 1.000 32.90891 347 VAL C C 1
ATOM 2685 O O . VAL C 1 99 ? -4.62920 -22.19615 40.77735 1.000 36.39326 347 VAL C O 1
ATOM 2689 N N . PHE C 1 100 ? -2.71037 -23.09313 41.52186 1.000 32.34687 348 PHE C N 1
ATOM 2690 C CA . PHE C 1 100 ? -2.37435 -21.86966 42.24201 1.000 33.92519 348 PHE C CA 1
ATOM 2691 C C . PHE C 1 100 ? -2.20751 -20.70406 41.27014 1.000 35.71023 348 PHE C C 1
ATOM 2692 O O . PHE C 1 100 ? -2.78920 -19.62245 41.45674 1.000 38.22567 348 PHE C O 1
ATOM 2700 N N . GLN C 1 101 ? -1.44071 -20.91848 40.19675 1.000 32.68684 349 GLN C N 1
ATOM 2701 C CA . GLN C 1 101 ? -1.22585 -19.82897 39.24750 1.000 33.41471 349 GLN C CA 1
ATOM 2702 C C . GLN C 1 101 ? -2.52641 -19.45232 38.54937 1.000 32.16338 349 GLN C C 1
ATOM 2703 O O . GLN C 1 101 ? -2.77897 -18.26075 38.30166 1.000 33.41750 349 GLN C O 1
ATOM 2709 N N . LEU C 1 102 ? -3.38567 -20.44014 38.27731 1.000 31.91342 350 LEU C N 1
ATOM 2710 C CA . LEU C 1 102 ? -4.67903 -20.14704 37.66034 1.000 36.74669 350 LEU C CA 1
ATOM 2711 C C . LEU C 1 102 ? -5.51778 -19.23520 38.55059 1.000 36.94322 350 LEU C C 1
ATOM 2712 O O . LEU C 1 102 ? -6.09594 -18.24253 38.07857 1.000 36.09410 350 LEU C O 1
ATOM 2717 N N . ARG C 1 103 ? -5.58463 -19.54670 39.85647 1.000 36.97904 351 ARG C N 1
ATOM 2718 C CA . ARG C 1 103 ? -6.31642 -18.66950 40.76587 1.000 38.13820 351 ARG C CA 1
ATOM 2719 C C . ARG C 1 103 ? -5.66380 -17.30151 40.84168 1.000 37.47364 351 ARG C C 1
ATOM 2720 O O . ARG C 1 103 ? -6.36066 -16.28035 40.89773 1.000 40.97449 351 ARG C O 1
ATOM 2728 N N . GLN C 1 104 ? -4.32489 -17.25413 40.82133 1.000 36.19523 352 GLN C N 1
ATOM 2729 C CA . GLN C 1 104 ? -3.64470 -15.96445 40.70409 1.000 37.95059 352 GLN C CA 1
ATOM 2730 C C . GLN C 1 104 ? -4.09927 -15.21555 39.45826 1.000 38.87937 352 GLN C C 1
ATOM 2731 O O . GLN C 1 104 ? -4.32568 -14.01220 39.50420 1.000 42.24487 352 GLN C O 1
ATOM 2737 N N . TYR C 1 105 ? -4.24512 -15.90263 38.33200 1.000 39.10337 353 TYR C N 1
ATOM 2738 C CA . TYR C 1 105 ? -4.75275 -15.20622 37.15705 1.000 40.56332 353 TYR C CA 1
ATOM 2739 C C . TYR C 1 105 ? -6.18569 -14.73901 37.39529 1.000 40.05217 353 TYR C C 1
ATOM 2740 O O . TYR C 1 105 ? -6.52092 -13.57203 37.14274 1.000 41.05456 353 TYR C O 1
ATOM 2749 N N . GLN C 1 106 ? -7.03293 -15.62816 37.92417 1.000 38.68195 354 GLN C N 1
ATOM 2750 C CA . GLN C 1 106 ? -8.43069 -15.27167 38.17044 1.000 40.50370 354 GLN C CA 1
ATOM 2751 C C . GLN C 1 106 ? -8.54711 -14.12147 39.16060 1.000 40.26230 354 GLN C C 1
ATOM 2752 O O . GLN C 1 106 ? -9.34125 -13.20045 38.96178 1.000 40.57846 354 GLN C O 1
ATOM 2758 N N . LYS C 1 107 ? -7.75690 -14.14536 40.22644 1.000 43.33375 355 LYS C N 1
ATOM 2759 C CA . LYS C 1 107 ? -7.68776 -12.99574 41.11921 1.000 43.77636 355 LYS C CA 1
ATOM 2760 C C . LYS C 1 107 ? -7.18312 -11.73501 40.42758 1.000 44.08977 355 LYS C C 1
ATOM 2761 O O . LYS C 1 107 ? -7.10846 -10.68384 41.07275 1.000 41.63612 355 LYS C O 1
ATOM 2767 N N . GLY C 1 108 ? -6.76203 -11.82430 39.17393 1.000 47.60308 356 GLY C N 1
ATOM 2768 C CA . GLY C 1 108 ? -5.61395 -11.05077 38.79496 1.000 54.58827 356 GLY C CA 1
ATOM 2769 C C . GLY C 1 108 ? -4.55570 -11.03280 39.85462 1.000 60.23015 356 GLY C C 1
ATOM 2770 O O . GLY C 1 108 ? -4.31257 -10.02590 40.43111 1.000 65.27156 356 GLY C O 1
ATOM 2771 N N . ARG C 1 109 ? -3.84222 -12.08432 40.16175 1.000 59.75473 357 ARG C N 1
ATOM 2772 C CA . ARG C 1 109 ? -2.57132 -11.88341 40.88472 1.000 63.31047 357 ARG C CA 1
ATOM 2773 C C . ARG C 1 109 ? -1.39057 -12.46545 40.13544 1.000 66.76763 357 ARG C C 1
ATOM 2774 O O . ARG C 1 109 ? -0.26054 -12.26652 40.56836 1.000 72.81824 357 ARG C O 1
ATOM 2782 N N . GLY C 1 110 ? -1.62028 -13.05601 38.94752 1.000 61.61380 358 GLY C N 1
ATOM 2783 C CA . GLY C 1 110 ? -0.56479 -13.54594 38.07106 1.000 59.90180 358 GLY C CA 1
ATOM 2784 C C . GLY C 1 110 ? -1.03093 -13.64943 36.63648 1.000 56.43381 358 GLY C C 1
ATOM 2785 O O . GLY C 1 110 ? -2.19622 -13.43316 36.36403 1.000 57.75282 358 GLY C O 1
ATOM 2786 N N . ARG C 1 111 ? -0.12822 -13.94861 35.70770 1.000 51.59918 359 ARG C N 1
ATOM 2787 C CA . ARG C 1 111 ? -0.57625 -14.16280 34.33101 1.000 47.48032 359 ARG C CA 1
ATOM 2788 C C . ARG C 1 111 ? -1.04617 -15.61953 34.12707 1.000 43.67237 359 ARG C C 1
ATOM 2789 O O . ARG C 1 111 ? -0.84327 -16.48865 34.98444 1.000 43.68991 359 ARG C O 1
ATOM 2797 N N . LYS C 1 112 ? -1.60530 -15.91809 32.95445 1.000 41.55691 360 LYS C N 1
ATOM 2798 C CA . LYS C 1 112 ? -2.15510 -17.25463 32.71188 1.000 41.58414 360 LYS C CA 1
ATOM 2799 C C . LYS C 1 112 ? -1.06693 -18.31790 32.83936 1.000 41.95482 360 LYS C C 1
ATOM 2800 O O . LYS C 1 112 ? 0.00654 -18.18370 32.23584 1.000 40.62313 360 LYS C O 1
ATOM 2806 N N . PRO C 1 113 ? -1.32775 -19.40987 33.56440 1.000 43.23923 361 PRO C N 1
ATOM 2807 C CA . PRO C 1 113 ? -0.30529 -20.45348 33.71748 1.000 40.68217 361 PRO C CA 1
ATOM 2808 C C . PRO C 1 113 ? -0.04391 -21.25198 32.44364 1.000 36.96655 361 PRO C C 1
ATOM 2809 O O . PRO C 1 113 ? -0.93411 -21.50424 31.62917 1.000 34.30064 361 PRO C O 1
ATOM 2813 N N . ILE C 1 114 ? 1.19835 -21.69017 32.32994 1.000 39.17631 362 ILE C N 1
ATOM 2814 C CA . ILE C 1 114 ? 1.70624 -22.58837 31.28619 1.000 42.45095 362 ILE C CA 1
ATOM 2815 C C . ILE C 1 114 ? 0.96364 -23.92209 31.33974 1.000 37.96418 362 ILE C C 1
ATOM 2816 O O . ILE C 1 114 ? 0.68630 -24.41664 32.43538 1.000 37.71971 362 ILE C O 1
ATOM 2821 N N . PRO C 1 115 ? 0.64872 -24.55945 30.20713 1.000 34.91523 363 PRO C N 1
ATOM 2822 C CA . PRO C 1 115 ? -0.07179 -25.84448 30.25985 1.000 32.08755 363 PRO C CA 1
ATOM 2823 C C . PRO C 1 115 ? 0.65098 -26.90843 31.07659 1.000 30.19314 363 PRO C C 1
ATOM 2824 O O . PRO C 1 115 ? 1.87674 -27.01953 31.04911 1.000 30.53132 363 PRO C O 1
ATOM 2828 N N . ILE C 1 116 ? -0.12970 -27.71776 31.77711 1.000 28.73163 364 ILE C N 1
ATOM 2829 C CA . ILE C 1 116 ? 0.44150 -28.90995 32.41243 1.000 32.94432 364 ILE C CA 1
ATOM 2830 C C . ILE C 1 116 ? 0.90790 -29.86837 31.31967 1.000 34.06474 364 ILE C C 1
ATOM 2831 O O . ILE C 1 116 ? 0.20243 -30.02603 30.30442 1.000 35.32332 364 ILE C O 1
ATOM 2836 N N . PRO C 1 117 ? 2.07670 -30.50597 31.44169 1.000 36.69773 365 PRO C N 1
ATOM 2837 C CA . PRO C 1 117 ? 2.53457 -31.41446 30.38443 1.000 38.05632 365 PRO C CA 1
ATOM 2838 C C . PRO C 1 117 ? 1.52754 -32.51450 30.11478 1.000 34.25574 365 PRO C C 1
ATOM 2839 O O . PRO C 1 117 ? 0.92974 -33.06284 31.03662 1.000 30.18978 365 PRO C O 1
ATOM 2843 N N . LEU C 1 118 ? 1.30273 -32.79215 28.82479 1.000 31.77899 366 LEU C N 1
ATOM 2844 C CA . LEU C 1 118 ? 0.51981 -33.97038 28.45215 1.000 34.23380 366 LEU C CA 1
ATOM 2845 C C . LEU C 1 118 ? 1.19174 -35.24142 28.94978 1.000 35.23380 366 LEU C C 1
ATOM 2846 O O . LEU C 1 118 ? 0.51746 -36.17238 29.39769 1.000 35.67236 366 LEU C O 1
ATOM 2851 N N . ASN C 1 119 ? 2.52434 -35.31114 28.85948 1.000 35.98940 367 ASN C N 1
ATOM 2852 C CA . ASN C 1 119 ? 3.26799 -36.43548 29.42631 1.000 39.84977 367 ASN C CA 1
ATOM 2853 C C . ASN C 1 119 ? 4.04589 -35.95085 30.64983 1.000 38.37508 367 ASN C C 1
ATOM 2854 O O . ASN C 1 119 ? 5.17193 -35.46266 30.55380 1.000 37.63763 367 ASN C O 1
ATOM 2859 N N . GLN C 1 120 ? 3.42505 -36.10688 31.80630 1.000 35.80204 368 GLN C N 1
ATOM 2860 C CA . GLN C 1 120 ? 3.98080 -35.63262 33.04983 1.000 39.07667 368 GLN C CA 1
ATOM 2861 C C . GLN C 1 120 ? 5.11112 -36.55487 33.50495 1.000 44.64351 368 GLN C C 1
ATOM 2862 O O . GLN C 1 120 ? 5.21707 -37.69970 33.04900 1.000 44.19866 368 GLN C O 1
ATOM 2868 N N . PRO C 1 121 ? 5.96839 -36.08534 34.41023 1.000 45.85945 369 PRO C N 1
ATOM 2869 C CA . PRO C 1 121 ? 7.04087 -36.95876 34.90806 1.000 46.92350 369 PRO C CA 1
ATOM 2870 C C . PRO C 1 121 ? 6.47206 -38.00989 35.84715 1.000 48.18758 369 PRO C C 1
ATOM 2871 O O . PRO C 1 121 ? 6.66630 -37.93922 37.06329 1.000 47.46532 369 PRO C O 1
ATOM 2875 N N . ILE C 1 122 ? 5.72445 -38.96174 35.30008 1.000 48.86490 370 ILE C N 1
ATOM 2876 C CA . ILE C 1 122 ? 5.21882 -40.10516 36.04779 1.000 43.82975 370 ILE C CA 1
ATOM 2877 C C . ILE C 1 122 ? 6.09126 -41.31160 35.64927 1.000 41.22964 370 ILE C C 1
ATOM 2878 O O . ILE C 1 122 ? 6.19582 -41.59363 34.44824 1.000 39.07578 370 ILE C O 1
ATOM 2883 N N . PRO C 1 123 ? 6.73469 -41.97727 36.60383 1.000 42.71926 371 PRO C N 1
ATOM 2884 C CA . PRO C 1 123 ? 7.50394 -43.17373 36.23151 1.000 44.49970 371 PRO C CA 1
ATOM 2885 C C . PRO C 1 123 ? 6.56881 -44.21283 35.64312 1.000 44.01002 371 PRO C C 1
ATOM 2886 O O . PRO C 1 123 ? 5.43366 -44.36778 36.09424 1.000 42.30730 371 PRO C O 1
ATOM 2890 N N . ASP C 1 124 ? 7.03375 -44.88167 34.58026 1.000 45.60766 372 ASP C N 1
ATOM 2891 C CA . ASP C 1 124 ? 6.14985 -45.78821 33.85476 1.000 47.86528 372 ASP C CA 1
ATOM 2892 C C . ASP C 1 124 ? 5.55745 -46.86291 34.76879 1.000 47.40158 372 ASP C C 1
ATOM 2893 O O . ASP C 1 124 ? 4.44853 -47.34264 34.51321 1.000 47.77539 372 ASP C O 1
ATOM 2898 N N . ASP C 1 125 ? 6.25528 -47.23463 35.84737 1.000 46.59083 373 ASP C N 1
ATOM 2899 C CA . ASP C 1 125 ? 5.71929 -48.28285 36.71993 1.000 46.28120 373 ASP C CA 1
ATOM 2900 C C . ASP C 1 125 ? 4.58786 -47.77605 37.61155 1.000 39.28961 373 ASP C C 1
ATOM 2901 O O . ASP C 1 125 ? 3.89152 -48.58986 38.23081 1.000 36.83550 373 ASP C O 1
ATOM 2906 N N . LEU C 1 126 ? 4.39689 -46.46075 37.67716 1.000 35.60927 374 LEU C N 1
ATOM 2907 C CA . LEU C 1 126 ? 3.25871 -45.82425 38.31380 1.000 34.39414 374 LEU C CA 1
ATOM 2908 C C . LEU C 1 126 ? 2.06799 -45.59934 37.38154 1.000 36.86942 374 LEU C C 1
ATOM 2909 O O . LEU C 1 126 ? 1.04593 -45.06340 37.83048 1.000 38.15123 374 LEU C O 1
ATOM 2914 N N . LYS C 1 127 ? 2.17445 -45.95986 36.10202 1.000 39.43877 375 LYS C N 1
ATOM 2915 C CA . LYS C 1 127 ? 1.11261 -45.69881 35.12827 1.000 38.63894 375 LYS C CA 1
ATOM 2916 C C . LYS C 1 127 ? 0.07268 -46.82173 35.15310 1.000 37.88517 375 LYS C C 1
ATOM 2917 O O . LYS C 1 127 ? 0.41802 -48.00444 35.04489 1.000 38.03580 375 LYS C O 1
ATOM 2923 N N . TYR C 1 128 ? -1.20956 -46.45015 35.29999 1.000 37.98236 376 TYR C N 1
ATOM 2924 C CA . TYR C 1 128 ? -2.26107 -47.46353 35.31440 1.000 39.34047 376 TYR C CA 1
ATOM 2925 C C . TYR C 1 128 ? -3.43554 -47.11343 34.40285 1.000 42.16931 376 TYR C C 1
ATOM 2926 O O . TYR C 1 128 ? -4.50664 -47.72349 34.53108 1.000 43.05381 376 TYR C O 1
ATOM 2935 N N . HIS C 1 129 ? -3.27081 -46.17369 33.46643 1.000 41.36763 377 HIS C N 1
ATOM 2936 C CA . HIS C 1 129 ? -4.39537 -45.82699 32.60219 1.000 45.92011 377 HIS C CA 1
ATOM 2937 C C . HIS C 1 129 ? -4.68962 -46.87556 31.53213 1.000 45.87539 377 HIS C C 1
ATOM 2938 O O . HIS C 1 129 ? -5.66462 -46.70901 30.79834 1.000 47.97448 377 HIS C O 1
ATOM 2945 N N . HIS C 1 130 ? -3.88062 -47.93222 31.41239 1.000 47.67651 378 HIS C N 1
ATOM 2946 C CA . HIS C 1 130 ? -4.21747 -49.10249 30.59902 1.000 52.35510 378 HIS C CA 1
ATOM 2947 C C . HIS C 1 130 ? -4.90107 -50.21747 31.39754 1.000 53.66377 378 HIS C C 1
ATOM 2948 O O . HIS C 1 130 ? -5.30711 -51.22507 30.80780 1.000 58.66678 378 HIS C O 1
ATOM 2955 N N . HIS C 1 131 ? -5.00995 -50.07746 32.71260 1.000 49.97783 379 HIS C N 1
ATOM 2956 C CA . HIS C 1 131 ? -5.41933 -51.15602 33.59918 1.000 50.52377 379 HIS C CA 1
ATOM 2957 C C . HIS C 1 131 ? -6.91745 -51.12762 33.86558 1.000 54.84090 379 HIS C C 1
ATOM 2958 O O . HIS C 1 131 ? -7.58494 -50.10362 33.71715 1.000 56.06827 379 HIS C O 1
ATOM 2965 N N . HIS C 1 132 ? -7.43983 -52.27618 34.28138 1.000 59.43491 380 HIS C N 1
ATOM 2966 C CA . HIS C 1 132 ? -8.85240 -52.39916 34.58960 1.000 63.81311 380 HIS C CA 1
ATOM 2967 C C . HIS C 1 132 ? -9.05402 -53.22691 35.84725 1.000 61.92483 380 HIS C C 1
ATOM 2968 O O . HIS C 1 132 ? -8.18577 -54.00617 36.25830 1.000 57.38034 380 HIS C O 1
ATOM 2975 N N . HIS C 1 133 ? -10.23131 -53.03411 36.44009 1.000 66.82883 381 HIS C N 1
ATOM 2976 C CA . HIS C 1 133 ? -10.75654 -53.85717 37.52680 1.000 69.81767 381 HIS C CA 1
ATOM 2977 C C . HIS C 1 133 ? -9.96333 -53.70717 38.81670 1.000 69.42644 381 HIS C C 1
ATOM 2978 O O . HIS C 1 133 ? -10.32226 -52.89591 39.67120 1.000 69.97514 381 HIS C O 1
ATOM 2985 N N . ALA D 1 4 ? -40.37197 -29.29898 14.96671 1.000 56.21053 252 ALA D N 1
ATOM 2986 C CA . ALA D 1 4 ? -40.63898 -28.39770 13.84842 1.000 53.69424 252 ALA D CA 1
ATOM 2987 C C . ALA D 1 4 ? -40.22610 -26.96791 14.20585 1.000 54.30108 252 ALA D C 1
ATOM 2988 O O . ALA D 1 4 ? -40.96861 -26.24134 14.85780 1.000 59.51703 252 ALA D O 1
ATOM 2990 N N . GLN D 1 5 ? -39.04403 -26.56122 13.76236 1.000 49.46758 253 GLN D N 1
ATOM 2991 C CA . GLN D 1 5 ? -38.45966 -25.30276 14.20728 1.000 48.14135 253 GLN D CA 1
ATOM 2992 C C . GLN D 1 5 ? -39.01371 -24.11887 13.40263 1.000 42.78433 253 GLN D C 1
ATOM 2993 O O . GLN D 1 5 ? -39.08354 -24.16506 12.17033 1.000 40.61523 253 GLN D O 1
ATOM 2999 N N . ARG D 1 6 ? -39.41190 -23.05523 14.09797 1.000 40.09216 254 ARG D N 1
ATOM 3000 C CA . ARG D 1 6 ? -39.82378 -21.83447 13.40839 1.000 39.22766 254 ARG D CA 1
ATOM 3001 C C . ARG D 1 6 ? -38.64345 -21.17659 12.69193 1.000 38.70202 254 ARG D C 1
ATOM 3002 O O . ARG D 1 6 ? -37.50352 -21.18851 13.17733 1.000 38.06597 254 ARG D O 1
ATOM 3010 N N . ARG D 1 7 ? -38.92831 -20.59378 11.51639 1.000 41.42420 255 ARG D N 1
ATOM 3011 C CA . ARG D 1 7 ? -37.87099 -20.03170 10.68373 1.000 37.17840 255 ARG D CA 1
ATOM 3012 C C . ARG D 1 7 ? -37.14751 -18.87875 11.37741 1.000 34.71120 255 ARG D C 1
ATOM 3013 O O . ARG D 1 7 ? -35.95167 -18.66524 11.14503 1.000 33.42770 255 ARG D O 1
ATOM 3021 N N . MET D 1 8 ? -37.84244 -18.12318 12.23036 1.000 34.50385 256 MET D N 1
ATOM 3022 C CA . MET D 1 8 ? -37.20816 -17.00264 12.91121 1.000 36.79247 256 MET D CA 1
ATOM 3023 C C . MET D 1 8 ? -36.01824 -17.44591 13.75519 1.000 39.53833 256 MET D C 1
ATOM 3024 O O . MET D 1 8 ? -35.16704 -16.61548 14.10055 1.000 42.69458 256 MET D O 1
ATOM 3029 N N . MET D 1 9 ? -35.94118 -18.73366 14.09588 1.000 38.13606 257 MET D N 1
ATOM 3030 C CA . MET D 1 9 ? -34.84649 -19.21414 14.92699 1.000 40.38012 257 MET D CA 1
ATOM 3031 C C . MET D 1 9 ? -33.52313 -19.18994 14.18752 1.000 42.32157 257 MET D C 1
ATOM 3032 O O . MET D 1 9 ? -32.47810 -18.96751 14.81254 1.000 43.86891 257 MET D O 1
ATOM 3037 N N . ALA D 1 10 ? -33.53797 -19.44097 12.87234 1.000 42.30390 258 ALA D N 1
ATOM 3038 C CA . ALA D 1 10 ? -32.32543 -19.28142 12.08256 1.000 42.70798 258 ALA D CA 1
ATOM 3039 C C . ALA D 1 10 ? -31.91962 -17.82313 11.91783 1.000 40.78560 258 ALA D C 1
ATOM 3040 O O . ALA D 1 10 ? -30.81697 -17.56670 11.44252 1.000 42.94431 258 ALA D O 1
ATOM 3042 N N . GLU D 1 11 ? -32.77062 -16.85712 12.28846 1.000 41.77202 259 GLU D N 1
ATOM 3043 C CA . GLU D 1 11 ? -32.34779 -15.46037 12.28880 1.000 43.01072 259 GLU D CA 1
ATOM 3044 C C . GLU D 1 11 ? -31.73371 -15.02261 13.61401 1.000 41.18692 259 GLU D C 1
ATOM 3045 O O . GLU D 1 11 ? -31.05015 -13.98841 13.64773 1.000 40.89270 259 GLU D O 1
ATOM 3051 N N . VAL D 1 12 ? -31.96257 -15.76488 14.70688 1.000 40.08201 260 VAL D N 1
ATOM 3052 C CA . VAL D 1 12 ? -31.43622 -15.34270 16.01473 1.000 38.34664 260 VAL D CA 1
ATOM 3053 C C . VAL D 1 12 ? -29.92154 -15.12826 15.97400 1.000 40.89496 260 VAL D C 1
ATOM 3054 O O . VAL D 1 12 ? -29.44347 -14.16568 16.59151 1.000 42.62405 260 VAL D O 1
ATOM 3058 N N . PRO D 1 13 ? -29.11664 -15.94998 15.28987 1.000 43.10060 261 PRO D N 1
ATOM 3059 C CA . PRO D 1 13 ? -27.67501 -15.64126 15.22159 1.000 44.68249 261 PRO D CA 1
ATOM 3060 C C . PRO D 1 13 ? -27.35484 -14.31970 14.53843 1.000 46.75483 261 PRO D C 1
ATOM 3061 O O . PRO D 1 13 ? -26.20998 -13.86033 14.64157 1.000 45.19259 261 PRO D O 1
ATOM 3065 N N . ASN D 1 14 ? -28.31800 -13.67788 13.86793 1.000 47.04233 262 ASN D N 1
ATOM 3066 C CA . ASN D 1 14 ? -28.06971 -12.37824 13.24652 1.000 47.03229 262 ASN D CA 1
ATOM 3067 C C . ASN D 1 14 ? -28.48196 -11.20473 14.13925 1.000 46.47989 262 ASN D C 1
ATOM 3068 O O . ASN D 1 14 ? -28.27213 -10.04205 13.76497 1.000 47.74607 262 ASN D O 1
ATOM 3073 N N . ALA D 1 15 ? -29.03962 -11.47234 15.31249 1.000 44.23210 263 ALA D N 1
ATOM 3074 C CA . ALA D 1 15 ? -29.54272 -10.39070 16.14729 1.000 42.64920 263 ALA D CA 1
ATOM 3075 C C . ALA D 1 15 ? -28.40238 -9.64017 16.80927 1.000 44.55642 263 ALA D C 1
ATOM 3076 O O . ALA D 1 15 ? -27.30959 -10.17514 17.02057 1.000 46.86067 263 ALA D O 1
ATOM 3078 N N . ASP D 1 16 ? -28.67144 -8.37964 17.13394 1.000 42.25471 264 ASP D N 1
ATOM 3079 C CA . ASP D 1 16 ? -27.75285 -7.60092 17.93650 1.000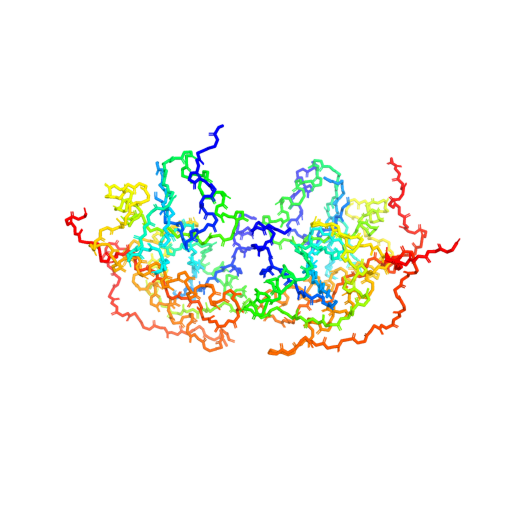 42.76671 264 ASP D CA 1
ATOM 3080 C C . ASP D 1 16 ? -27.95876 -7.83642 19.42297 1.000 40.13492 264 ASP D C 1
ATOM 3081 O O . ASP D 1 16 ? -27.02694 -7.64579 20.19914 1.000 38.88766 264 ASP D O 1
ATOM 3086 N N . VAL D 1 17 ? -29.14551 -8.27598 19.83613 1.000 36.06660 265 VAL D N 1
ATOM 3087 C CA . VAL D 1 17 ? -29.41864 -8.47707 21.25322 1.000 35.00890 265 VAL D CA 1
ATOM 3088 C C . VAL D 1 17 ? -30.74495 -9.20628 21.38082 1.000 35.28763 265 VAL D C 1
ATOM 3089 O O . VAL D 1 17 ? -31.61807 -9.08350 20.51132 1.000 33.88982 265 VAL D O 1
ATOM 3093 N N . ILE D 1 18 ? -30.88980 -9.98897 22.44766 1.000 34.38717 266 ILE D N 1
ATOM 3094 C CA . ILE D 1 18 ? -32.16473 -10.57032 22.83777 1.000 33.58017 266 ILE D CA 1
ATOM 3095 C C . ILE D 1 18 ? -32.62011 -9.77874 24.04705 1.000 33.67995 266 ILE D C 1
ATOM 3096 O O . ILE D 1 18 ? -31.94766 -9.80303 25.08227 1.000 38.05563 266 ILE D O 1
ATOM 3101 N N . VAL D 1 19 ? -33.72737 -9.04766 23.93603 1.000 33.30696 267 VAL D N 1
ATOM 3102 C CA . VAL D 1 19 ? -34.30343 -8.39348 25.10477 1.000 34.99803 267 VAL D CA 1
ATOM 3103 C C . VAL D 1 19 ? -35.29086 -9.37249 25.73287 1.000 40.34045 267 VAL D C 1
ATOM 3104 O O . VAL D 1 19 ? -36.19813 -9.88584 25.05532 1.000 37.57400 267 VAL D O 1
ATOM 3108 N N . VAL D 1 20 ? -35.08777 -9.67280 27.02260 1.000 42.68180 268 VAL D N 1
ATOM 3109 C CA . VAL D 1 20 ? -35.87620 -10.69647 27.69232 1.000 41.89803 268 VAL D CA 1
ATOM 3110 C C . VAL D 1 20 ? -36.51297 -10.18855 28.98101 1.000 41.73421 268 VAL D C 1
ATOM 3111 O O . VAL D 1 20 ? -36.26621 -9.07186 29.45867 1.000 40.04108 268 VAL D O 1
ATOM 3115 N N . ASN D 1 21 ? -37.37541 -11.06757 29.48678 1.000 50.82634 269 ASN D N 1
ATOM 3116 C CA . ASN D 1 21 ? -37.85977 -11.26190 30.84723 1.000 59.09360 269 ASN D CA 1
ATOM 3117 C C . ASN D 1 21 ? -39.30057 -10.80590 30.95756 1.000 61.19879 269 ASN D C 1
ATOM 3118 O O . ASN D 1 21 ? -40.20976 -11.65146 30.92830 1.000 60.36292 269 ASN D O 1
ATOM 3123 N N . GLU D 1 23 ? -44.44317 -16.31506 33.28850 1.000 74.19205 271 GLU D N 1
ATOM 3124 C CA . GLU D 1 23 ? -44.46665 -16.08328 31.85043 1.000 69.03450 271 GLU D CA 1
ATOM 3125 C C . GLU D 1 23 ? -43.19694 -15.34452 31.41297 1.000 64.40587 271 GLU D C 1
ATOM 3126 O O . GLU D 1 23 ? -42.79216 -14.35334 32.02367 1.000 65.66346 271 GLU D O 1
ATOM 3132 N N . HIS D 1 24 ? -42.58986 -15.83821 30.33994 1.000 58.50637 272 HIS D N 1
ATOM 3133 C CA . HIS D 1 24 ? -41.31498 -15.36005 29.83702 1.000 55.16986 272 HIS D CA 1
ATOM 3134 C C . HIS D 1 24 ? -41.49620 -14.70942 28.47223 1.000 51.48308 272 HIS D C 1
ATOM 3135 O O . HIS D 1 24 ? -42.42357 -15.03756 27.73274 1.000 49.53788 272 HIS D O 1
ATOM 3142 N N . TYR D 1 25 ? -40.61354 -13.76167 28.15788 1.000 49.73773 273 TYR D N 1
ATOM 3143 C CA . TYR D 1 25 ? -40.62833 -13.02829 26.89701 1.000 49.05708 273 TYR D CA 1
ATOM 3144 C C . TYR D 1 25 ? -39.20628 -12.96099 26.37028 1.000 44.52825 273 TYR D C 1
ATOM 3145 O O . TYR D 1 25 ? -38.26810 -12.76349 27.14892 1.000 41.17463 273 TYR D O 1
ATOM 3154 N N . ALA D 1 26 ? -39.05342 -13.09505 25.05237 1.000 41.85052 274 ALA D N 1
ATOM 3155 C CA . ALA D 1 26 ? -37.76851 -12.90419 24.38603 1.000 41.35459 274 ALA D CA 1
ATOM 3156 C C . ALA D 1 26 ? -38.02496 -12.21210 23.06213 1.000 41.45698 274 ALA D C 1
ATOM 3157 O O . ALA D 1 26 ? -38.91708 -12.62192 22.31567 1.000 40.24525 274 ALA D O 1
ATOM 3159 N N . VAL D 1 27 ? -37.26208 -11.15677 22.78544 1.000 40.44877 275 VAL D N 1
ATOM 3160 C CA . VAL D 1 27 ? -37.36741 -10.40385 21.54295 1.000 42.32617 275 VAL D CA 1
ATOM 3161 C C . VAL D 1 27 ? -35.96052 -10.25615 20.97074 1.000 40.58947 275 VAL D C 1
ATOM 3162 O O . VAL D 1 27 ? -35.08700 -9.67662 21.62672 1.000 37.60474 275 VAL D O 1
ATOM 3166 N N . ALA D 1 28 ? -35.73091 -10.77632 19.76173 1.000 42.12616 276 ALA D N 1
ATOM 3167 C CA . ALA D 1 28 ? -34.45101 -10.57385 19.07901 1.000 40.52069 276 ALA D CA 1
ATOM 3168 C C . ALA D 1 28 ? -34.52123 -9.30162 18.24700 1.000 39.08856 276 ALA D C 1
ATOM 3169 O O . ALA D 1 28 ? -35.39422 -9.17002 17.38506 1.000 38.62144 276 ALA D O 1
ATOM 3171 N N . VAL D 1 29 ? -33.60100 -8.37369 18.49132 1.000 38.19871 277 VAL D N 1
ATOM 3172 C CA . VAL D 1 29 ? -33.58370 -7.07425 17.81667 1.000 38.59545 277 VAL D CA 1
ATOM 3173 C C . VAL D 1 29 ? -32.32399 -6.95536 16.96446 1.000 38.32320 277 VAL D C 1
ATOM 3174 O O . VAL D 1 29 ? -31.25662 -7.41892 17.36091 1.000 36.66532 277 VAL D O 1
ATOM 3178 N N . LYS D 1 30 ? -32.44780 -6.33097 15.80024 1.000 43.25005 278 LYS D N 1
ATOM 3179 C CA . LYS D 1 30 ? -31.31199 -6.15914 14.89037 1.000 46.89996 278 LYS D CA 1
ATOM 3180 C C . LYS D 1 30 ? -31.15134 -4.70240 14.48170 1.000 45.04055 278 LYS D C 1
ATOM 3181 O O . LYS D 1 30 ? -32.14857 -4.07417 14.13196 1.000 45.32074 278 LYS D O 1
ATOM 3187 N N . ASP D 1 32 ? -28.99494 -2.83724 12.09646 1.000 59.36940 280 ASP D N 1
ATOM 3188 C CA . ASP D 1 32 ? -28.36312 -2.84523 10.76542 1.000 65.84069 280 ASP D CA 1
ATOM 3189 C C . ASP D 1 32 ? -28.91270 -1.78204 9.82072 1.000 70.77441 280 ASP D C 1
ATOM 3190 O O . ASP D 1 32 ? -29.94540 -1.95178 9.15823 1.000 67.11487 280 ASP D O 1
ATOM 3195 N N . VAL D 1 33 ? -28.14213 -0.70057 9.72428 1.000 79.97588 281 VAL D N 1
ATOM 3196 C CA . VAL D 1 33 ? -28.52102 0.44304 8.91608 1.000 89.88190 281 VAL D CA 1
ATOM 3197 C C . VAL D 1 33 ? -28.60581 0.08148 7.44119 1.000 103.99058 281 VAL D C 1
ATOM 3198 O O . VAL D 1 33 ? -29.23731 0.80393 6.66454 1.000 122.08399 281 VAL D O 1
ATOM 3202 N N . LYS D 1 34 ? -28.03218 -1.05661 7.03832 1.000 95.83552 282 LYS D N 1
ATOM 3203 C CA . LYS D 1 34 ? -27.90769 -1.36160 5.61670 1.000 91.67492 282 LYS D CA 1
ATOM 3204 C C . LYS D 1 34 ? -29.14512 -2.01995 5.01251 1.000 89.35622 282 LYS D C 1
ATOM 3205 O O . LYS D 1 34 ? -29.25421 -2.05995 3.78225 1.000 92.66996 282 LYS D O 1
ATOM 3211 N N . ARG D 1 35 ? -30.08592 -2.52157 5.81532 1.000 85.07731 283 ARG D N 1
ATOM 3212 C CA . ARG D 1 35 ? -31.32888 -3.02141 5.23480 1.000 87.52420 283 ARG D CA 1
ATOM 3213 C C . ARG D 1 35 ? -32.59997 -2.35663 5.76270 1.000 89.75803 283 ARG D C 1
ATOM 3214 O O . ARG D 1 35 ? -33.62062 -2.40431 5.07416 1.000 95.91127 283 ARG D O 1
ATOM 3222 N N . SER D 1 36 ? -32.57815 -1.70650 6.92490 1.000 86.62331 284 SER D N 1
ATOM 3223 C CA . SER D 1 36 ? -33.75216 -0.94156 7.32352 1.000 85.90158 284 SER D CA 1
ATOM 3224 C C . SER D 1 36 ? -33.33301 0.24916 8.17404 1.000 81.57384 284 SER D C 1
ATOM 3225 O O . SER D 1 36 ? -32.24731 0.27625 8.76047 1.000 78.25311 284 SER D O 1
ATOM 3228 N N . ALA D 1 37 ? -34.23699 1.22898 8.24674 1.000 83.50274 285 ALA D N 1
ATOM 3229 C CA . ALA D 1 37 ? -33.91907 2.51944 8.85302 1.000 86.69075 285 ALA D CA 1
ATOM 3230 C C . ALA D 1 37 ? -33.81091 2.42500 10.37408 1.000 82.64231 285 ALA D C 1
ATOM 3231 O O . ALA D 1 37 ? -32.85299 2.93172 10.97155 1.000 85.95572 285 ALA D O 1
ATOM 3233 N N . ALA D 1 38 ? -34.78563 1.79696 11.01835 1.000 75.40347 286 ALA D N 1
ATOM 3234 C CA . ALA D 1 38 ? -34.82379 1.65729 12.46693 1.000 67.36271 286 ALA D CA 1
ATOM 3235 C C . ALA D 1 38 ? -34.64152 0.19634 12.87462 1.000 59.94342 286 ALA D C 1
ATOM 3236 O O . ALA D 1 38 ? -34.80198 -0.71227 12.04661 1.000 57.93891 286 ALA D O 1
ATOM 3238 N N . PRO D 1 39 ? -34.29251 -0.07175 14.14213 1.000 54.84272 287 PRO D N 1
ATOM 3239 C CA . PRO D 1 39 ? -34.14135 -1.46520 14.56845 1.000 51.90183 287 PRO D CA 1
ATOM 3240 C C . PRO D 1 39 ? -35.45405 -2.20862 14.39244 1.000 52.90317 287 PRO D C 1
ATOM 3241 O O . PRO D 1 39 ? -36.53995 -1.62182 14.43745 1.000 52.19167 287 PRO D O 1
ATOM 3245 N N . PHE D 1 40 ? -35.34903 -3.50313 14.12330 1.000 43.88278 288 PHE D N 1
ATOM 3246 C CA . PHE D 1 40 ? -36.52722 -4.30556 13.82457 1.000 46.00418 288 PHE D CA 1
ATOM 3247 C C . PHE D 1 40 ? -36.43805 -5.61794 14.58570 1.000 44.21780 288 PHE D C 1
ATOM 3248 O O . PHE D 1 40 ? -35.36452 -6.03266 15.01806 1.000 45.47219 288 PHE D O 1
ATOM 3256 N N . VAL D 1 41 ? -37.58486 -6.26737 14.74237 1.000 44.50670 289 VAL D N 1
ATOM 3257 C CA . VAL D 1 41 ? -37.68776 -7.51618 15.48270 1.000 43.96908 289 VAL D CA 1
ATOM 3258 C C . VAL D 1 41 ? -37.50823 -8.66299 14.49878 1.000 46.94501 289 VAL D C 1
ATOM 3259 O O . VAL D 1 41 ? -38.29458 -8.79986 13.55553 1.000 49.02565 289 VAL D O 1
ATOM 3263 N N . ILE D 1 42 ? -36.48766 -9.50087 14.70983 1.000 45.87488 290 ILE D N 1
ATOM 3264 C CA . ILE D 1 42 ? -36.27904 -10.64322 13.81267 1.000 46.04523 290 ILE D CA 1
ATOM 3265 C C . ILE D 1 42 ? -36.70909 -11.96855 14.41700 1.000 42.10057 290 ILE D C 1
ATOM 3266 O O . ILE D 1 42 ? -36.68240 -12.99038 13.71422 1.000 40.64166 290 ILE D O 1
ATOM 3271 N N . ALA D 1 43 ? -37.06911 -11.99549 15.70175 1.000 42.07604 291 ALA D N 1
ATOM 3272 C CA . ALA D 1 43 ? -37.57094 -13.18700 16.37798 1.000 41.56716 291 ALA D CA 1
ATOM 3273 C C . ALA D 1 43 ? -38.25084 -12.73126 17.66493 1.000 40.21764 291 ALA D C 1
ATOM 3274 O O . ALA D 1 43 ? -37.82264 -11.74668 18.27294 1.000 36.14881 291 ALA D O 1
ATOM 3276 N N . LYS D 1 44 ? -39.31406 -13.43649 18.06257 1.000 42.40755 292 LYS D N 1
ATOM 3277 C CA . LYS D 1 44 ? -40.03978 -13.06978 19.27618 1.000 42.82470 292 LYS D CA 1
ATOM 3278 C C . LYS D 1 44 ? -40.85940 -14.27029 19.70799 1.000 41.30783 292 LYS D C 1
ATOM 3279 O O . LYS D 1 44 ? -41.36034 -15.01517 18.86932 1.000 44.29789 292 LYS D O 1
ATOM 3285 N N . GLY D 1 45 ? -40.96135 -14.46918 21.01797 1.000 37.52644 293 GLY D N 1
ATOM 3286 C CA . GLY D 1 45 ? -41.68904 -15.61722 21.52453 1.000 39.86904 293 GLY D CA 1
ATOM 3287 C C . GLY D 1 45 ? -41.93265 -15.47120 23.01048 1.000 39.71232 293 GLY D C 1
ATOM 3288 O O . GLY D 1 45 ? -41.29768 -14.65465 23.69171 1.000 37.53577 293 GLY D O 1
ATOM 3289 N N . VAL D 1 46 ? -42.89414 -16.25847 23.49416 1.000 42.37632 294 VAL D N 1
ATOM 3290 C CA . VAL D 1 46 ? -43.20311 -16.34441 24.91455 1.000 46.85390 294 VAL D CA 1
ATOM 3291 C C . VAL D 1 46 ? -42.95001 -17.76788 25.38564 1.000 46.33247 294 VAL D C 1
ATOM 3292 O O . VAL D 1 46 ? -42.96238 -18.72534 24.60406 1.000 44.41598 294 VAL D O 1
ATOM 3296 N N . ASP D 1 47 ? -42.70761 -17.87978 26.69286 1.000 48.11872 295 ASP D N 1
ATOM 3297 C CA . ASP D 1 47 ? -42.50847 -19.12635 27.41706 1.000 54.81221 295 ASP D CA 1
ATOM 3298 C C . ASP D 1 47 ? -41.53932 -20.08150 26.72291 1.000 53.07356 295 ASP D C 1
ATOM 3299 O O . ASP D 1 47 ? -40.34743 -19.77357 26.57946 1.000 50.07636 295 ASP D O 1
ATOM 3304 N N . ASP D 1 48 ? -42.03114 -21.25374 26.31536 1.000 53.64231 296 ASP D N 1
ATOM 3305 C CA . ASP D 1 48 ? -41.14912 -22.24271 25.70909 1.000 54.90092 296 ASP D CA 1
ATOM 3306 C C . ASP D 1 48 ? -40.47040 -21.68249 24.45529 1.000 51.08949 296 ASP D C 1
ATOM 3307 O O . ASP D 1 48 ? -39.29039 -21.94709 24.20834 1.000 48.26101 296 ASP D O 1
ATOM 3312 N N . VAL D 1 49 ? -41.18606 -20.86544 23.68195 1.000 50.06076 297 VAL D N 1
ATOM 3313 C CA . VAL D 1 49 ? -40.58735 -20.22836 22.50890 1.000 49.38100 297 VAL D CA 1
ATOM 3314 C C . VAL D 1 49 ? -39.50176 -19.23406 22.92594 1.000 47.79455 297 VAL D C 1
ATOM 3315 O O . VAL D 1 49 ? -38.41522 -19.19197 22.33254 1.000 46.28075 297 VAL D O 1
ATOM 3319 N N . ALA D 1 50 ? -39.77482 -18.42254 23.94920 1.000 45.19530 298 ALA D N 1
ATOM 3320 C CA . ALA D 1 50 ? -38.75907 -17.51490 24.47646 1.000 43.87751 298 ALA D CA 1
ATOM 3321 C C . ALA D 1 50 ? -37.50963 -18.27333 24.91426 1.000 43.92570 298 ALA D C 1
ATOM 3322 O O . ALA D 1 50 ? -36.38877 -17.86844 24.58480 1.000 43.96053 298 ALA D O 1
ATOM 3324 N N . PHE D 1 51 ? -37.68483 -19.37468 25.65668 1.000 43.77856 299 PHE D N 1
ATOM 3325 C CA . PHE D 1 51 ? -36.54921 -20.20907 26.05999 1.000 45.74844 299 PHE D CA 1
ATOM 3326 C C . PHE D 1 51 ? -35.75922 -20.68032 24.83940 1.000 42.97582 299 PHE D C 1
ATOM 3327 O O . PHE D 1 51 ? -34.52414 -20.62662 24.82412 1.000 43.80405 299 PHE D O 1
ATOM 3335 N N . LYS D 1 52 ? -36.45886 -21.16382 23.81307 1.000 43.16953 300 LYS D N 1
ATOM 3336 C CA . LYS D 1 52 ? -35.78823 -21.58408 22.58090 1.000 43.39865 300 LYS D CA 1
ATOM 3337 C C . LYS D 1 52 ? -34.93011 -20.45247 22.00593 1.000 39.65723 300 LYS D C 1
ATOM 3338 O O . LYS D 1 52 ? -33.76718 -20.65970 21.63854 1.000 38.94969 300 LYS D O 1
ATOM 3344 N N . ILE D 1 53 ? -35.48029 -19.23764 21.96196 1.000 37.06893 301 ILE D N 1
ATOM 3345 C CA . ILE D 1 53 ? -34.74357 -18.09338 21.43469 1.000 36.55854 301 ILE D CA 1
ATOM 3346 C C . ILE D 1 53 ? -33.47700 -17.84341 22.25393 1.000 39.93176 301 ILE D C 1
ATOM 3347 O O . ILE D 1 53 ? -32.39459 -17.61179 21.70101 1.000 37.55105 301 ILE D O 1
ATOM 3352 N N . ARG D 1 54 ? -33.60348 -17.88798 23.58991 1.000 40.16986 302 ARG D N 1
ATOM 3353 C CA . ARG D 1 54 ? -32.46354 -17.69521 24.48402 1.000 40.08922 302 ARG D CA 1
ATOM 3354 C C . ARG D 1 54 ? -31.37491 -18.73664 24.24809 1.000 40.37558 302 ARG D C 1
ATOM 3355 O O . ARG D 1 54 ? -30.18669 -18.41671 24.27906 1.000 40.47677 302 ARG D O 1
ATOM 3363 N N . GLU D 1 55 ? -31.75983 -19.99167 24.04015 1.000 43.23147 303 GLU D N 1
ATOM 3364 C CA . GLU D 1 55 ? -30.77174 -21.05491 23.89345 1.000 47.41984 303 GLU D CA 1
ATOM 3365 C C . GLU D 1 55 ? -30.00277 -20.93809 22.57661 1.000 44.85122 303 GLU D C 1
ATOM 3366 O O . GLU D 1 55 ? -28.80516 -21.25246 22.51783 1.000 44.90578 303 GLU D O 1
ATOM 3372 N N . VAL D 1 56 ? -30.67233 -20.52326 21.50136 1.000 42.21695 304 VAL D N 1
ATOM 3373 C CA . VAL D 1 56 ? -29.95070 -20.28370 20.25101 1.000 42.82677 304 VAL D CA 1
ATOM 3374 C C . VAL D 1 56 ? -29.01568 -19.08987 20.41488 1.000 41.99630 304 VAL D C 1
ATOM 3375 O O . VAL D 1 56 ? -27.86243 -19.12007 19.96527 1.000 43.09653 304 VAL D O 1
ATOM 3379 N N . ALA D 1 57 ? -29.47921 -18.04776 21.11566 1.000 40.48070 305 ALA D N 1
ATOM 3380 C CA . ALA D 1 57 ? -28.63189 -16.88728 21.40987 1.000 37.64748 305 ALA D CA 1
ATOM 3381 C C . ALA D 1 57 ? -27.37534 -17.28584 22.17746 1.000 40.87244 305 ALA D C 1
ATOM 3382 O O . ALA D 1 57 ? -26.27272 -16.82589 21.86751 1.000 42.72619 305 ALA D O 1
ATOM 3384 N N . ARG D 1 58 ? -27.52485 -18.10182 23.22023 1.000 43.86160 306 ARG D N 1
ATOM 3385 C CA . ARG D 1 58 ? -26.34118 -18.55032 23.94310 1.000 49.23925 306 ARG D CA 1
ATOM 3386 C C . ARG D 1 58 ? -25.39438 -19.29673 23.01031 1.000 51.86170 306 ARG D C 1
ATOM 3387 O O . ARG D 1 58 ? -24.19446 -19.00001 22.96147 1.000 54.90639 306 ARG D O 1
ATOM 3395 N N . GLU D 1 59 ? -25.93340 -20.22051 22.21191 1.000 50.03050 307 GLU D N 1
ATOM 3396 C CA . GLU D 1 59 ? -25.11058 -21.00156 21.29527 1.000 51.13407 307 GLU D CA 1
ATOM 3397 C C . GLU D 1 59 ? -24.28502 -20.11839 20.37015 1.000 47.55221 307 GLU D C 1
ATOM 3398 O O . GLU D 1 59 ? -23.15614 -20.47772 20.01299 1.000 50.61373 307 GLU D O 1
ATOM 3404 N N . TYR D 1 60 ? -24.83993 -18.98369 19.93886 1.000 42.69698 308 TYR D N 1
ATOM 3405 C CA . TYR D 1 60 ? -24.21892 -18.13255 18.93052 1.000 40.94143 308 TYR D CA 1
ATOM 3406 C C . TYR D 1 60 ? -23.63563 -16.85887 19.51519 1.000 41.64269 308 TYR D C 1
ATOM 3407 O O . TYR D 1 60 ? -23.37771 -15.90614 18.77197 1.000 42.32734 308 TYR D O 1
ATOM 3416 N N . ASN D 1 61 ? -23.44314 -16.81461 20.83964 1.000 44.20063 309 ASN D N 1
ATOM 3417 C CA . ASN D 1 61 ? -22.82406 -15.67351 21.52076 1.000 46.15933 309 ASN D CA 1
ATOM 3418 C C . ASN D 1 61 ? -23.59568 -14.37450 21.29163 1.000 42.08633 309 ASN D C 1
ATOM 3419 O O . ASN D 1 61 ? -23.00925 -13.30773 21.10731 1.000 41.19090 309 ASN D O 1
ATOM 3424 N N . ILE D 1 62 ? -24.90946 -14.44732 21.28369 1.000 40.17152 310 ILE D N 1
ATOM 3425 C CA . ILE D 1 62 ? -25.71767 -13.24581 21.15667 1.000 40.39132 310 ILE D CA 1
ATOM 3426 C C . ILE D 1 62 ? -25.99815 -12.70474 22.55656 1.000 42.77210 310 ILE D C 1
ATOM 3427 O O . ILE D 1 62 ? -26.39051 -13.45710 23.45376 1.000 43.35161 310 ILE D O 1
ATOM 3432 N N . ALA D 1 63 ? -25.80452 -11.40189 22.75049 1.000 42.91759 311 ALA D N 1
ATOM 3433 C CA . ALA D 1 63 ? -26.04931 -10.81462 24.06399 1.000 40.85429 311 ALA D CA 1
ATOM 3434 C C . ALA D 1 63 ? -27.52647 -10.91106 24.45340 1.000 40.18149 311 ALA D C 1
ATOM 3435 O O . ALA D 1 63 ? -28.42421 -10.67450 23.64238 1.000 38.58885 311 ALA D O 1
ATOM 3437 N N . ILE D 1 64 ? -27.76467 -11.24489 25.72439 1.000 40.61225 312 ILE D N 1
ATOM 3438 C CA . ILE D 1 64 ? -29.09328 -11.35064 26.30920 1.000 36.91611 312 ILE D CA 1
ATOM 3439 C C . ILE D 1 64 ? -29.19804 -10.27720 27.38358 1.000 37.97240 312 ILE D C 1
ATOM 3440 O O . ILE D 1 64 ? -28.32308 -10.18765 28.24607 1.000 39.93296 312 ILE D O 1
ATOM 3445 N N . VAL D 1 65 ? -30.24735 -9.44992 27.32944 1.000 36.89059 313 VAL D N 1
ATOM 3446 C CA . VAL D 1 65 ? -30.39340 -8.32182 28.25379 1.000 37.29366 313 VAL D CA 1
ATOM 3447 C C . VAL D 1 65 ? -31.77788 -8.35767 28.88266 1.000 37.27633 313 VAL D C 1
ATOM 3448 O O . VAL D 1 65 ? -32.79728 -8.25059 28.18473 1.000 38.12993 313 VAL D O 1
ATOM 3452 N N . SER D 1 66 ? -31.81902 -8.50815 30.19427 1.000 34.91531 314 SER D N 1
ATOM 3453 C CA . SER D 1 66 ? -33.09980 -8.49143 30.87502 1.000 35.46792 314 SER D CA 1
ATOM 3454 C C . SER D 1 66 ? -33.48624 -7.03900 31.08268 1.000 34.46781 314 SER D C 1
ATOM 3455 O O . SER D 1 66 ? -32.79513 -6.29324 31.78053 1.000 36.90424 314 SER D O 1
ATOM 3458 N N . ALA D 1 67 ? -34.58754 -6.63653 30.47405 1.000 38.01313 315 ALA D N 1
ATOM 3459 C CA . ALA D 1 67 ? -35.11463 -5.28346 30.63467 1.000 39.17903 315 ALA D CA 1
ATOM 3460 C C . ALA D 1 67 ? -36.61862 -5.39443 30.50663 1.000 38.37237 315 ALA D C 1
ATOM 3461 O O . ALA D 1 67 ? -37.20260 -5.10344 29.45274 1.000 40.28654 315 ALA D O 1
ATOM 3463 N N . PRO D 1 68 ? -37.28452 -5.81766 31.57884 1.000 38.58867 316 PRO D N 1
ATOM 3464 C CA . PRO D 1 68 ? -38.64057 -6.36724 31.46849 1.000 42.17103 316 PRO D CA 1
ATOM 3465 C C . PRO D 1 68 ? -39.64485 -5.38750 30.87831 1.000 44.42874 316 PRO D C 1
ATOM 3466 O O . PRO D 1 68 ? -40.43912 -5.79337 30.01356 1.000 44.02959 316 PRO D O 1
ATOM 3470 N N . PRO D 1 69 ? -39.69580 -4.11838 31.32366 1.000 45.69492 317 PRO D N 1
ATOM 3471 C CA . PRO D 1 69 ? -40.67511 -3.20859 30.70064 1.000 47.09407 317 PRO D CA 1
ATOM 3472 C C . PRO D 1 69 ? -40.41702 -3.00412 29.21784 1.000 44.70653 317 PRO D C 1
ATOM 3473 O O . PRO D 1 69 ? -41.36732 -2.89643 28.43803 1.000 47.67210 317 PRO D O 1
ATOM 3477 N N . LEU D 1 70 ? -39.15537 -2.97481 28.79475 1.000 41.61057 318 LEU D N 1
ATOM 3478 C CA . LEU D 1 70 ? -38.87288 -2.79439 27.37176 1.000 39.95318 318 LEU D CA 1
ATOM 3479 C C . LEU D 1 70 ? -39.22965 -4.04603 26.57438 1.000 41.28279 318 LEU D C 1
ATOM 3480 O O . LEU D 1 70 ? -39.82332 -3.94209 25.49256 1.000 43.55213 318 LEU D O 1
ATOM 3485 N N . ALA D 1 71 ? -38.88570 -5.23767 27.09097 1.000 41.44610 319 ALA D N 1
ATOM 3486 C CA . ALA D 1 71 ? -39.21249 -6.47773 26.38085 1.000 41.44177 319 ALA D CA 1
ATOM 3487 C C . ALA D 1 71 ? -40.70954 -6.60343 26.16757 1.000 44.98768 319 ALA D C 1
ATOM 3488 O O . ALA D 1 71 ? -41.16802 -6.98724 25.07977 1.000 45.48634 319 ALA D O 1
ATOM 3490 N N . ARG D 1 72 ? -41.49005 -6.29397 27.19593 1.000 43.29564 320 ARG D N 1
ATOM 3491 C CA . ARG D 1 72 ? -42.93537 -6.33620 27.03047 1.000 42.79629 320 ARG D CA 1
ATOM 3492 C C . ARG D 1 72 ? -43.39159 -5.26494 26.04540 1.000 42.94981 320 ARG D C 1
ATOM 3493 O O . ARG D 1 72 ? -44.25594 -5.51811 25.20426 1.000 43.65752 320 ARG D O 1
ATOM 3501 N N . ALA D 1 73 ? -42.77762 -4.07943 26.08758 1.000 44.79974 321 ALA D N 1
ATOM 3502 C CA . ALA D 1 73 ? -43.19899 -2.99858 25.19326 1.000 45.50927 321 ALA D CA 1
ATOM 3503 C C . ALA D 1 73 ? -42.92906 -3.34275 23.72909 1.000 42.25487 321 ALA D C 1
ATOM 3504 O O . ALA D 1 73 ? -43.79521 -3.14619 22.87453 1.000 45.73352 321 ALA D O 1
ATOM 3506 N N . ILE D 1 74 ? -41.72911 -3.84259 23.41505 1.000 37.59966 322 ILE D N 1
ATOM 3507 C CA . ILE D 1 74 ? -41.44100 -4.25125 22.04179 1.000 37.64854 322 ILE D CA 1
ATOM 3508 C C . ILE D 1 74 ? -42.34884 -5.40558 21.61936 1.000 41.80299 322 ILE D C 1
ATOM 3509 O O . ILE D 1 74 ? -42.88518 -5.42091 20.50082 1.000 42.71735 322 ILE D O 1
ATOM 3514 N N . TYR D 1 75 ? -42.50436 -6.40948 22.49291 1.000 43.05183 323 TYR D N 1
ATOM 3515 C CA . TYR D 1 75 ? -43.30144 -7.58939 22.15428 1.000 46.79756 323 TYR D CA 1
ATOM 3516 C C . TYR D 1 75 ? -44.73378 -7.21443 21.78233 1.000 50.34794 323 TYR D C 1
ATOM 3517 O O . TYR D 1 75 ? -45.29114 -7.74119 20.81571 1.000 52.88017 323 TYR D O 1
ATOM 3526 N N . HIS D 1 76 ? -45.35518 -6.32601 22.55046 1.000 52.09931 324 HIS D N 1
ATOM 3527 C CA . HIS D 1 76 ? -46.76265 -6.02543 22.32402 1.000 56.46613 324 HIS D CA 1
ATOM 3528 C C . HIS D 1 76 ? -46.99517 -4.96495 21.25499 1.000 56.84101 324 HIS D C 1
ATOM 3529 O O . HIS D 1 76 ? -48.12971 -4.83536 20.78344 1.000 60.30376 324 HIS D O 1
ATOM 3536 N N . THR D 1 77 ? -45.97453 -4.19804 20.86554 1.000 53.26716 325 THR D N 1
ATOM 3537 C CA . THR D 1 77 ? -46.14904 -3.19670 19.82009 1.000 51.27677 325 THR D CA 1
ATOM 3538 C C . THR D 1 77 ? -45.60740 -3.62238 18.46376 1.000 50.08285 325 THR D C 1
ATOM 3539 O O . THR D 1 77 ? -46.06689 -3.10675 17.44489 1.000 52.75816 325 THR D O 1
ATOM 3543 N N . THR D 1 78 ? -44.65301 -4.53728 18.41636 1.000 46.76466 326 THR D N 1
ATOM 3544 C CA . THR D 1 78 ? -43.92621 -4.81840 17.19001 1.000 46.29512 326 THR D CA 1
ATOM 3545 C C . THR D 1 78 ? -44.15796 -6.26530 16.79689 1.000 49.19827 326 THR D C 1
ATOM 3546 O O . THR D 1 78 ? -43.87772 -7.17802 17.58131 1.000 47.35455 326 THR D O 1
ATOM 3550 N N . LYS D 1 79 ? -44.68377 -6.47317 15.59114 1.000 52.54445 327 LYS D N 1
ATOM 3551 C CA . LYS D 1 79 ? -44.77233 -7.81690 15.04976 1.000 55.03194 327 LYS D CA 1
ATOM 3552 C C . LYS D 1 79 ? -43.42626 -8.22232 14.45429 1.000 53.74816 327 LYS D C 1
ATOM 3553 O O . LYS D 1 79 ? -42.48654 -7.42694 14.35731 1.000 52.22083 327 LYS D O 1
ATOM 3559 N N . LEU D 1 80 ? -43.33702 -9.49132 14.07735 1.000 55.35633 328 LEU D N 1
ATOM 3560 C CA . LEU D 1 80 ? -42.08237 -10.04420 13.59968 1.000 54.83950 328 LEU D CA 1
ATOM 3561 C C . LEU D 1 80 ? -41.66704 -9.34171 12.31273 1.000 55.72457 328 LEU D C 1
ATOM 3562 O O . LEU D 1 80 ? -42.50388 -9.01694 11.47523 1.000 56.06176 328 LEU D O 1
ATOM 3567 N N . ASP D 1 81 ? -40.37257 -9.06458 12.17580 1.000 57.48138 329 ASP D N 1
ATOM 3568 C CA . ASP D 1 81 ? -39.78054 -8.38170 11.02129 1.000 62.80581 329 ASP D CA 1
ATOM 3569 C C . ASP D 1 81 ? -40.30140 -6.96836 10.80080 1.000 63.69592 329 ASP D C 1
ATOM 3570 O O . ASP D 1 81 ? -40.05721 -6.39184 9.72518 1.000 67.56390 329 ASP D O 1
ATOM 3575 N N . GLN D 1 82 ? -40.99643 -6.38881 11.77658 1.000 58.93547 330 GLN D N 1
ATOM 3576 C CA . GLN D 1 82 ? -41.41522 -4.99316 11.74883 1.000 57.55019 330 GLN D CA 1
ATOM 3577 C C . GLN D 1 82 ? -40.43348 -4.13730 12.55366 1.000 54.78968 330 GLN D C 1
ATOM 3578 O O . GLN D 1 82 ? -39.81114 -4.60926 13.50852 1.000 52.60253 330 GLN D O 1
ATOM 3584 N N . GLN D 1 83 ? -40.26696 -2.88381 12.13921 1.000 53.48647 331 GLN D N 1
ATOM 3585 C CA . GLN D 1 83 ? -39.44977 -1.96627 12.91410 1.000 52.26108 331 GLN D CA 1
ATOM 3586 C C . GLN D 1 83 ? -40.16331 -1.58981 14.21010 1.000 44.64350 331 GLN D C 1
ATOM 3587 O O . GLN D 1 83 ? -41.39490 -1.57655 14.29258 1.000 43.93735 331 GLN D O 1
ATOM 3593 N N . ILE D 1 84 ? -39.37054 -1.32053 15.23962 1.000 42.24735 332 ILE D N 1
ATOM 3594 C CA . ILE D 1 84 ? -39.91152 -0.87244 16.51853 1.000 44.14867 332 ILE D CA 1
ATOM 3595 C C . ILE D 1 84 ? -40.45111 0.54184 16.33858 1.000 43.53823 332 ILE D C 1
ATOM 3596 O O . ILE D 1 84 ? -39.95535 1.30062 15.49065 1.000 42.76885 332 ILE D O 1
ATOM 3601 N N . PRO D 1 85 ? -41.46493 0.92690 17.10133 1.000 46.01577 333 PRO D N 1
ATOM 3602 C CA . PRO D 1 85 ? -41.97482 2.29769 17.02065 1.000 48.81344 333 PRO D CA 1
ATOM 3603 C C . PRO D 1 85 ? -40.93944 3.32277 17.45930 1.000 46.38713 333 PRO D C 1
ATOM 3604 O O . PRO D 1 85 ? -40.04847 3.05521 18.27709 1.000 36.85496 333 PRO D O 1
ATOM 3608 N N . GLU D 1 86 ? -41.09492 4.52868 16.90683 1.000 42.11372 334 GLU D N 1
ATOM 3609 C CA . GLU D 1 86 ? -40.20282 5.62541 17.24187 1.000 44.83718 334 GLU D CA 1
ATOM 3610 C C . GLU D 1 86 ? -40.15988 5.87062 18.74165 1.000 47.48782 334 GLU D C 1
ATOM 3611 O O . GLU D 1 86 ? -39.10644 6.24713 19.28053 1.000 50.51721 334 GLU D O 1
ATOM 3617 N N . GLY D 1 87 ? -41.27444 5.62200 19.43793 1.000 46.18632 335 GLY D N 1
ATOM 3618 C CA . GLY D 1 87 ? -41.33218 5.83323 20.87211 1.000 45.24094 335 GLY D CA 1
ATOM 3619 C C . GLY D 1 87 ? -40.36729 4.97142 21.65962 1.000 45.23306 335 GLY D C 1
ATOM 3620 O O . GLY D 1 87 ? -40.05796 5.29866 22.81201 1.000 43.64651 335 GLY D O 1
ATOM 3621 N N . LEU D 1 88 ? -39.87274 3.88378 21.06434 1.000 42.62308 336 LEU D N 1
ATOM 3622 C CA . LEU D 1 88 ? -38.94509 2.99251 21.73723 1.000 39.48005 336 LEU D CA 1
ATOM 3623 C C . LEU D 1 88 ? -37.50429 3.15493 21.27121 1.000 40.77042 336 LEU D C 1
ATOM 3624 O O . LEU D 1 88 ? -36.62638 2.41819 21.74951 1.000 40.76671 336 LEU D O 1
ATOM 3629 N N . PHE D 1 89 ? -37.23221 4.11744 20.38482 1.000 40.33439 337 PHE D N 1
ATOM 3630 C CA . PHE D 1 89 ? -35.87593 4.30943 19.86510 1.000 39.40011 337 PHE D CA 1
ATOM 3631 C C . PHE D 1 89 ? -34.86512 4.54483 20.98919 1.000 38.63347 337 PHE D C 1
ATOM 3632 O O . PHE D 1 89 ? -33.76955 3.97307 20.99824 1.000 39.41333 337 PHE D O 1
ATOM 3640 N N . THR D 1 90 ? -35.21140 5.40212 21.93972 1.000 37.04307 338 THR D N 1
ATOM 3641 C CA . THR D 1 90 ? -34.24121 5.76193 22.97125 1.000 39.01177 338 THR D CA 1
ATOM 3642 C C . THR D 1 90 ? -33.92170 4.57080 23.86594 1.000 39.70326 338 THR D C 1
ATOM 3643 O O . THR D 1 90 ? -32.74666 4.25425 24.09638 1.000 38.27528 338 THR D O 1
ATOM 3647 N N . ALA D 1 91 ? -34.95830 3.85858 24.33249 1.000 41.45436 339 ALA D N 1
ATOM 3648 C CA . ALA D 1 91 ? -34.73575 2.72206 25.23293 1.000 40.02921 339 ALA D CA 1
ATOM 3649 C C . ALA D 1 91 ? -33.97602 1.58950 24.54662 1.000 36.77770 339 ALA D C 1
ATOM 3650 O O . ALA D 1 91 ? -33.14261 0.93129 25.18072 1.000 36.64616 339 ALA D O 1
ATOM 3652 N N . VAL D 1 92 ? -34.26356 1.32997 23.26170 1.000 32.42176 340 VAL D N 1
ATOM 3653 C CA . VAL D 1 92 ? -33.55002 0.27391 22.55063 1.000 30.38950 340 VAL D CA 1
ATOM 3654 C C . VAL D 1 92 ? -32.10590 0.71291 22.27586 1.000 30.64598 340 VAL D C 1
ATOM 3655 O O . VAL D 1 92 ? -31.17412 -0.09135 22.40042 1.000 30.07878 340 VAL D O 1
ATOM 3659 N N . ALA D 1 93 ? -31.89850 2.00802 21.99118 1.000 33.83679 341 ALA D N 1
ATOM 3660 C CA . ALA D 1 93 ? -30.55581 2.56704 21.84694 1.000 34.21345 341 ALA D CA 1
ATOM 3661 C C . ALA D 1 93 ? -29.72874 2.35750 23.10796 1.000 34.22167 341 ALA D C 1
ATOM 3662 O O . ALA D 1 93 ? -28.53166 2.03115 23.03659 1.000 33.62072 341 ALA D O 1
ATOM 366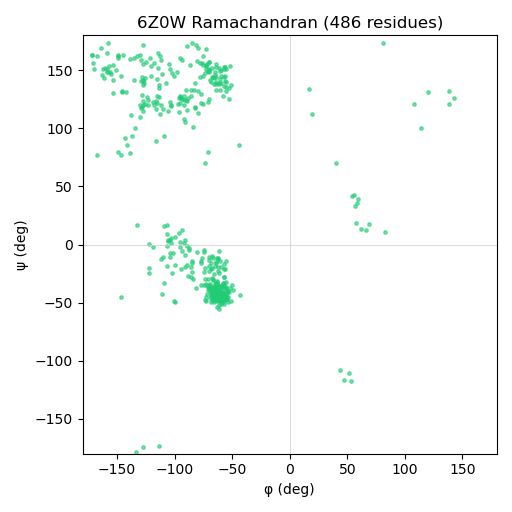4 N N . GLN D 1 94 ? -30.34674 2.56661 24.26978 1.000 35.35394 342 GLN D N 1
ATOM 3665 C CA . GLN D 1 94 ? -29.63917 2.34170 25.52283 1.000 33.82179 342 GLN D CA 1
ATOM 3666 C C . GLN D 1 94 ? -29.17067 0.89960 25.60850 1.000 32.63191 342 GLN D C 1
ATOM 3667 O O . GLN D 1 94 ? -28.03009 0.62129 26.01333 1.000 31.32430 342 GLN D O 1
ATOM 3673 N N . VAL D 1 95 ? -30.02484 -0.02995 25.18707 1.000 33.56070 343 VAL D N 1
ATOM 3674 C CA . VAL D 1 95 ? -29.65490 -1.43799 25.24124 1.000 30.79668 343 VAL D CA 1
ATOM 3675 C C . VAL D 1 95 ? -28.53442 -1.72450 24.25834 1.000 30.89613 343 VAL D C 1
ATOM 3676 O O . VAL D 1 95 ? -27.51190 -2.32678 24.62382 1.000 31.70791 343 VAL D O 1
ATOM 3680 N N . LEU D 1 96 ? -28.68439 -1.24948 23.00778 1.000 30.32564 344 LEU D N 1
ATOM 3681 C CA . LEU D 1 96 ? -27.66150 -1.50000 21.99083 1.000 29.67983 344 LEU D CA 1
ATOM 3682 C C . LEU D 1 96 ? -26.33225 -0.86574 22.37545 1.000 31.76116 344 LEU D C 1
ATOM 3683 O O . LEU D 1 96 ? -25.27001 -1.44484 22.13104 1.000 31.25921 344 LEU D O 1
ATOM 3688 N N . ALA D 1 97 ? -26.36463 0.33657 22.95454 1.000 32.67990 345 ALA D N 1
ATOM 3689 C CA . ALA D 1 97 ? -25.11735 0.94915 23.41912 1.000 31.48903 345 ALA D CA 1
ATOM 3690 C C . ALA D 1 97 ? -24.48869 0.12649 24.54472 1.000 34.08946 345 ALA D C 1
ATOM 3691 O O . ALA D 1 97 ? -23.28084 -0.15107 24.51567 1.000 32.37565 345 ALA D O 1
ATOM 3693 N N . TYR D 1 98 ? -25.29506 -0.33054 25.51316 1.000 37.42091 346 TYR D N 1
ATOM 3694 C CA . TYR D 1 98 ? -24.76049 -1.18165 26.58053 1.000 38.87212 346 TYR D CA 1
ATOM 3695 C C . TYR D 1 98 ? -24.10247 -2.44749 26.00895 1.000 36.93645 346 TYR D C 1
ATOM 3696 O O . TYR D 1 98 ? -22.97287 -2.80000 26.38391 1.000 33.93698 346 TYR D O 1
ATOM 3705 N N . VAL D 1 99 ? -24.80794 -3.15182 25.10999 1.000 34.00029 347 VAL D N 1
ATOM 3706 C CA . VAL D 1 99 ? -24.26501 -4.36076 24.47472 1.000 33.15687 347 VAL D CA 1
ATOM 3707 C C . VAL D 1 99 ? -22.94244 -4.06192 23.76227 1.000 33.09699 347 VAL D C 1
ATOM 3708 O O . VAL D 1 99 ? -21.97996 -4.83910 23.84754 1.000 31.81393 347 VAL D O 1
ATOM 3712 N N . PHE D 1 100 ? -22.88654 -2.95236 23.02231 1.000 31.72126 348 PHE D N 1
ATOM 3713 C CA . PHE D 1 100 ? -21.65890 -2.60073 22.31909 1.000 33.36682 348 PHE D CA 1
ATOM 3714 C C . PHE D 1 100 ? -20.50882 -2.42520 23.30328 1.000 32.67101 348 PHE D C 1
ATOM 3715 O O . PHE D 1 100 ? -19.41948 -2.99316 23.12916 1.000 35.33516 348 PHE D O 1
ATOM 3723 N N . GLN D 1 101 ? -20.72915 -1.62027 24.33472 1.000 32.84079 349 GLN D N 1
ATOM 3724 C CA . GLN D 1 101 ? -19.69164 -1.38954 25.33494 1.000 35.79982 349 GLN D CA 1
ATOM 3725 C C . GLN D 1 101 ? -19.33319 -2.66556 26.09209 1.000 35.26888 349 GLN D C 1
ATOM 3726 O O . GLN D 1 101 ? -18.16711 -2.86249 26.43786 1.000 38.14620 349 GLN D O 1
ATOM 3732 N N . LEU D 1 102 ? -20.30475 -3.54475 26.34290 1.000 35.91923 350 LEU D N 1
ATOM 3733 C CA . LEU D 1 102 ? -20.00752 -4.83371 26.96604 1.000 34.80964 350 LEU D CA 1
ATOM 3734 C C . LEU D 1 102 ? -19.07144 -5.65065 26.09303 1.000 35.03804 350 LEU D C 1
ATOM 3735 O O . LEU D 1 102 ? -18.06453 -6.19174 26.56220 1.000 37.34182 350 LEU D O 1
ATOM 3740 N N . ARG D 1 103 ? -19.39597 -5.76024 24.80636 1.000 34.65375 351 ARG D N 1
ATOM 3741 C CA . ARG D 1 103 ? -18.49869 -6.44573 23.89541 1.000 38.10490 351 ARG D CA 1
ATOM 3742 C C . ARG D 1 103 ? -17.13623 -5.75474 23.83109 1.000 36.19712 351 ARG D C 1
ATOM 3743 O O . ARG D 1 103 ? -16.08756 -6.42887 23.78587 1.000 36.34443 351 ARG D O 1
ATOM 3751 N N . GLN D 1 104 ? -17.11580 -4.41617 23.86692 1.000 32.30473 352 GLN D N 1
ATOM 3752 C CA . GLN D 1 104 ? -15.82478 -3.73761 23.93904 1.000 38.90282 352 GLN D CA 1
ATOM 3753 C C . GLN D 1 104 ? -15.05521 -4.16400 25.18118 1.000 41.80443 352 GLN D C 1
ATOM 3754 O O . GLN D 1 104 ? -13.82487 -4.26736 25.15372 1.000 46.64667 352 GLN D O 1
ATOM 3760 N N . TYR D 1 105 ? -15.76447 -4.41678 26.28279 1.000 38.19937 353 TYR D N 1
ATOM 3761 C CA . TYR D 1 105 ? -15.10114 -4.93479 27.47065 1.000 39.92895 353 TYR D CA 1
ATOM 3762 C C . TYR D 1 105 ? -14.61569 -6.36670 27.25748 1.000 39.55027 353 TYR D C 1
ATOM 3763 O O . TYR D 1 105 ? -13.47811 -6.70322 27.60224 1.000 37.41504 353 TYR D O 1
ATOM 3772 N N . GLN D 1 106 ? -15.46735 -7.22488 26.69809 1.000 40.06604 354 GLN D N 1
ATOM 3773 C CA . GLN D 1 106 ? -15.04793 -8.59623 26.42331 1.000 40.39227 354 GLN D CA 1
ATOM 3774 C C . GLN D 1 106 ? -13.88397 -8.65438 25.43772 1.000 38.17331 354 GLN D C 1
ATOM 3775 O O . GLN D 1 106 ? -13.09191 -9.60235 25.49145 1.000 39.44285 354 GLN D O 1
ATOM 3781 N N . LYS D 1 107 ? -13.71632 -7.63609 24.59273 1.000 33.74537 355 LYS D N 1
ATOM 3782 C CA . LYS D 1 107 ? -12.59959 -7.64340 23.65524 1.000 35.54712 355 LYS D CA 1
ATOM 3783 C C . LYS D 1 107 ? -11.27391 -7.19848 24.26854 1.000 39.74861 355 LYS D C 1
ATOM 3784 O O . LYS D 1 107 ? -10.24154 -7.28132 23.59818 1.000 41.30237 355 LYS D O 1
ATOM 3790 N N . GLY D 1 108 ? -11.26245 -6.73327 25.51143 1.000 40.33718 356 GLY D N 1
ATOM 3791 C CA . GLY D 1 108 ? -10.07903 -6.07208 26.00388 1.000 42.31531 356 GLY D CA 1
ATOM 3792 C C . GLY D 1 108 ? -9.90911 -4.61111 25.64628 1.000 45.75960 356 GLY D C 1
ATOM 3793 O O . GLY D 1 108 ? -8.80304 -4.08686 25.85122 1.000 46.05768 356 GLY D O 1
ATOM 3794 N N . ARG D 1 109 ? -10.92795 -3.95213 25.09171 1.000 46.59466 357 ARG D N 1
ATOM 3795 C CA . ARG D 1 109 ? -10.77283 -2.60598 24.55794 1.000 49.00831 357 ARG D CA 1
ATOM 3796 C C . ARG D 1 109 ? -11.50088 -1.63020 25.44990 1.000 49.59662 357 ARG D C 1
ATOM 3797 O O . ARG D 1 109 ? -11.17431 -0.45875 25.54949 1.000 50.58549 357 A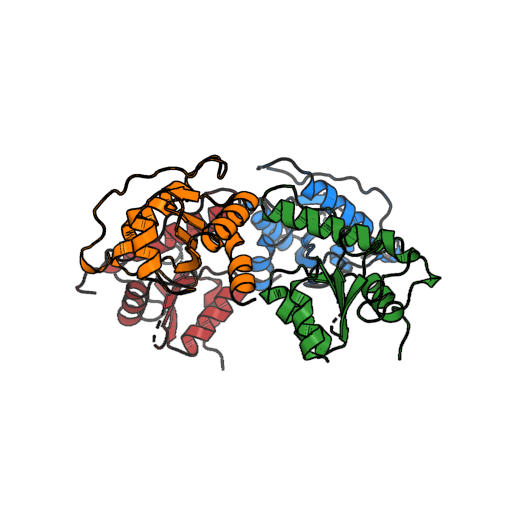RG D O 1
ATOM 3805 N N . GLY D 1 110 ? -12.57772 -2.02857 26.03809 1.000 48.62724 358 GLY D N 1
ATOM 3806 C CA . GLY D 1 110 ? -13.30948 -1.03912 26.77404 1.000 49.32890 358 GLY D CA 1
ATOM 3807 C C . GLY D 1 110 ? -13.74968 -1.45746 28.13728 1.000 51.33273 358 GLY D C 1
ATOM 3808 O O . GLY D 1 110 ? -13.45644 -2.57353 28.60212 1.000 47.99322 358 GLY D O 1
ATOM 3809 N N . ARG D 1 111 ? -14.45994 -0.49223 28.77981 1.000 58.11105 359 ARG D N 1
ATOM 3810 C CA . ARG D 1 111 ? -14.72856 -0.72654 30.18279 1.000 59.73232 359 ARG D CA 1
ATOM 3811 C C . ARG D 1 111 ? -16.10371 -1.37258 30.42194 1.000 59.65886 359 ARG D C 1
ATOM 3812 O O . ARG D 1 111 ? -17.00547 -1.28234 29.58215 1.000 64.08631 359 ARG D O 1
ATOM 3814 N N . LYS D 1 112 ? -16.29100 -2.00495 31.62104 1.000 41.78130 360 LYS D N 1
ATOM 3815 C CA . LYS D 1 112 ? -17.65151 -2.43966 31.95939 1.000 41.38561 360 LYS D CA 1
ATOM 3816 C C . LYS D 1 112 ? -18.58557 -1.23881 31.81223 1.000 39.92626 360 LYS D C 1
ATOM 3817 O O . LYS D 1 112 ? -18.28957 -0.15210 32.31969 1.000 38.95557 360 LYS D O 1
ATOM 3823 N N . PRO D 1 113 ? -19.63887 -1.37094 31.01881 1.000 39.59544 361 PRO D N 1
ATOM 3824 C CA . PRO D 1 113 ? -20.58424 -0.27464 30.84608 1.000 39.77407 361 PRO D CA 1
ATOM 3825 C C . PRO D 1 113 ? -21.42096 -0.12350 32.09203 1.000 41.69119 361 PRO D C 1
ATOM 3826 O O . PRO D 1 113 ? -21.65152 -1.07819 32.83916 1.000 39.65113 361 PRO D O 1
ATOM 3830 N N . ILE D 1 114 ? -21.85879 1.10333 32.33033 1.000 42.13218 362 ILE D N 1
ATOM 3831 C CA . ILE D 1 114 ? -22.68694 1.34851 33.49748 1.000 43.51169 362 ILE D CA 1
ATOM 3832 C C . ILE D 1 114 ? -24.04437 0.68897 33.26417 1.000 38.42932 362 ILE D C 1
ATOM 3833 O O . ILE D 1 114 ? -24.42001 0.39829 32.11111 1.000 37.17171 362 ILE D O 1
ATOM 3838 N N . PRO D 1 115 ? -24.77606 0.38699 34.33363 1.000 37.57165 363 PRO D N 1
ATOM 3839 C CA . PRO D 1 115 ? -26.03959 -0.33669 34.19074 1.000 39.08548 363 PRO D CA 1
ATOM 3840 C C . PRO D 1 115 ? -27.05287 0.40661 33.33066 1.000 43.15868 363 PRO D C 1
ATOM 3841 O O . PRO D 1 115 ? -27.13461 1.64033 33.33769 1.000 45.02225 363 PRO D O 1
ATOM 3845 N N . ILE D 1 116 ? -27.82614 -0.37472 32.58349 1.000 40.23663 364 ILE D N 1
ATOM 3846 C CA . ILE D 1 116 ? -29.00761 0.13737 31.88097 1.000 38.24345 364 ILE D CA 1
ATOM 3847 C C . ILE D 1 116 ? -30.02410 0.62033 32.90712 1.000 41.44670 364 ILE D C 1
ATOM 3848 O O . ILE D 1 116 ? -30.28477 -0.09296 33.89808 1.000 40.06144 364 ILE D O 1
ATOM 3853 N N . PRO D 1 117 ? -30.60387 1.81166 32.73111 1.000 41.32590 365 PRO D N 1
ATOM 3854 C CA . PRO D 1 117 ? -31.57319 2.31602 33.70863 1.000 40.48951 365 PRO D CA 1
ATOM 3855 C C . PRO D 1 117 ? -32.63665 1.27466 33.99631 1.000 38.64854 365 PRO D C 1
ATOM 3856 O O . PRO D 1 117 ? -33.11108 0.58556 33.09302 1.000 38.02202 365 PRO D O 1
ATOM 3860 N N . LEU D 1 118 ? -32.97984 1.13269 35.27906 1.000 39.66979 366 LEU D N 1
ATOM 3861 C CA . LEU D 1 118 ? -34.08389 0.25070 35.63765 1.000 41.69098 366 LEU D CA 1
ATOM 3862 C C . LEU D 1 118 ? -35.39820 0.79814 35.11538 1.000 44.74541 366 LEU D C 1
ATOM 3863 O O . LEU D 1 118 ? -36.30052 0.03069 34.75253 1.000 45.22519 366 LEU D O 1
ATOM 3868 N N . ASN D 1 119 ? -35.49007 2.12563 35.01959 1.000 46.61225 367 ASN D N 1
ATOM 3869 C CA . ASN D 1 119 ? -36.66289 2.87118 34.56218 1.000 47.59137 367 ASN D CA 1
ATOM 3870 C C . ASN D 1 119 ? -36.29781 3.60742 33.27299 1.000 43.29549 367 ASN D C 1
ATOM 3871 O O . ASN D 1 119 ? -35.84374 4.75540 33.29123 1.000 40.40746 367 ASN D O 1
ATOM 3876 N N . GLN D 1 120 ? -36.48492 2.93151 32.15139 1.000 43.05381 368 GLN D N 1
ATOM 3877 C CA . GLN D 1 120 ? -36.04939 3.48785 30.89361 1.000 41.72012 368 GLN D CA 1
ATOM 3878 C C . GLN D 1 120 ? -37.07750 4.49132 30.40185 1.000 44.93561 368 GLN D C 1
ATOM 3879 O O . GLN D 1 120 ? -38.24620 4.43969 30.80426 1.000 42.21449 368 GLN D O 1
ATOM 3885 N N . PRO D 1 121 ? -36.66556 5.43072 29.52580 1.000 47.19605 369 PRO D N 1
ATOM 3886 C CA . PRO D 1 121 ? -37.63659 6.36945 28.93296 1.000 49.03048 369 PRO D CA 1
ATOM 3887 C C . PRO D 1 121 ? -38.55818 5.69575 27.94214 1.000 52.05573 369 PRO D C 1
ATOM 3888 O O . PRO D 1 121 ? -38.36948 5.78735 26.72672 1.000 59.06270 369 PRO D O 1
ATOM 3892 N N . ILE D 1 122 ? -39.56429 5.00557 28.44796 1.000 49.60093 370 ILE D N 1
ATOM 3893 C CA . ILE D 1 122 ? -40.58882 4.38344 27.62383 1.000 51.40288 370 ILE D CA 1
ATOM 3894 C C . ILE D 1 122 ? -41.82921 5.26707 27.71212 1.000 57.61557 370 ILE D C 1
ATOM 3895 O O . ILE D 1 122 ? -42.32899 5.48407 28.82040 1.000 62.21896 370 ILE D O 1
ATOM 3900 N N . PRO D 1 123 ? -42.31288 5.82805 26.60635 1.000 58.30477 371 PRO D N 1
ATOM 3901 C CA . PRO D 1 123 ? -43.51580 6.66639 26.68879 1.000 60.68760 371 PRO D CA 1
ATOM 3902 C C . PRO D 1 123 ? -44.65689 5.84633 27.26543 1.000 65.70997 371 PRO D C 1
ATOM 3903 O O . PRO D 1 123 ? -44.92524 4.73481 26.81310 1.000 64.61731 371 PRO D O 1
ATOM 3907 N N . ASP D 1 124 ? -45.31755 6.35937 28.30819 1.000 70.72578 372 ASP D N 1
ATOM 3908 C CA . ASP D 1 124 ? -46.30455 5.46804 28.90443 1.000 73.31711 372 ASP D CA 1
ATOM 3909 C C . ASP D 1 124 ? -47.54701 5.33993 28.04460 1.000 72.01494 372 ASP D C 1
ATOM 3910 O O . ASP D 1 124 ? -48.37556 4.47025 28.32343 1.000 73.29277 372 ASP D O 1
ATOM 3915 N N . ASP D 1 125 ? -47.65301 6.11974 26.96212 1.000 72.24717 373 ASP D N 1
ATOM 3916 C CA . ASP D 1 125 ? -48.48389 5.70059 25.83380 1.000 74.85845 373 ASP D CA 1
ATOM 3917 C C . ASP D 1 125 ? -48.08189 4.32006 25.30780 1.000 76.68833 373 ASP D C 1
ATOM 3918 O O . ASP D 1 125 ? -48.82698 3.73793 24.50612 1.000 77.22619 373 ASP D O 1
ATOM 3923 N N . LEU D 1 126 ? -46.90877 3.82007 25.71546 1.000 76.67755 374 LEU D N 1
ATOM 3924 C CA . LEU D 1 126 ? -46.40949 2.46662 25.47442 1.000 77.25061 374 LEU D CA 1
ATOM 3925 C C . LEU D 1 126 ? -46.59126 2.01809 24.03955 1.000 80.42702 374 LEU D C 1
ATOM 3926 O O . LEU D 1 126 ? -47.60678 1.41002 23.70788 1.000 85.23873 374 LEU D O 1
#

Radius of gyration: 25.49 Å; Cα contacts (8 Å, |Δi|>4): 1001; chains: 4; bounding box: 60×65×68 Å

Organism: Shewanella putrefaciens (strain CN-32 / ATCC BAA-453) (NCBI:txid319224)

Sequence (494 aa):
AQRRMMAEVPNADVIVVNEHYAVAVKYDVKRSAAPFVIAKGVDDVAFKIREVAREYNIAIVSAPPLARAIYHTTKLDQQIPEGLFTAVAQVLAYVFQLRQRKPIPIPLNQPIPDDLKYHHHHHHLAQRRMMAEVPNADVIVVNEHYAVAVKYDVKRSAAPFVIAKGVDDVAFKIREVAREYNIAIVSAPPLARAIYHTTKLDQQIPEGLFTAVAQVLAYVFQLRQYQRKPIPIPLNQPIPDDLKAQRRMMAEVPNADVIVVNEHYAVAVKYDVKRSAAPFVIAKGVDDVAFKIREVAREYNIAIVSAPPLARAIYHTTKLDQQIPEGLFTAVAQVLAYVFQLRQYQKGRGRKPIPIPLNQPIPDDLKYHHHHHAQRRMMAEVPNADVIVVNEHYAVAVKDVKRSAAPFVIAKGVDDVAFKIREVAREYNIAIVSAPPLARAIYHTTKLDQQIPEGLFTAVAQVLAYVFQLRQYQKGRGRKPIPIPLNQPIPDDL

Nearest PDB structures (foldseek):
  6z0w-assembly1_A  TM=1.008E+00  e=2.525E-26  Shewanella putrefaciens CN-32
  6z0w-assembly2_B  TM=9.980E-01  e=2.477E-22  Shewanella putrefaciens CN-32
  6z0w-assembly3_C  TM=8.831E-01  e=7.553E-20  Shewanella putrefaciens CN-32
  2jli-assembly1_A  TM=9.131E-01  e=6.606E-09  Yersinia pestis
  3t7y-assembly1_A  TM=9.362E-01  e=5.509E-08  Chlamydia trachomatis